Protein AF-K3W7T7-F1 (afdb_monomer)

Radius of gyration: 30.92 Å; Cα contacts (8 Å, |Δi|>4): 552; chains: 1; bounding box: 80×44×94 Å

Sequence (477 aa):
MSPKHARVKAVVDALLTPNLAGLLILSSHHEYLKLFHTDCESYTLVWTEAMRKELFAFVAPRAAVEPSLGVFEDYLDAIRFRFEYLANTFNVGGLYIQTLMESFVIIKESAVPSPVPELGLTEMFFKDLFAFIDNGELKQPTDLGEYLNEDEILPFYGWRIEKEQLQTSFRVTALDCLAVISFVVPSFVVQNIIADVGLIKMILRLLFPPDNEVHQGENTENSILFPAELYEPSRDHCLAILESLSCIDAFGHASSELGICDVLIEIVHFCKPIGPEVLRIIRNLCAHGARVEFVTEILQSGCYLEFIAWLLLVEDIIRDEDYDVAEQLRLPCAEILAEIGKKGAPMSEEARELLTDIFPITLMLQLVESPQTFIEFYETDHENPELVWNTEFRTYLRNHVVAFLNTYYSLPAVAEDEENGEQPQPTPATQKFHVDYFSISPYPVAGNVHLPLFLKNPTFDLRDPLYVFRQLSVGRV

Nearest PDB structures (foldseek):
  5owu-assembly1_A  TM=3.446E-01  e=5.885E-01  Saccharomyces cerevisiae S288C
  4mfu-assembly1_A  TM=2.223E-01  e=7.213E-01  Homo sapiens
  4kk0-assembly1_B  TM=2.212E-01  e=1.915E+00  Schizosaccharomyces pombe 972h-
  3gjx-assembly1_A  TM=2.865E-01  e=4.689E+00  Mus musculus

Structure (mmCIF, N/CA/C/O backbone):
data_AF-K3W7T7-F1
#
_entry.id   AF-K3W7T7-F1
#
loop_
_atom_site.group_PDB
_atom_site.id
_atom_site.type_symbol
_atom_site.label_atom_id
_atom_site.label_alt_id
_atom_site.label_comp_id
_atom_site.label_asym_id
_atom_site.label_entity_id
_atom_site.label_seq_id
_atom_site.pdbx_PDB_ins_code
_atom_site.Cartn_x
_atom_site.Cartn_y
_atom_site.Cartn_z
_atom_site.occupancy
_atom_site.B_iso_or_equiv
_atom_site.auth_seq_id
_atom_site.auth_comp_id
_atom_site.auth_asym_id
_atom_site.auth_atom_id
_atom_site.pdbx_PDB_model_num
ATOM 1 N N . MET A 1 1 ? 40.410 -8.710 -15.172 1.00 32.28 1 MET A N 1
ATOM 2 C CA . MET A 1 1 ? 39.378 -7.730 -15.562 1.00 32.28 1 MET A CA 1
ATOM 3 C C . MET A 1 1 ? 40.053 -6.668 -16.415 1.00 32.28 1 MET A C 1
ATOM 5 O O . MET A 1 1 ? 40.744 -5.827 -15.862 1.00 32.28 1 MET A O 1
ATOM 9 N N . SER A 1 2 ? 39.972 -6.770 -17.745 1.00 30.69 2 SER A N 1
ATOM 10 C CA . SER A 1 2 ? 40.430 -5.682 -18.626 1.00 30.69 2 SER A CA 1
ATOM 11 C C . SER A 1 2 ? 39.460 -4.501 -18.514 1.00 30.69 2 SER A C 1
ATOM 13 O O . SER A 1 2 ? 38.267 -4.752 -18.314 1.00 30.69 2 SER A O 1
ATOM 15 N N . PRO A 1 3 ? 39.914 -3.243 -18.651 1.00 37.94 3 PRO A N 1
ATOM 16 C CA . PRO A 1 3 ? 39.010 -2.100 -18.682 1.00 37.94 3 PRO A CA 1
ATOM 17 C C . PRO A 1 3 ? 38.057 -2.297 -19.863 1.00 37.94 3 PRO A C 1
ATOM 19 O O . PRO A 1 3 ? 38.505 -2.456 -21.000 1.00 37.94 3 PRO A O 1
ATOM 22 N N . LYS A 1 4 ? 36.747 -2.361 -19.602 1.00 57.34 4 LYS A N 1
ATOM 23 C CA . LYS A 1 4 ? 35.734 -2.367 -20.662 1.00 57.34 4 LYS A CA 1
ATOM 24 C C . LYS A 1 4 ? 35.961 -1.094 -21.479 1.00 57.34 4 LYS A C 1
ATOM 26 O O . LYS A 1 4 ? 35.943 -0.008 -20.910 1.00 57.34 4 LYS A O 1
ATOM 31 N N . HIS A 1 5 ? 36.220 -1.204 -22.780 1.00 79.00 5 HIS A N 1
ATOM 32 C CA . HIS A 1 5 ? 36.325 -0.025 -23.637 1.00 79.00 5 HIS A CA 1
ATOM 33 C C . HIS A 1 5 ? 34.966 0.695 -23.641 1.00 79.00 5 HIS A C 1
ATOM 35 O O . HIS A 1 5 ? 34.066 0.274 -24.365 1.00 79.00 5 HIS A O 1
ATOM 41 N N . ALA A 1 6 ? 34.812 1.750 -22.831 1.00 82.19 6 ALA A N 1
ATOM 42 C CA . ALA A 1 6 ? 33.560 2.499 -22.667 1.00 82.19 6 ALA A CA 1
ATOM 43 C C . ALA A 1 6 ? 32.974 2.932 -24.019 1.00 82.19 6 ALA A C 1
ATOM 45 O O . ALA A 1 6 ? 31.794 2.731 -24.280 1.00 82.19 6 ALA A O 1
ATOM 46 N N . ARG A 1 7 ? 33.843 3.366 -24.941 1.00 85.12 7 ARG A N 1
ATOM 47 C CA . ARG A 1 7 ? 33.488 3.674 -26.332 1.00 85.12 7 ARG A CA 1
ATOM 48 C C . ARG A 1 7 ? 32.864 2.498 -27.089 1.00 85.12 7 ARG A C 1
ATOM 50 O O . ARG A 1 7 ? 31.869 2.675 -27.776 1.00 85.12 7 ARG A O 1
ATOM 57 N N . VAL A 1 8 ? 33.443 1.299 -26.981 1.00 86.31 8 VAL A N 1
ATOM 58 C CA . VAL A 1 8 ? 32.900 0.103 -27.652 1.00 86.31 8 VAL A CA 1
ATOM 59 C C . VAL A 1 8 ? 31.540 -0.241 -27.061 1.00 86.31 8 VAL A C 1
ATOM 61 O O . VAL A 1 8 ? 30.614 -0.528 -27.808 1.00 86.31 8 VAL A O 1
ATOM 64 N N . LYS A 1 9 ? 31.397 -0.159 -25.733 1.00 87.31 9 LYS A N 1
ATOM 65 C CA . LYS A 1 9 ? 30.108 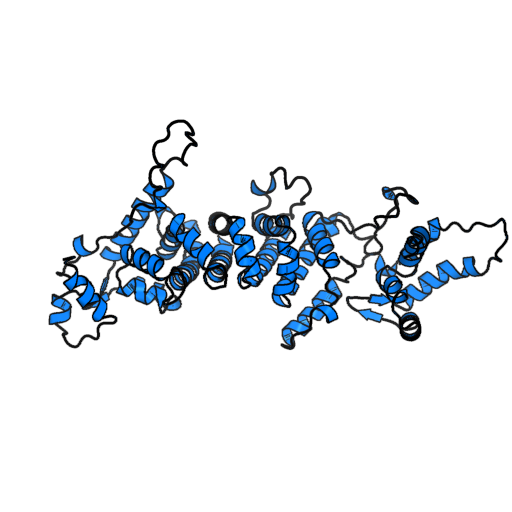-0.376 -25.074 1.00 87.31 9 LYS A CA 1
ATOM 66 C C . LYS A 1 9 ? 29.053 0.630 -25.548 1.00 87.31 9 LYS A C 1
ATOM 68 O O . LYS A 1 9 ? 27.971 0.200 -25.917 1.00 87.31 9 LYS A O 1
ATOM 73 N N . ALA A 1 10 ? 29.387 1.918 -25.611 1.00 88.94 10 ALA A N 1
ATOM 74 C CA . ALA A 1 10 ? 28.493 2.968 -26.099 1.00 88.94 10 ALA A CA 1
ATOM 75 C C . ALA A 1 10 ? 27.977 2.690 -27.521 1.00 88.94 10 ALA A C 1
ATOM 77 O O . ALA A 1 10 ? 26.778 2.773 -27.773 1.00 88.94 10 ALA A O 1
ATOM 78 N N . VAL A 1 11 ? 28.872 2.303 -28.436 1.00 90.75 11 VAL A N 1
ATOM 79 C CA . VAL A 1 11 ? 28.506 1.944 -29.816 1.00 90.75 11 VAL A CA 1
ATOM 80 C C . VAL A 1 11 ? 27.623 0.695 -29.851 1.00 90.75 11 VAL A C 1
ATOM 82 O O . VAL A 1 11 ? 26.602 0.681 -30.531 1.00 90.75 11 VAL A O 1
ATOM 85 N N . VAL A 1 12 ? 27.997 -0.360 -29.125 1.00 91.69 12 VAL A N 1
ATOM 86 C CA . VAL A 1 12 ? 27.254 -1.629 -29.131 1.00 91.69 12 VAL A CA 1
ATOM 87 C C . VAL A 1 12 ? 25.865 -1.463 -28.510 1.00 91.69 12 VAL A C 1
ATOM 89 O O . VAL A 1 12 ? 24.895 -1.951 -29.083 1.00 91.69 12 VAL A O 1
ATOM 92 N N . ASP A 1 13 ? 25.747 -0.742 -27.393 1.00 92.62 13 ASP A N 1
ATOM 93 C CA . ASP A 1 13 ? 24.460 -0.462 -26.751 1.00 92.62 13 ASP A CA 1
ATOM 94 C C . ASP A 1 13 ? 23.553 0.384 -27.661 1.00 92.62 13 ASP A C 1
ATOM 96 O O . ASP A 1 13 ? 22.353 0.135 -27.710 1.00 92.62 13 ASP A O 1
ATOM 100 N N . ALA A 1 14 ? 24.101 1.337 -28.425 1.00 93.50 14 ALA A N 1
ATOM 101 C CA . ALA A 1 14 ? 23.322 2.124 -29.382 1.00 93.50 14 ALA A CA 1
ATOM 102 C C . ALA A 1 14 ? 22.834 1.287 -30.573 1.00 93.50 14 ALA A C 1
ATOM 104 O O . ALA A 1 14 ? 21.650 1.307 -30.900 1.00 93.50 14 ALA A O 1
ATOM 105 N N . LEU A 1 15 ? 23.727 0.512 -31.197 1.00 94.25 15 LEU A N 1
ATOM 106 C CA . LEU A 1 15 ? 23.409 -0.260 -32.402 1.00 94.25 15 LEU A CA 1
ATOM 107 C C . LEU A 1 15 ? 22.552 -1.497 -32.134 1.00 94.25 15 LEU A C 1
ATOM 109 O O . LEU A 1 15 ? 21.834 -1.940 -33.025 1.00 94.25 15 LEU A O 1
ATOM 113 N N . LEU A 1 16 ? 22.646 -2.087 -30.943 1.00 93.81 16 LEU A N 1
ATOM 114 C CA . LEU A 1 16 ? 21.929 -3.317 -30.612 1.00 93.81 16 LEU A CA 1
ATOM 115 C C . LEU A 1 16 ? 20.812 -3.103 -29.596 1.00 93.81 16 LEU A C 1
ATOM 117 O O . LEU A 1 16 ? 19.990 -3.995 -29.453 1.00 93.81 16 LEU A O 1
ATOM 121 N N . THR A 1 17 ? 20.719 -1.940 -28.948 1.00 93.62 17 THR A N 1
ATOM 122 C CA . THR A 1 17 ? 20.027 -1.718 -27.663 1.00 93.62 17 THR A CA 1
ATOM 123 C C . THR A 1 17 ? 20.759 -2.376 -26.484 1.00 93.62 17 THR A C 1
ATOM 125 O O . THR A 1 17 ? 21.346 -3.453 -26.645 1.00 93.62 17 THR A O 1
ATOM 128 N N . PRO A 1 18 ? 20.701 -1.794 -25.270 1.00 91.81 18 PRO A N 1
ATOM 129 C CA . PRO A 1 18 ? 21.321 -2.385 -24.082 1.00 91.81 18 PRO A CA 1
ATOM 130 C C . PRO A 1 18 ? 20.889 -3.829 -23.794 1.00 91.81 18 PRO A C 1
ATOM 132 O O . PRO A 1 18 ? 21.711 -4.638 -23.360 1.00 91.81 18 PRO A O 1
ATOM 135 N N . ASN A 1 19 ? 19.624 -4.175 -24.059 1.00 90.94 19 ASN A N 1
ATOM 136 C CA . ASN A 1 19 ? 19.077 -5.494 -23.740 1.00 90.94 19 ASN A CA 1
ATOM 137 C C . ASN A 1 19 ? 19.690 -6.576 -24.636 1.00 90.94 19 ASN A C 1
ATOM 139 O O . ASN A 1 19 ? 20.195 -7.578 -24.134 1.00 90.94 19 ASN A O 1
ATOM 143 N N . LEU A 1 20 ? 19.719 -6.353 -25.954 1.00 91.81 20 LEU A N 1
ATOM 144 C CA . LEU A 1 20 ? 20.344 -7.282 -26.900 1.00 91.81 20 LEU A CA 1
ATOM 145 C C . LEU A 1 20 ? 21.872 -7.296 -26.745 1.00 91.81 20 LEU A C 1
ATOM 147 O O . LEU A 1 20 ? 22.486 -8.358 -26.823 1.00 91.81 20 LEU A O 1
ATOM 151 N N . ALA A 1 21 ? 22.492 -6.136 -26.498 1.00 91.00 21 ALA A N 1
ATOM 152 C CA . ALA A 1 21 ? 23.926 -6.021 -26.241 1.00 91.00 21 ALA A CA 1
ATOM 153 C C . ALA A 1 21 ? 24.351 -6.828 -25.006 1.00 91.00 21 ALA A C 1
ATOM 155 O O . ALA A 1 21 ? 25.388 -7.493 -25.024 1.00 91.00 21 ALA A O 1
ATOM 156 N N . GLY A 1 22 ? 23.535 -6.831 -23.948 1.00 87.62 22 GLY A N 1
ATOM 157 C CA . GLY A 1 22 ? 23.765 -7.638 -22.751 1.00 87.62 22 GLY A CA 1
ATOM 158 C C . GLY A 1 22 ? 23.846 -9.139 -23.043 1.00 87.62 22 GLY A C 1
ATOM 159 O O . GLY A 1 22 ? 24.652 -9.841 -22.430 1.00 87.62 22 GLY A O 1
ATOM 160 N N . LEU A 1 23 ? 23.092 -9.630 -24.033 1.00 87.06 23 LEU A N 1
ATOM 161 C CA . LEU A 1 23 ? 23.094 -11.045 -24.415 1.00 87.06 23 LEU A CA 1
ATOM 162 C C . LEU A 1 23 ? 24.402 -11.490 -25.086 1.00 87.06 23 LEU A C 1
ATOM 164 O O . LEU A 1 23 ? 24.730 -12.671 -25.021 1.00 87.06 23 LEU A O 1
ATOM 168 N N . LEU A 1 24 ? 25.191 -10.569 -25.655 1.00 84.31 24 LEU A N 1
ATOM 169 C CA . LEU A 1 24 ? 26.528 -10.878 -26.191 1.00 84.31 24 LEU A CA 1
ATOM 170 C C . LEU A 1 24 ? 27.518 -11.321 -25.108 1.00 84.31 24 LEU A C 1
ATOM 172 O O . LEU A 1 24 ? 28.525 -11.956 -25.409 1.00 84.31 24 LEU A O 1
ATOM 176 N N . ILE A 1 25 ? 27.259 -10.956 -23.850 1.00 80.31 25 ILE A N 1
ATOM 177 C CA . ILE A 1 25 ? 28.106 -11.312 -22.706 1.00 80.31 25 ILE A CA 1
ATOM 178 C C . ILE A 1 25 ? 27.788 -12.739 -22.223 1.00 80.31 25 ILE A C 1
ATOM 180 O O . ILE A 1 25 ? 28.597 -13.356 -21.526 1.00 80.31 25 ILE A O 1
ATOM 184 N N . LEU A 1 26 ? 26.629 -13.288 -22.600 1.00 75.88 26 LEU A N 1
ATOM 185 C CA . LEU A 1 26 ? 26.216 -14.634 -22.217 1.00 75.88 26 LEU A CA 1
ATOM 186 C C . LEU A 1 26 ? 26.998 -15.699 -23.001 1.00 75.88 26 LEU A C 1
ATOM 188 O O . LEU A 1 26 ? 27.401 -15.516 -24.145 1.00 75.88 26 LEU A O 1
ATOM 192 N N . SER A 1 27 ? 27.210 -16.856 -22.376 1.00 61.25 27 SER A N 1
ATOM 193 C CA . SER A 1 27 ? 28.122 -17.898 -22.867 1.00 61.25 27 SER A CA 1
ATOM 194 C C . SER A 1 27 ? 27.672 -18.602 -24.159 1.00 61.25 27 SER A C 1
ATOM 196 O O . SER A 1 27 ? 28.510 -19.176 -24.860 1.00 61.25 27 SER A O 1
ATOM 198 N N . SER A 1 28 ? 26.382 -18.553 -24.514 1.00 81.81 28 SER A N 1
ATOM 199 C CA . SER A 1 28 ? 25.847 -19.229 -25.704 1.00 81.81 28 SER A CA 1
ATOM 200 C C . SER A 1 28 ? 25.708 -18.293 -26.908 1.00 81.81 28 SER A C 1
ATOM 202 O O . SER A 1 28 ? 24.634 -17.777 -27.215 1.00 81.81 28 SER A O 1
ATOM 204 N N . HIS A 1 29 ? 26.798 -18.147 -27.660 1.00 82.94 29 HIS A N 1
ATOM 205 C CA . HIS A 1 29 ? 26.817 -17.408 -28.928 1.00 82.94 29 HIS A CA 1
ATOM 206 C C . HIS A 1 29 ? 25.835 -17.980 -29.971 1.00 82.94 29 HIS A C 1
ATOM 208 O O . HIS A 1 29 ? 25.356 -17.251 -30.836 1.00 82.94 29 HIS A O 1
ATOM 214 N N . HIS A 1 30 ? 25.516 -19.279 -29.897 1.00 85.62 30 HIS A N 1
ATOM 215 C CA . HIS A 1 30 ? 24.547 -19.914 -30.794 1.00 85.62 30 HIS A CA 1
ATOM 216 C C . HIS A 1 30 ? 23.119 -19.419 -30.540 1.00 85.62 30 HIS A C 1
ATOM 218 O O . HIS A 1 30 ? 22.425 -19.051 -31.486 1.00 85.62 30 HIS A O 1
ATOM 224 N N . GLU A 1 31 ? 22.702 -19.368 -29.272 1.00 84.44 31 GLU A N 1
ATOM 225 C CA . GLU A 1 31 ? 21.379 -18.850 -28.903 1.00 84.44 31 GLU A CA 1
ATOM 226 C C . GLU A 1 31 ? 21.266 -17.361 -29.223 1.00 84.44 31 GLU A C 1
ATOM 228 O O . GLU A 1 31 ? 20.242 -16.930 -29.748 1.00 84.44 31 GLU A O 1
ATOM 233 N N . TYR A 1 32 ? 22.344 -16.597 -29.012 1.00 88.94 32 TYR A N 1
ATOM 234 C CA . TYR A 1 32 ? 22.392 -15.201 -29.438 1.00 88.94 32 TYR A CA 1
ATOM 235 C C . TYR A 1 32 ? 22.132 -15.056 -30.941 1.00 88.94 32 TYR A C 1
ATOM 237 O O . TYR A 1 32 ? 21.260 -14.291 -31.330 1.00 88.94 32 TYR A O 1
ATOM 245 N N . LEU A 1 33 ? 22.845 -15.800 -31.797 1.00 89.31 33 LEU A N 1
ATOM 246 C CA . LEU A 1 33 ? 22.660 -15.707 -33.251 1.00 89.31 33 LEU A CA 1
ATOM 247 C C . LEU A 1 33 ? 21.258 -16.136 -33.684 1.00 89.31 33 LEU A C 1
ATOM 249 O O . LEU A 1 33 ? 20.675 -15.518 -34.571 1.00 89.31 33 LEU A O 1
ATOM 253 N N . LYS A 1 34 ? 20.703 -17.174 -33.053 1.00 88.62 34 LYS A N 1
ATOM 254 C CA . LYS A 1 34 ? 19.329 -17.603 -33.309 1.00 88.62 34 LYS A CA 1
ATOM 255 C C . LYS A 1 34 ? 18.351 -16.470 -33.006 1.00 88.62 34 LYS A C 1
ATOM 257 O O . LYS A 1 34 ? 17.596 -16.094 -33.893 1.00 88.62 34 LYS A O 1
ATOM 262 N N . LEU A 1 35 ? 18.436 -15.893 -31.807 1.00 89.31 35 LEU A N 1
ATOM 263 C CA . LEU A 1 35 ? 17.611 -14.767 -31.376 1.00 89.31 35 LEU A CA 1
ATOM 264 C C . LEU A 1 35 ? 17.807 -13.537 -32.270 1.00 89.31 35 LEU A C 1
ATOM 266 O O . LEU A 1 35 ? 16.838 -12.913 -32.682 1.00 89.31 35 LEU A O 1
ATOM 270 N N . PHE A 1 36 ? 19.054 -13.227 -32.626 1.00 91.62 36 PHE A N 1
ATOM 271 C CA . PHE A 1 36 ? 19.412 -12.100 -33.481 1.00 91.62 36 PHE A CA 1
ATOM 272 C C . PHE A 1 36 ? 18.809 -12.216 -34.884 1.00 91.62 36 PHE A C 1
ATOM 274 O O . PHE A 1 36 ? 18.541 -11.199 -35.516 1.00 91.62 36 PHE A O 1
ATOM 281 N N . HIS A 1 37 ? 18.577 -13.431 -35.383 1.00 92.00 37 HIS A N 1
ATOM 282 C CA . HIS A 1 37 ? 17.980 -13.667 -36.698 1.00 92.00 37 HIS A CA 1
ATOM 283 C C . HIS A 1 37 ? 16.465 -13.920 -36.671 1.00 92.00 37 HIS A C 1
ATOM 285 O O . HIS A 1 37 ? 15.866 -14.055 -37.738 1.00 92.00 37 HIS A O 1
ATOM 291 N N . THR A 1 38 ? 15.835 -13.953 -35.496 1.00 92.19 38 THR A N 1
ATOM 292 C CA . THR A 1 38 ? 14.388 -14.160 -35.332 1.00 92.19 38 THR A CA 1
ATOM 293 C C . THR A 1 38 ? 13.708 -12.940 -34.725 1.00 92.19 38 THR A C 1
ATOM 295 O O . THR A 1 38 ? 14.350 -12.131 -34.062 1.00 92.19 38 THR A O 1
ATOM 298 N N . ASP A 1 39 ? 12.399 -12.815 -34.928 1.00 94.12 39 ASP A N 1
ATOM 299 C CA . ASP A 1 39 ? 11.607 -11.839 -34.181 1.00 94.12 39 ASP A CA 1
ATOM 300 C C . ASP A 1 39 ? 11.459 -12.266 -32.722 1.00 94.12 39 ASP A C 1
ATOM 302 O O . ASP A 1 39 ? 11.217 -13.438 -32.421 1.00 94.12 39 ASP A O 1
ATOM 306 N N . CYS A 1 40 ? 11.621 -11.304 -31.822 1.00 90.94 40 CYS A N 1
ATOM 307 C CA . CYS A 1 40 ? 11.394 -11.467 -30.398 1.00 90.94 40 CYS A CA 1
ATOM 308 C C . CYS A 1 40 ? 10.679 -10.225 -29.881 1.00 90.94 40 CYS A C 1
ATOM 310 O O . CYS A 1 40 ? 11.188 -9.118 -30.032 1.00 90.94 40 CYS A O 1
ATOM 312 N N . GLU A 1 41 ? 9.511 -10.413 -29.282 1.00 91.50 41 GLU A N 1
ATOM 313 C CA . GLU A 1 41 ? 8.773 -9.355 -28.605 1.00 91.50 41 GLU A CA 1
ATOM 314 C C . GLU A 1 41 ? 8.343 -9.892 -27.244 1.00 91.50 41 GLU A C 1
ATOM 316 O O . GLU A 1 41 ? 7.501 -10.782 -27.131 1.00 91.50 41 GLU A O 1
ATOM 321 N N . SER A 1 42 ? 9.002 -9.399 -26.207 1.00 91.25 42 SER A N 1
ATOM 322 C CA . SER A 1 42 ? 8.702 -9.679 -24.812 1.00 91.25 42 SER A CA 1
ATOM 323 C C . SER A 1 42 ? 8.948 -8.421 -23.986 1.00 91.25 42 SER A C 1
ATOM 325 O O . SER A 1 42 ? 9.550 -7.450 -24.448 1.00 91.25 42 SER A O 1
ATOM 327 N N . TYR A 1 43 ? 8.557 -8.456 -22.715 1.00 92.88 43 TYR A N 1
ATOM 328 C CA . TYR A 1 43 ? 8.832 -7.359 -21.793 1.00 92.88 43 TYR A CA 1
ATOM 329 C C . TYR A 1 43 ? 10.323 -7.175 -21.461 1.00 92.88 43 TYR A C 1
ATOM 331 O O . TYR A 1 43 ? 10.685 -6.145 -20.897 1.00 92.88 43 TYR A O 1
ATOM 339 N N . THR A 1 44 ? 11.197 -8.126 -21.815 1.00 91.38 44 THR A N 1
ATOM 340 C CA . THR A 1 44 ? 12.657 -8.027 -21.624 1.00 91.38 44 THR A CA 1
ATOM 341 C C . THR A 1 44 ? 13.418 -7.739 -22.913 1.00 91.38 44 THR A C 1
ATOM 343 O O . THR A 1 44 ? 14.552 -7.261 -22.856 1.00 91.38 44 THR A O 1
ATOM 346 N N . LEU A 1 45 ? 12.839 -8.007 -24.084 1.00 92.44 45 LEU A N 1
ATOM 347 C CA . LEU A 1 45 ? 13.499 -7.774 -25.362 1.00 92.44 45 LEU A CA 1
ATOM 348 C C . LEU A 1 45 ? 12.486 -7.559 -26.483 1.00 92.44 45 LEU A C 1
ATOM 350 O O . LEU A 1 45 ? 11.623 -8.396 -26.727 1.00 92.44 45 LEU A O 1
ATOM 354 N N . VAL A 1 46 ? 12.692 -6.479 -27.232 1.00 94.06 46 VAL A N 1
ATOM 355 C CA . VAL A 1 46 ? 12.037 -6.236 -28.515 1.00 94.06 46 VAL A CA 1
ATOM 356 C C . VAL A 1 46 ? 13.119 -6.193 -29.590 1.00 94.06 46 VAL A C 1
ATOM 358 O O . VAL A 1 46 ? 14.049 -5.390 -29.526 1.00 94.06 46 VAL A O 1
ATOM 361 N N . TRP A 1 47 ? 13.022 -7.105 -30.553 1.00 95.81 47 TRP A N 1
ATOM 362 C CA . TRP A 1 47 ? 13.926 -7.237 -31.687 1.00 95.81 47 TRP A CA 1
ATOM 363 C C . TRP A 1 47 ? 13.170 -7.764 -32.904 1.00 95.81 47 TRP A C 1
ATOM 365 O O . TRP A 1 47 ? 12.895 -8.959 -33.014 1.00 95.81 47 TRP A O 1
ATOM 375 N N . THR A 1 48 ? 12.840 -6.869 -33.831 1.00 95.94 48 THR A N 1
ATOM 376 C CA . THR A 1 48 ? 11.949 -7.166 -34.960 1.00 95.94 48 THR A CA 1
ATOM 377 C C . THR A 1 48 ? 12.665 -7.096 -36.308 1.00 95.94 48 THR A C 1
ATOM 379 O O . THR A 1 48 ? 13.767 -6.551 -36.441 1.00 95.94 48 THR A O 1
ATOM 382 N N . GLU A 1 49 ? 12.026 -7.614 -37.358 1.00 96.00 49 GLU A N 1
ATOM 383 C CA . GLU A 1 49 ? 12.498 -7.485 -38.737 1.00 96.00 49 GLU A CA 1
ATOM 384 C C . GLU A 1 49 ? 12.680 -6.013 -39.142 1.00 96.00 49 GLU A C 1
ATOM 386 O O . GLU A 1 49 ? 13.628 -5.688 -39.861 1.00 96.00 49 GLU A O 1
ATOM 391 N N . ALA A 1 50 ? 11.814 -5.117 -38.657 1.00 96.06 50 ALA A N 1
ATOM 392 C CA . ALA A 1 50 ? 11.923 -3.680 -38.899 1.00 96.06 50 ALA A CA 1
ATOM 393 C C . ALA A 1 50 ? 13.223 -3.112 -38.310 1.00 96.06 50 ALA A C 1
ATOM 395 O O . ALA A 1 50 ? 14.013 -2.518 -39.045 1.00 96.06 50 ALA A O 1
ATOM 396 N N . MET A 1 51 ? 13.514 -3.406 -37.039 1.00 97.06 51 MET A N 1
ATOM 397 C CA . MET A 1 51 ? 14.758 -2.980 -36.387 1.00 97.06 51 MET A CA 1
ATOM 398 C C . MET A 1 51 ? 15.994 -3.551 -37.095 1.00 97.06 51 MET A C 1
ATOM 400 O O . MET A 1 51 ? 16.962 -2.837 -37.344 1.00 97.06 51 MET A O 1
ATOM 404 N N . ARG A 1 52 ? 15.959 -4.821 -37.521 1.00 96.81 52 ARG A N 1
ATOM 405 C CA . ARG A 1 52 ? 17.057 -5.416 -38.306 1.00 96.81 52 ARG A CA 1
ATOM 406 C C . ARG A 1 52 ? 17.301 -4.686 -39.622 1.00 96.81 52 ARG A C 1
ATOM 408 O O . ARG A 1 52 ? 18.457 -4.492 -39.997 1.00 96.81 52 ARG A O 1
ATOM 415 N N . LYS A 1 53 ? 16.238 -4.282 -40.323 1.00 96.94 53 LYS A N 1
ATOM 416 C CA . LYS A 1 53 ? 16.340 -3.494 -41.561 1.00 96.94 53 LYS A CA 1
ATOM 417 C C . LYS A 1 53 ? 16.920 -2.107 -41.297 1.00 96.94 53 LYS A C 1
ATOM 419 O O . LYS A 1 53 ? 17.780 -1.683 -42.065 1.00 96.94 53 LYS A O 1
ATOM 424 N N . GLU A 1 54 ? 16.502 -1.437 -40.224 1.00 97.19 54 GLU A N 1
ATOM 425 C CA . GLU A 1 54 ? 17.058 -0.143 -39.801 1.00 97.19 54 GLU A CA 1
ATOM 426 C C . GLU A 1 54 ? 18.561 -0.250 -39.506 1.00 97.19 54 GLU A C 1
ATOM 428 O O . GLU A 1 54 ? 19.360 0.501 -40.072 1.00 97.19 54 GLU A O 1
ATOM 433 N N . LEU A 1 55 ? 18.967 -1.242 -38.704 1.00 96.75 55 LEU A N 1
ATOM 434 C CA . LEU A 1 55 ? 20.375 -1.490 -38.392 1.00 96.75 55 LEU A CA 1
ATOM 435 C C . LEU A 1 55 ? 21.180 -1.821 -39.655 1.00 96.75 55 LEU A C 1
ATOM 437 O O . LEU A 1 55 ? 22.267 -1.283 -39.864 1.00 96.75 55 LEU A O 1
ATOM 441 N N . PHE A 1 56 ? 20.653 -2.686 -40.524 1.00 95.12 56 PHE A N 1
ATOM 442 C CA . PHE A 1 56 ? 21.319 -3.042 -41.774 1.00 95.12 56 PHE A CA 1
ATOM 443 C C . PHE A 1 56 ? 21.490 -1.826 -42.691 1.00 95.12 56 PHE A C 1
ATOM 445 O O . PHE A 1 56 ? 22.572 -1.628 -43.237 1.00 95.12 56 PHE A O 1
ATOM 452 N N . ALA A 1 57 ? 20.461 -0.986 -42.831 1.00 95.62 57 ALA A N 1
ATOM 453 C CA . ALA A 1 57 ? 20.532 0.240 -43.623 1.00 95.62 57 ALA A CA 1
ATOM 454 C C . ALA A 1 57 ? 21.586 1.217 -43.079 1.00 95.62 57 ALA A C 1
ATOM 456 O O . ALA A 1 57 ? 22.269 1.879 -43.861 1.00 95.62 57 ALA A O 1
ATOM 457 N N . PHE A 1 58 ? 21.760 1.268 -41.756 1.00 93.50 58 PHE A N 1
ATOM 458 C CA . PHE A 1 58 ? 22.800 2.070 -41.120 1.00 93.50 58 PHE A CA 1
ATOM 459 C C . PHE A 1 58 ? 24.211 1.496 -41.342 1.00 93.50 58 PHE A C 1
ATOM 461 O O . PHE A 1 58 ? 25.135 2.243 -41.671 1.00 93.50 58 PHE A O 1
ATOM 468 N N . VAL A 1 59 ? 24.399 0.182 -41.187 1.00 91.50 59 VAL A N 1
ATOM 469 C CA . VAL A 1 59 ? 25.727 -0.463 -41.197 1.00 91.50 59 VAL A CA 1
ATOM 470 C C . VAL A 1 59 ? 26.223 -0.809 -42.609 1.00 91.50 59 VAL A C 1
ATOM 472 O O . VAL A 1 59 ? 27.424 -0.746 -42.862 1.00 91.50 59 VAL A O 1
ATOM 475 N N . ALA A 1 60 ? 25.346 -1.144 -43.561 1.00 91.00 60 ALA A N 1
ATOM 476 C CA . ALA A 1 60 ? 25.752 -1.618 -44.891 1.00 91.00 60 ALA A CA 1
ATOM 477 C C . ALA A 1 60 ? 26.633 -0.625 -45.685 1.00 91.00 60 ALA A C 1
ATOM 479 O O . ALA A 1 60 ? 27.641 -1.066 -46.243 1.00 91.00 60 ALA A O 1
ATOM 480 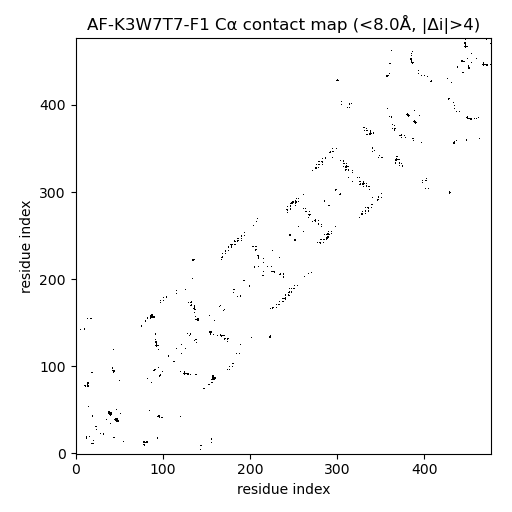N N . PRO A 1 61 ? 26.346 0.696 -45.717 1.00 87.19 61 PRO A N 1
ATOM 481 C CA . PRO A 1 61 ? 27.221 1.665 -46.383 1.00 87.19 61 PRO A CA 1
ATOM 482 C C . PRO A 1 61 ? 28.613 1.756 -45.746 1.00 87.19 61 PRO A C 1
ATOM 484 O O . PRO A 1 61 ? 29.590 2.013 -46.443 1.00 87.19 61 PRO A O 1
ATOM 487 N N . ARG A 1 62 ? 28.701 1.524 -44.431 1.00 83.69 62 ARG A N 1
ATOM 488 C CA . ARG A 1 62 ? 29.937 1.585 -43.638 1.00 83.69 62 ARG A CA 1
ATOM 489 C C . ARG A 1 62 ? 30.800 0.343 -43.841 1.00 83.69 62 ARG A C 1
ATOM 491 O O . ARG A 1 62 ? 32.003 0.448 -44.046 1.00 83.69 62 ARG A O 1
ATOM 498 N N . ALA A 1 63 ? 30.170 -0.831 -43.900 1.00 80.44 63 ALA A N 1
ATOM 499 C CA . ALA A 1 63 ? 30.843 -2.106 -44.150 1.00 80.44 63 ALA A CA 1
ATOM 500 C C . ALA A 1 63 ? 31.436 -2.230 -45.568 1.00 80.44 63 ALA A C 1
ATOM 502 O O . ALA A 1 63 ? 32.324 -3.050 -45.792 1.00 80.44 63 ALA A O 1
ATOM 503 N N . ALA A 1 64 ? 30.948 -1.437 -46.527 1.00 78.56 64 ALA A N 1
ATOM 504 C CA . ALA A 1 64 ? 31.447 -1.420 -47.902 1.00 78.56 64 ALA A CA 1
ATOM 505 C C . ALA A 1 64 ? 32.751 -0.614 -48.082 1.00 78.56 64 ALA A C 1
ATOM 507 O O . ALA A 1 64 ? 33.349 -0.660 -49.157 1.00 78.56 64 ALA A O 1
ATOM 508 N N . VAL A 1 65 ? 33.190 0.132 -47.061 1.00 75.25 65 VAL A N 1
ATOM 509 C CA . VAL A 1 65 ? 34.424 0.928 -47.095 1.00 75.25 65 VAL A CA 1
ATOM 510 C C . VAL A 1 65 ? 35.614 0.046 -46.707 1.00 75.25 65 VAL A C 1
ATOM 512 O O . VAL A 1 65 ? 35.630 -0.547 -45.631 1.00 75.25 65 VAL A O 1
ATOM 515 N N . GLU A 1 66 ? 36.635 -0.040 -47.566 1.00 70.50 66 GLU A N 1
ATOM 516 C CA . GLU A 1 66 ? 37.861 -0.776 -47.232 1.00 70.50 66 GLU A CA 1
ATOM 517 C C . GLU A 1 66 ? 38.616 -0.092 -46.073 1.00 70.50 66 GLU A C 1
ATOM 519 O O . GLU A 1 66 ? 38.886 1.114 -46.147 1.00 70.50 66 GLU A O 1
ATOM 524 N N . PRO A 1 67 ? 39.009 -0.833 -45.015 1.00 66.31 67 PRO A N 1
ATOM 525 C CA . PRO A 1 67 ? 39.784 -0.268 -43.917 1.00 66.31 67 PRO A CA 1
ATOM 526 C C . PRO A 1 67 ? 41.128 0.253 -44.433 1.00 66.31 67 PRO A C 1
ATOM 528 O O . PRO A 1 67 ? 41.960 -0.515 -44.917 1.00 66.31 67 PRO A O 1
ATOM 531 N N . SER A 1 68 ? 41.375 1.557 -44.308 1.00 68.69 68 SER A N 1
ATOM 532 C CA . SER A 1 68 ? 42.669 2.163 -44.631 1.00 68.69 68 SER A CA 1
ATOM 533 C C . SER A 1 68 ? 43.258 2.847 -43.399 1.00 68.69 68 SER A C 1
ATOM 535 O O . SER A 1 68 ? 42.531 3.355 -42.551 1.00 68.69 68 SER A O 1
ATOM 537 N N . LEU A 1 69 ? 44.591 2.884 -43.300 1.00 60.88 69 LEU A N 1
ATOM 538 C CA . LEU A 1 69 ? 45.328 3.411 -42.137 1.00 60.88 69 LEU A CA 1
ATOM 539 C C . LEU A 1 69 ? 45.034 4.891 -41.799 1.00 60.88 69 LEU A C 1
ATOM 541 O O . LEU A 1 69 ? 45.461 5.356 -40.746 1.00 60.88 69 LEU A O 1
ATOM 545 N N . GLY A 1 70 ? 44.347 5.631 -42.678 1.00 59.66 70 GLY A N 1
ATOM 546 C CA . GLY A 1 70 ? 44.004 7.047 -42.498 1.00 59.66 70 GLY A CA 1
ATOM 547 C C . GLY A 1 70 ? 42.505 7.358 -42.423 1.00 59.66 70 GLY A C 1
ATOM 548 O O . GLY A 1 70 ? 42.159 8.525 -42.264 1.00 59.66 70 GLY A O 1
ATOM 549 N N . VAL A 1 71 ? 41.621 6.361 -42.545 1.00 58.78 71 VAL A N 1
ATOM 550 C CA . VAL A 1 71 ? 40.166 6.553 -42.435 1.00 58.78 71 VAL A CA 1
ATOM 551 C C . VAL A 1 71 ? 39.737 6.148 -41.030 1.00 58.78 71 VAL A C 1
ATOM 553 O O . VAL A 1 71 ? 39.662 4.965 -40.708 1.00 58.78 71 VAL A O 1
ATOM 556 N N . PHE A 1 72 ? 39.477 7.146 -40.189 1.00 60.25 72 PHE A N 1
ATOM 557 C CA . PHE A 1 72 ? 38.784 6.949 -38.921 1.00 60.25 72 PHE A CA 1
ATOM 558 C C . PHE A 1 72 ? 37.293 7.139 -39.175 1.00 60.25 72 PHE A C 1
ATOM 560 O O . PHE A 1 72 ? 36.863 8.229 -39.548 1.00 60.25 72 PHE A O 1
ATOM 567 N N . GLU A 1 73 ? 36.521 6.066 -39.029 1.00 64.38 73 GLU A N 1
ATOM 568 C CA . GLU A 1 73 ? 35.065 6.147 -39.072 1.00 64.38 73 GLU A CA 1
ATOM 569 C C . GLU A 1 73 ? 34.559 6.987 -37.892 1.00 64.38 73 GLU A C 1
ATOM 571 O O . GLU A 1 73 ? 35.050 6.841 -36.765 1.00 64.38 73 GLU A O 1
ATOM 576 N N . ASP A 1 74 ? 33.592 7.871 -38.149 1.00 73.88 74 ASP A N 1
ATOM 577 C CA . ASP A 1 74 ? 32.974 8.676 -37.100 1.00 73.88 74 ASP A CA 1
ATOM 578 C C . ASP A 1 74 ? 32.044 7.801 -36.250 1.00 73.88 74 ASP A C 1
ATOM 580 O O . ASP A 1 74 ? 30.863 7.601 -36.539 1.00 73.88 74 ASP A O 1
ATOM 584 N N . TYR A 1 75 ? 32.609 7.239 -35.185 1.00 80.62 75 TYR A N 1
ATOM 585 C CA . TYR A 1 75 ? 31.876 6.437 -34.214 1.00 80.62 75 TYR A CA 1
ATOM 586 C C . TYR A 1 75 ? 30.816 7.252 -33.455 1.00 80.62 75 TYR A C 1
ATOM 588 O O . TYR A 1 75 ? 29.960 6.644 -32.813 1.00 80.62 75 TYR A O 1
ATOM 596 N N . LEU A 1 76 ? 30.829 8.592 -33.521 1.00 87.94 76 LEU A N 1
ATOM 597 C CA . LEU A 1 76 ? 29.803 9.426 -32.890 1.00 87.94 76 LEU A CA 1
ATOM 598 C C . LEU A 1 76 ? 28.441 9.229 -33.556 1.00 87.94 76 LEU A C 1
ATOM 600 O O . LEU A 1 76 ? 27.438 9.154 -32.852 1.00 87.94 76 LEU A O 1
ATOM 604 N N . ASP A 1 77 ? 28.392 9.046 -34.878 1.00 89.00 77 ASP A N 1
ATOM 605 C CA . ASP A 1 77 ? 27.143 8.720 -35.578 1.00 89.00 77 ASP A CA 1
ATOM 606 C C . ASP A 1 77 ? 26.561 7.385 -35.105 1.00 89.00 77 ASP A C 1
ATOM 608 O O . ASP A 1 77 ? 25.346 7.238 -34.983 1.00 89.00 77 ASP A O 1
ATOM 612 N N . ALA A 1 78 ? 27.422 6.409 -34.803 1.00 90.31 78 ALA A N 1
ATOM 613 C CA . ALA A 1 78 ? 26.992 5.127 -34.257 1.00 90.31 78 ALA A CA 1
ATOM 614 C C . ALA A 1 78 ? 26.497 5.259 -32.808 1.00 90.31 78 ALA A C 1
ATOM 616 O O . ALA A 1 78 ? 25.518 4.619 -32.444 1.00 90.31 78 ALA A O 1
ATOM 617 N N . ILE A 1 79 ? 27.118 6.121 -31.996 1.00 91.12 79 ILE A N 1
ATOM 618 C CA . ILE A 1 79 ? 26.655 6.427 -30.631 1.00 91.12 79 ILE A CA 1
ATOM 619 C C . ILE A 1 79 ? 25.300 7.162 -30.651 1.00 91.12 79 ILE A C 1
ATOM 621 O O . ILE A 1 79 ? 24.445 6.905 -29.798 1.00 91.12 79 ILE A O 1
ATOM 625 N N . ARG A 1 80 ? 25.079 8.052 -31.629 1.00 92.50 80 ARG A N 1
ATOM 626 C CA . ARG A 1 80 ? 23.817 8.793 -31.825 1.00 92.50 80 ARG A CA 1
ATOM 627 C C . ARG A 1 80 ? 22.689 7.939 -32.401 1.00 92.50 80 ARG A C 1
ATOM 629 O O . ARG A 1 80 ? 21.535 8.353 -32.340 1.00 92.50 80 ARG A O 1
ATOM 636 N N . PHE A 1 81 ? 22.994 6.768 -32.958 1.00 94.12 81 PHE A N 1
ATOM 637 C CA . PHE A 1 81 ? 21.996 5.906 -33.582 1.00 94.12 81 PHE A CA 1
ATOM 638 C C . PHE A 1 81 ? 20.887 5.516 -32.594 1.00 94.12 81 PHE A C 1
ATOM 640 O O . PHE A 1 81 ? 21.156 5.062 -31.479 1.00 94.12 81 PHE A O 1
ATOM 647 N N . ARG A 1 82 ? 19.630 5.678 -33.008 1.00 95.25 82 ARG A N 1
ATOM 648 C CA . ARG A 1 82 ? 18.439 5.241 -32.276 1.00 95.25 82 ARG A CA 1
ATOM 649 C C . ARG A 1 82 ? 17.478 4.585 -33.254 1.00 95.25 82 ARG A C 1
ATOM 651 O O . ARG A 1 82 ? 17.308 5.075 -34.367 1.00 95.25 82 ARG A O 1
ATOM 658 N N . PHE A 1 83 ? 16.849 3.496 -32.825 1.00 97.25 83 PHE A N 1
ATOM 659 C CA . PHE A 1 83 ? 15.809 2.843 -33.611 1.00 97.25 83 PHE A CA 1
ATOM 660 C C . PHE A 1 83 ? 14.546 3.703 -33.637 1.00 97.25 83 PHE A C 1
ATOM 662 O O . PHE A 1 83 ? 14.080 4.167 -32.591 1.00 97.25 83 PHE A O 1
ATOM 669 N N . GLU A 1 84 ? 13.968 3.866 -34.823 1.00 96.88 84 GLU A N 1
ATOM 670 C CA . GLU A 1 84 ? 12.703 4.574 -35.016 1.00 96.88 84 GLU A CA 1
ATOM 671 C C . GLU A 1 84 ? 11.544 3.751 -34.438 1.00 96.88 84 GLU A C 1
ATOM 673 O O . GLU A 1 84 ? 10.650 4.309 -33.805 1.00 96.88 84 GLU A O 1
ATOM 678 N N . TYR A 1 85 ? 11.610 2.417 -34.549 1.00 95.44 85 TYR A N 1
ATOM 679 C CA . TYR A 1 85 ? 10.657 1.500 -33.909 1.00 95.44 85 TYR A CA 1
ATOM 680 C C . TYR A 1 85 ? 10.496 1.764 -32.400 1.00 95.44 85 TYR A C 1
ATOM 682 O O . TYR A 1 85 ? 9.403 1.651 -31.852 1.00 95.44 85 TYR A O 1
ATOM 690 N N . LEU A 1 86 ? 11.581 2.162 -31.726 1.00 96.25 86 LEU A N 1
ATOM 691 C CA . LEU A 1 86 ? 11.618 2.385 -30.278 1.00 96.25 86 LEU A CA 1
ATOM 692 C C . LEU A 1 86 ? 11.344 3.841 -29.872 1.00 96.25 86 LEU A C 1
ATOM 694 O O . LEU A 1 86 ? 11.336 4.147 -28.678 1.00 96.25 86 LEU A O 1
ATOM 698 N N . ALA A 1 87 ? 11.094 4.741 -30.830 1.00 96.38 87 ALA A N 1
ATOM 699 C CA . ALA A 1 87 ? 11.008 6.181 -30.586 1.00 96.38 87 ALA A CA 1
ATOM 700 C C . ALA A 1 87 ? 9.900 6.580 -29.600 1.00 96.38 87 ALA A C 1
ATOM 702 O O . ALA A 1 87 ? 10.103 7.490 -28.804 1.00 96.38 87 ALA A O 1
ATOM 703 N N . ASN A 1 88 ? 8.767 5.871 -29.605 1.00 96.12 88 ASN A N 1
ATOM 704 C CA . ASN A 1 88 ? 7.620 6.129 -28.719 1.00 96.12 88 ASN A CA 1
ATOM 705 C C . ASN A 1 88 ? 7.375 4.996 -27.707 1.00 96.12 88 ASN A C 1
ATOM 707 O O . ASN A 1 88 ? 6.291 4.882 -27.143 1.00 96.12 88 ASN A O 1
ATOM 711 N N . THR A 1 89 ? 8.350 4.104 -27.522 1.00 95.50 89 THR A N 1
ATOM 712 C CA . THR A 1 89 ? 8.184 2.928 -26.660 1.00 95.50 89 THR A CA 1
ATOM 713 C C . THR A 1 89 ? 8.510 3.263 -25.210 1.00 95.50 89 THR A C 1
ATOM 715 O O . THR A 1 89 ? 9.605 3.753 -24.928 1.00 95.50 89 THR A O 1
ATOM 718 N N . PHE A 1 90 ? 7.598 2.949 -24.282 1.00 96.44 90 PHE A N 1
ATOM 719 C CA . PHE A 1 90 ? 7.862 3.118 -22.855 1.00 96.44 90 PHE A CA 1
ATOM 720 C C . PHE A 1 90 ? 8.760 2.004 -22.322 1.00 96.44 90 PHE A C 1
ATOM 722 O O . PHE A 1 90 ? 8.343 0.845 -22.232 1.00 96.44 90 PHE A O 1
ATOM 729 N N . ASN A 1 91 ? 9.980 2.355 -21.932 1.00 95.50 91 ASN A N 1
ATOM 730 C CA . ASN A 1 91 ? 10.902 1.429 -21.295 1.00 95.50 91 ASN A CA 1
ATOM 731 C C . ASN A 1 91 ? 11.517 2.084 -20.061 1.00 95.50 91 ASN A C 1
ATOM 733 O O . ASN A 1 91 ? 12.015 3.206 -20.144 1.00 95.50 91 ASN A O 1
ATOM 737 N N . VAL A 1 92 ? 11.507 1.369 -18.939 1.00 95.69 92 VAL A N 1
ATOM 738 C CA . VAL A 1 92 ? 12.186 1.797 -17.713 1.00 95.69 92 VAL A CA 1
ATOM 739 C C . VAL A 1 92 ? 13.022 0.639 -17.200 1.00 95.69 92 VAL A C 1
ATOM 741 O O . VAL A 1 92 ? 12.564 -0.502 -17.184 1.00 95.69 92 VAL A O 1
ATOM 744 N N . GLY A 1 93 ? 14.278 0.909 -16.838 1.00 91.94 93 GLY A N 1
ATOM 745 C CA . GLY A 1 93 ? 15.174 -0.110 -16.288 1.00 91.94 93 GLY A CA 1
ATOM 746 C C . GLY A 1 93 ? 15.437 -1.306 -17.211 1.00 91.94 93 GLY A C 1
ATOM 747 O O . GLY A 1 93 ? 15.767 -2.387 -16.728 1.00 91.94 93 GLY A O 1
ATOM 748 N N . GLY A 1 94 ? 15.258 -1.139 -18.526 1.00 91.88 94 GLY A N 1
ATOM 749 C CA . GLY A 1 94 ? 15.383 -2.214 -19.508 1.00 91.88 94 GLY A CA 1
ATOM 750 C C . GLY A 1 94 ? 14.109 -3.036 -19.714 1.00 91.88 94 GLY A C 1
ATOM 751 O O . GLY A 1 94 ? 14.130 -3.936 -20.548 1.00 91.88 94 GLY A O 1
ATOM 752 N N . LEU A 1 95 ? 12.995 -2.736 -19.041 1.00 95.62 95 LEU A N 1
ATOM 753 C CA . LEU A 1 95 ? 11.729 -3.454 -19.220 1.00 95.62 95 LEU A CA 1
ATOM 754 C C . LEU A 1 95 ? 10.700 -2.624 -19.989 1.00 95.62 95 LEU A C 1
ATOM 756 O O . LEU A 1 95 ? 10.525 -1.431 -19.739 1.00 95.62 95 LEU A O 1
ATOM 760 N N . TYR A 1 96 ? 10.005 -3.275 -20.921 1.00 95.44 96 TYR A N 1
ATOM 761 C CA . TYR A 1 96 ? 8.918 -2.683 -21.701 1.00 95.44 96 TYR A CA 1
ATOM 762 C C . TYR A 1 96 ? 7.633 -2.722 -20.871 1.00 95.44 96 TYR A C 1
ATOM 764 O O . TYR A 1 96 ? 7.027 -3.781 -20.711 1.00 95.44 96 TYR A O 1
ATOM 772 N N . ILE A 1 97 ? 7.240 -1.572 -20.316 1.00 95.50 97 ILE A N 1
ATOM 773 C CA . ILE A 1 97 ? 6.264 -1.497 -19.215 1.00 95.50 97 ILE A CA 1
ATOM 774 C C . ILE A 1 97 ? 4.883 -2.017 -19.620 1.00 95.50 97 ILE A C 1
ATOM 776 O O . ILE A 1 97 ? 4.289 -2.797 -18.884 1.00 95.50 97 ILE A O 1
ATOM 780 N N . GLN A 1 98 ? 4.397 -1.669 -20.812 1.00 92.12 98 GLN A N 1
ATOM 781 C CA . GLN A 1 98 ? 3.086 -2.130 -21.290 1.00 92.12 98 GLN A CA 1
ATOM 782 C C . GLN A 1 98 ? 3.035 -3.662 -21.423 1.00 92.12 98 GLN A C 1
ATOM 784 O O . GLN A 1 98 ? 2.186 -4.310 -20.816 1.00 92.12 98 GLN A O 1
ATOM 789 N N . THR A 1 99 ? 4.002 -4.259 -22.126 1.00 92.94 99 THR A N 1
ATOM 790 C CA . THR A 1 99 ? 4.108 -5.721 -22.279 1.00 92.94 99 THR A CA 1
ATOM 791 C C . THR A 1 99 ? 4.329 -6.435 -20.941 1.00 92.94 99 THR A C 1
ATOM 793 O O . THR A 1 99 ? 3.861 -7.559 -20.742 1.00 92.94 99 THR A O 1
ATOM 796 N N . LEU A 1 100 ? 5.043 -5.796 -20.006 1.00 93.12 100 LEU A N 1
ATOM 797 C CA . LEU A 1 100 ? 5.253 -6.326 -18.659 1.00 93.12 100 LEU A CA 1
ATOM 798 C C . LEU A 1 100 ? 3.926 -6.417 -17.899 1.00 93.12 100 LEU A C 1
ATOM 800 O O . LEU A 1 100 ? 3.609 -7.462 -17.335 1.00 93.12 100 LEU A O 1
ATOM 804 N N . MET A 1 101 ? 3.134 -5.344 -17.926 1.00 91.19 101 MET A N 1
ATOM 805 C CA . MET A 1 101 ? 1.830 -5.293 -17.267 1.00 91.19 101 MET A CA 1
ATOM 806 C C . MET A 1 101 ? 0.859 -6.325 -17.849 1.00 91.19 101 MET A C 1
ATOM 808 O O . MET A 1 101 ? 0.234 -7.060 -17.086 1.00 91.19 101 MET A O 1
ATOM 812 N N . GLU A 1 102 ? 0.794 -6.463 -19.177 1.00 89.75 102 GLU A N 1
ATOM 813 C CA . GLU A 1 102 ? 0.005 -7.515 -19.840 1.00 89.75 102 GLU A CA 1
ATOM 814 C C . GLU A 1 102 ? 0.404 -8.920 -19.361 1.00 89.75 102 GLU A C 1
ATOM 816 O O . GLU A 1 102 ? -0.450 -9.768 -19.094 1.00 89.75 102 GLU A O 1
ATOM 821 N N . SER A 1 103 ? 1.706 -9.155 -19.178 1.00 87.75 103 SER A N 1
ATOM 822 C CA . SER A 1 103 ? 2.220 -10.433 -18.676 1.00 87.75 103 SER A CA 1
ATOM 823 C C . SER A 1 103 ? 1.818 -10.682 -17.218 1.00 87.75 103 SER A C 1
ATOM 825 O O . SER A 1 103 ? 1.480 -11.810 -16.855 1.00 87.75 103 SER A O 1
ATOM 827 N N . PHE A 1 104 ? 1.793 -9.644 -16.376 1.00 87.50 104 PHE A N 1
ATOM 828 C CA . PHE A 1 104 ? 1.356 -9.776 -14.985 1.00 87.50 104 PHE A CA 1
ATOM 829 C C . PHE A 1 104 ? -0.141 -10.011 -14.822 1.00 87.50 104 PHE A C 1
ATOM 831 O O . PHE A 1 104 ? -0.522 -10.723 -13.893 1.00 87.50 104 PHE A O 1
ATOM 838 N N . VAL A 1 105 ? -0.982 -9.491 -15.721 1.00 85.31 105 VAL A N 1
ATOM 839 C CA . VAL A 1 105 ? -2.416 -9.829 -15.735 1.00 85.31 105 VAL A CA 1
ATOM 840 C C . VAL A 1 105 ? -2.591 -11.342 -15.885 1.00 85.31 105 VAL A C 1
ATOM 842 O O . VAL A 1 105 ? -3.291 -11.965 -15.088 1.00 85.31 105 VAL A O 1
ATOM 845 N N . ILE A 1 106 ? -1.865 -11.956 -16.823 1.00 83.06 106 ILE A N 1
ATOM 846 C CA . ILE A 1 106 ? -1.902 -13.409 -17.047 1.00 83.06 106 ILE A CA 1
ATOM 847 C C . ILE A 1 106 ? -1.395 -14.171 -15.815 1.00 83.06 106 ILE A C 1
ATOM 849 O O . ILE A 1 106 ? -2.007 -15.154 -15.396 1.00 83.06 106 ILE A O 1
ATOM 853 N N . ILE A 1 107 ? -0.293 -13.720 -15.207 1.00 82.00 107 ILE A N 1
ATOM 854 C CA . ILE A 1 107 ? 0.267 -14.357 -14.004 1.00 82.00 107 ILE A CA 1
ATOM 855 C C . ILE A 1 107 ? -0.746 -14.312 -12.853 1.00 82.00 107 ILE A C 1
ATOM 857 O O . ILE A 1 107 ? -0.994 -15.345 -12.224 1.00 82.00 107 ILE A O 1
ATOM 861 N N . LYS A 1 108 ? -1.386 -13.156 -12.630 1.00 78.31 108 LYS A N 1
ATOM 862 C CA . LYS A 1 108 ? -2.419 -12.964 -11.604 1.00 78.31 108 LYS A CA 1
ATOM 863 C C . LYS A 1 108 ? -3.608 -13.907 -11.802 1.00 78.31 108 LYS A C 1
ATOM 865 O O . LYS A 1 108 ? -4.085 -14.484 -10.829 1.00 78.31 108 LYS A O 1
ATOM 870 N N . GLU A 1 109 ? -4.054 -14.102 -13.040 1.00 82.62 109 GLU A N 1
ATOM 871 C CA . GLU A 1 109 ? -5.150 -15.025 -13.367 1.00 82.62 109 GLU A CA 1
ATOM 872 C C . GLU A 1 109 ? -4.749 -16.503 -13.259 1.00 82.62 109 GLU A C 1
ATOM 874 O O . GLU A 1 109 ? -5.569 -17.345 -12.893 1.00 82.62 109 GLU A O 1
ATOM 879 N N . SER A 1 110 ? -3.490 -16.836 -13.555 1.00 78.88 110 SER A N 1
ATOM 880 C CA . SER A 1 110 ? -3.014 -18.224 -13.569 1.00 78.88 110 SER A CA 1
ATOM 881 C C . SER A 1 110 ? -2.924 -18.871 -12.181 1.00 78.88 110 SER A C 1
ATOM 883 O O . SER A 1 110 ? -2.905 -20.099 -12.088 1.00 78.88 110 SER A O 1
ATOM 885 N N . ALA A 1 111 ? -2.840 -18.066 -11.113 1.00 71.44 111 ALA A N 1
ATOM 886 C CA . ALA A 1 111 ? -2.581 -18.490 -9.731 1.00 71.44 111 ALA A CA 1
ATOM 887 C C . ALA A 1 111 ? -1.317 -19.365 -9.540 1.00 71.44 111 ALA A C 1
ATOM 889 O O . ALA A 1 111 ? -1.131 -19.960 -8.475 1.00 71.44 111 ALA A O 1
ATOM 890 N N . VAL A 1 112 ? -0.433 -19.445 -10.544 1.00 75.06 112 VAL A N 1
ATOM 891 C CA . VAL A 1 112 ? 0.857 -20.139 -10.459 1.00 75.06 112 VAL A CA 1
ATOM 892 C C . VAL A 1 112 ? 1.935 -19.119 -10.081 1.00 75.06 112 VAL A C 1
ATOM 894 O O . VAL A 1 112 ? 2.127 -18.151 -10.816 1.00 75.06 112 VAL A O 1
ATOM 897 N N . PRO A 1 113 ? 2.672 -19.314 -8.972 1.00 70.00 113 PRO A N 1
ATOM 898 C CA . PRO A 1 113 ? 3.776 -18.429 -8.618 1.00 70.00 113 PRO A CA 1
ATOM 899 C C . PRO A 1 113 ? 4.900 -18.495 -9.660 1.00 70.00 113 PRO A C 1
ATOM 901 O O . PRO A 1 113 ? 5.495 -19.555 -9.865 1.00 70.00 113 PRO A O 1
ATOM 904 N N . SER A 1 114 ? 5.219 -17.363 -10.287 1.00 73.62 114 SER A N 1
ATOM 905 C CA . SER A 1 114 ? 6.414 -17.217 -11.125 1.00 73.62 114 SER A CA 1
ATOM 906 C C . SER A 1 114 ? 7.601 -16.757 -10.271 1.00 73.62 114 SER A C 1
ATOM 908 O O . SER A 1 114 ? 7.461 -15.814 -9.488 1.00 73.62 114 SER A O 1
ATOM 910 N N . PRO A 1 115 ? 8.782 -17.385 -10.386 1.00 78.25 115 PRO A N 1
ATOM 911 C CA . PRO A 1 115 ? 9.950 -16.962 -9.628 1.00 78.25 115 PRO A CA 1
ATOM 912 C C . PRO A 1 115 ? 10.480 -15.624 -10.170 1.00 78.25 115 PRO A C 1
ATOM 914 O O . PRO A 1 115 ? 10.590 -15.425 -11.377 1.00 78.25 115 PRO A O 1
ATOM 917 N N . VAL A 1 116 ? 10.870 -14.717 -9.268 1.00 79.56 116 VAL A N 1
ATOM 918 C CA . VAL A 1 116 ? 11.362 -13.360 -9.597 1.00 79.56 116 VAL A CA 1
ATOM 919 C C . VAL A 1 116 ? 12.422 -13.331 -10.715 1.00 79.56 116 VAL A C 1
ATOM 921 O O . VAL A 1 116 ? 12.295 -12.489 -11.604 1.00 79.56 116 VAL A O 1
ATOM 924 N N . PRO A 1 117 ? 13.429 -14.236 -10.755 1.00 78.69 117 PRO A N 1
ATOM 925 C CA . PRO A 1 117 ? 14.425 -14.236 -11.829 1.00 78.69 117 PRO A CA 1
ATOM 926 C C . PRO A 1 117 ? 13.842 -14.421 -13.237 1.00 78.69 117 PRO A C 1
ATOM 928 O O . PRO A 1 117 ? 14.396 -13.888 -14.195 1.00 78.69 117 PRO A O 1
ATOM 931 N N . GLU A 1 118 ? 12.728 -15.144 -13.379 1.00 80.62 118 GLU A N 1
ATOM 932 C CA . GLU A 1 118 ? 12.060 -15.356 -14.673 1.00 80.62 118 GLU A CA 1
ATOM 933 C C . GLU A 1 118 ? 11.276 -14.111 -15.128 1.00 80.62 118 GLU A C 1
ATOM 935 O O . GLU A 1 118 ? 11.008 -13.936 -16.317 1.00 80.62 118 GLU A O 1
ATOM 940 N N . LEU A 1 119 ? 10.976 -13.191 -14.205 1.00 84.25 119 LEU A N 1
ATOM 941 C CA . LEU A 1 119 ? 10.267 -11.938 -14.479 1.00 84.25 119 LEU A CA 1
ATOM 942 C C . LEU A 1 119 ? 11.192 -10.810 -14.957 1.00 84.25 119 LEU A C 1
ATOM 944 O O . LEU A 1 119 ? 10.713 -9.737 -15.307 1.00 84.25 119 LEU A O 1
ATOM 948 N N . GLY A 1 120 ? 12.515 -11.011 -14.956 1.00 85.44 120 GLY A N 1
ATOM 949 C CA . GLY A 1 120 ? 13.479 -9.981 -15.366 1.00 85.44 120 GLY A CA 1
ATOM 950 C C . GLY A 1 120 ? 13.527 -8.751 -14.447 1.00 85.44 120 GLY A C 1
ATOM 951 O O . GLY A 1 120 ? 14.165 -7.758 -14.793 1.00 85.44 120 GLY A O 1
ATOM 952 N N . LEU A 1 121 ? 12.878 -8.810 -13.280 1.00 91.56 121 LEU A N 1
ATOM 953 C CA . LEU A 1 121 ? 12.888 -7.743 -12.284 1.00 91.56 121 LEU A CA 1
ATOM 954 C C . LEU A 1 121 ? 14.256 -7.700 -11.593 1.00 91.56 121 LEU A C 1
ATOM 956 O O . LEU A 1 121 ? 14.744 -8.710 -11.086 1.00 91.56 121 LEU A O 1
ATOM 960 N N . THR A 1 122 ? 14.879 -6.523 -11.563 1.00 91.06 122 THR A N 1
ATOM 961 C CA . THR A 1 122 ? 16.215 -6.310 -10.985 1.00 91.06 122 THR A CA 1
ATOM 962 C C . THR A 1 122 ? 16.231 -5.089 -10.072 1.00 91.06 122 THR A C 1
ATOM 964 O O . THR A 1 122 ? 15.368 -4.222 -10.180 1.00 91.06 122 THR A O 1
ATOM 967 N N . GLU A 1 123 ? 17.248 -4.973 -9.217 1.00 90.44 123 GLU A N 1
ATOM 968 C CA . GLU A 1 123 ? 17.445 -3.778 -8.380 1.00 90.44 123 GLU A CA 1
ATOM 969 C C . GLU A 1 123 ? 17.581 -2.497 -9.219 1.00 90.44 123 GLU A C 1
ATOM 971 O O . GLU A 1 123 ? 17.024 -1.454 -8.883 1.00 90.44 123 GLU A O 1
ATOM 976 N N . MET A 1 124 ? 18.269 -2.584 -10.365 1.00 90.00 124 MET A N 1
ATOM 977 C CA . MET A 1 124 ? 18.399 -1.462 -11.300 1.00 90.00 124 MET A CA 1
ATOM 978 C C . MET A 1 124 ? 17.043 -1.046 -11.874 1.00 90.00 124 MET A C 1
ATOM 980 O O . MET A 1 124 ? 16.788 0.145 -12.021 1.00 90.00 124 MET A O 1
ATOM 984 N N . PHE A 1 125 ? 16.173 -2.017 -12.172 1.00 93.75 125 PHE A N 1
ATOM 985 C CA . PHE A 1 125 ? 14.825 -1.728 -12.645 1.00 93.75 125 PHE A CA 1
ATOM 986 C C . PHE A 1 125 ? 14.031 -0.926 -11.616 1.00 93.75 125 PHE A C 1
ATOM 988 O O . PHE A 1 125 ? 13.486 0.113 -11.970 1.00 93.75 125 PHE A O 1
ATOM 995 N N . PHE A 1 126 ? 14.016 -1.354 -10.350 1.00 94.00 126 PHE A N 1
ATOM 996 C CA . PHE A 1 126 ? 13.313 -0.613 -9.303 1.00 94.00 126 PHE A CA 1
ATOM 997 C C . PHE A 1 126 ? 13.895 0.780 -9.109 1.00 94.00 126 PHE A C 1
ATOM 999 O O . PHE A 1 126 ? 13.137 1.743 -9.080 1.00 94.00 126 PHE A O 1
ATOM 1006 N N . LYS A 1 127 ? 15.224 0.909 -9.055 1.00 92.31 127 LYS A N 1
ATOM 1007 C CA . LYS A 1 127 ? 15.880 2.217 -8.953 1.00 92.31 127 LYS A CA 1
ATOM 1008 C C . LYS A 1 127 ? 15.430 3.168 -10.066 1.00 92.31 127 LYS A C 1
ATOM 1010 O O . LYS A 1 127 ? 15.091 4.315 -9.791 1.00 92.31 127 LYS A O 1
ATOM 1015 N N . ASP A 1 128 ? 15.420 2.689 -11.307 1.00 94.25 128 ASP A N 1
ATOM 1016 C CA . ASP A 1 128 ? 15.040 3.498 -12.464 1.00 94.25 128 ASP A CA 1
ATOM 1017 C C . ASP A 1 128 ? 13.525 3.777 -12.493 1.00 94.25 128 ASP A C 1
ATOM 1019 O O . ASP A 1 128 ? 13.119 4.875 -12.868 1.00 94.25 128 ASP A O 1
ATOM 1023 N N . LEU A 1 129 ? 12.693 2.827 -12.050 1.00 95.94 129 LEU A N 1
ATOM 1024 C CA . LEU A 1 129 ? 11.240 2.986 -11.936 1.00 95.94 129 LEU A CA 1
ATOM 1025 C C . LEU A 1 129 ? 10.863 4.032 -10.890 1.00 95.94 129 LEU A C 1
ATOM 1027 O O . LEU A 1 129 ? 10.072 4.923 -11.181 1.00 95.94 129 LEU A O 1
ATOM 1031 N N . PHE A 1 130 ? 11.448 3.953 -9.698 1.00 93.94 130 PHE A N 1
ATOM 1032 C CA . PHE A 1 130 ? 11.211 4.919 -8.635 1.00 93.94 130 PHE A CA 1
ATOM 1033 C C . PHE A 1 130 ? 11.688 6.321 -9.018 1.00 93.94 130 PHE A C 1
ATOM 1035 O O . PHE A 1 130 ? 10.944 7.280 -8.834 1.00 93.94 130 PHE A O 1
ATOM 1042 N N . ALA A 1 131 ? 12.878 6.438 -9.621 1.00 92.88 131 ALA A N 1
ATOM 1043 C CA . ALA A 1 131 ? 13.367 7.716 -10.131 1.00 92.88 131 ALA A CA 1
ATOM 1044 C C . ALA A 1 131 ? 12.401 8.308 -11.170 1.00 92.88 131 ALA A C 1
ATOM 1046 O O . ALA A 1 131 ? 12.029 9.473 -11.062 1.00 92.88 131 ALA A O 1
ATOM 1047 N N . PHE A 1 132 ? 11.931 7.491 -12.121 1.00 95.81 132 PHE A N 1
ATOM 1048 C CA . PHE A 1 132 ? 10.958 7.927 -13.123 1.00 95.81 132 PHE A CA 1
ATOM 1049 C C . PHE A 1 132 ? 9.619 8.345 -12.498 1.00 95.81 132 PHE A C 1
ATOM 1051 O O . PHE A 1 132 ? 9.031 9.338 -12.917 1.00 95.81 132 PHE A O 1
ATOM 1058 N N . ILE A 1 133 ? 9.127 7.623 -11.485 1.00 94.62 133 ILE A N 1
ATOM 1059 C CA . ILE A 1 133 ? 7.913 8.007 -10.750 1.00 94.62 133 ILE A CA 1
ATOM 1060 C C . ILE A 1 133 ? 8.099 9.362 -10.064 1.00 94.62 133 ILE A C 1
ATOM 1062 O O . ILE A 1 133 ? 7.147 10.133 -10.027 1.00 94.62 133 ILE A O 1
ATOM 1066 N N . ASP A 1 134 ? 9.285 9.695 -9.562 1.00 91.00 134 ASP A N 1
ATOM 1067 C CA . ASP A 1 134 ? 9.518 10.968 -8.875 1.00 91.00 134 ASP A CA 1
ATOM 1068 C C . ASP A 1 134 ? 9.645 12.158 -9.848 1.00 91.00 134 ASP A C 1
ATOM 1070 O O . ASP A 1 134 ? 9.001 13.193 -9.654 1.00 91.00 134 ASP A O 1
ATOM 1074 N N . ASN A 1 135 ? 10.414 11.996 -10.935 1.00 90.94 135 ASN A N 1
ATOM 1075 C CA . ASN A 1 135 ? 10.815 13.104 -11.817 1.00 90.94 135 ASN A CA 1
ATOM 1076 C C . ASN A 1 135 ? 10.248 13.058 -13.253 1.00 90.94 135 ASN A C 1
ATOM 1078 O O . ASN A 1 135 ? 10.319 14.050 -13.975 1.00 90.94 135 ASN A O 1
ATOM 1082 N N . GLY A 1 136 ? 9.674 11.937 -13.695 1.00 93.25 136 GLY A N 1
ATOM 1083 C CA . GLY A 1 136 ? 9.154 11.770 -15.057 1.00 93.25 136 GLY A CA 1
ATOM 1084 C C . GLY A 1 136 ? 10.210 11.819 -16.159 1.00 93.25 136 GLY A C 1
ATOM 1085 O O . GLY A 1 136 ? 9.881 12.157 -17.294 1.00 93.25 136 GLY A O 1
ATOM 1086 N N . GLU A 1 137 ? 11.473 11.522 -15.857 1.00 92.50 137 GLU A N 1
ATOM 1087 C CA . GLU A 1 137 ? 12.576 11.591 -16.814 1.00 92.50 137 GLU A CA 1
ATOM 1088 C C . GLU A 1 137 ? 13.099 10.197 -17.162 1.00 92.50 137 GLU A C 1
ATOM 1090 O O . GLU A 1 137 ? 13.488 9.403 -16.303 1.00 92.50 137 GLU A O 1
ATOM 1095 N N . LEU A 1 138 ? 13.125 9.885 -18.460 1.00 93.25 138 LEU A N 1
ATOM 1096 C CA . LEU A 1 138 ? 13.728 8.647 -18.940 1.00 93.25 138 LEU A CA 1
ATOM 1097 C C . LEU A 1 138 ? 15.241 8.699 -18.744 1.00 93.25 138 LEU A C 1
ATOM 1099 O O . LEU A 1 138 ? 15.910 9.656 -19.136 1.00 93.25 138 LEU A O 1
ATOM 1103 N N . LYS A 1 139 ? 15.791 7.619 -18.195 1.00 91.12 139 LYS A N 1
ATOM 1104 C CA . LYS A 1 139 ? 17.222 7.519 -17.938 1.00 91.12 139 LYS A CA 1
ATOM 1105 C C . LYS A 1 139 ? 18.031 7.606 -19.229 1.00 91.12 139 LYS A C 1
ATOM 1107 O O . LYS A 1 139 ? 17.890 6.789 -20.143 1.00 91.12 139 LYS A O 1
ATOM 1112 N N . GLN A 1 140 ? 18.935 8.574 -19.254 1.00 90.19 140 GLN A N 1
ATOM 1113 C CA . GLN A 1 140 ? 19.913 8.739 -20.315 1.00 90.19 140 GLN A CA 1
ATOM 1114 C C . GLN A 1 140 ? 21.168 7.883 -20.057 1.00 90.19 140 GLN A C 1
ATOM 1116 O O . GLN A 1 140 ? 21.477 7.555 -18.907 1.00 90.19 140 GLN A O 1
ATOM 1121 N N . PRO A 1 141 ? 21.920 7.498 -21.101 1.00 86.56 141 PRO A N 1
ATOM 1122 C CA . PRO A 1 141 ? 23.166 6.757 -20.926 1.00 86.56 141 PRO A CA 1
ATOM 1123 C C . PRO A 1 141 ? 24.245 7.614 -20.232 1.00 86.56 141 PRO A C 1
ATOM 1125 O O . PRO A 1 141 ? 24.656 8.647 -20.753 1.00 86.56 141 PRO A O 1
ATOM 1128 N N . THR A 1 142 ? 24.740 7.163 -19.076 1.00 73.44 142 THR A N 1
ATOM 1129 C CA . THR A 1 142 ? 25.568 7.961 -18.145 1.00 73.44 142 THR A CA 1
ATOM 1130 C C . THR A 1 142 ? 27.023 8.195 -18.570 1.00 73.44 142 THR A C 1
ATOM 1132 O O . THR A 1 142 ? 27.677 9.065 -18.009 1.00 73.44 142 THR A O 1
ATOM 1135 N N . ASP A 1 143 ? 27.528 7.477 -19.579 1.00 75.50 143 ASP A N 1
ATOM 1136 C CA . ASP A 1 143 ? 28.946 7.522 -19.991 1.00 75.50 143 ASP A CA 1
ATOM 1137 C C . ASP A 1 143 ? 29.156 8.206 -21.358 1.00 75.50 143 ASP A C 1
ATOM 1139 O O . ASP A 1 143 ? 30.177 8.000 -22.020 1.00 75.50 143 ASP A O 1
ATOM 1143 N N . LEU A 1 144 ? 28.169 8.979 -21.827 1.00 81.19 144 LEU A N 1
ATOM 1144 C CA . LEU A 1 144 ? 28.215 9.615 -23.149 1.00 81.19 144 LEU A CA 1
ATOM 1145 C C . LEU A 1 144 ? 28.687 11.071 -23.145 1.00 81.19 144 LEU A C 1
ATOM 1147 O O . LEU A 1 144 ? 29.030 11.567 -24.215 1.00 81.19 144 LEU A O 1
ATOM 1151 N N . GLY A 1 145 ? 28.793 11.719 -21.981 1.00 75.81 145 GLY A N 1
ATOM 1152 C CA . GLY A 1 145 ? 29.243 13.115 -21.867 1.00 75.81 145 GLY A CA 1
ATOM 1153 C C . GLY A 1 145 ? 30.688 13.363 -22.327 1.00 75.81 145 GLY A C 1
ATOM 1154 O O . GLY A 1 145 ? 31.056 14.485 -22.653 1.00 75.81 145 GLY A O 1
ATOM 1155 N N . GLU A 1 146 ? 31.517 12.314 -22.418 1.00 79.62 146 GLU A N 1
ATOM 1156 C CA . GLU A 1 146 ? 32.858 12.399 -23.023 1.00 79.62 146 GLU A CA 1
ATOM 1157 C C . GLU A 1 146 ? 32.827 12.467 -24.562 1.00 79.62 146 GLU A C 1
ATOM 1159 O O . GLU A 1 146 ? 33.837 12.789 -25.191 1.00 79.62 146 GLU A O 1
ATOM 1164 N N . TYR A 1 147 ? 31.693 12.118 -25.177 1.00 82.25 147 TYR A N 1
ATOM 1165 C CA . TYR A 1 147 ? 31.539 11.968 -26.627 1.00 82.25 147 TYR A CA 1
ATOM 1166 C C . TYR A 1 147 ? 30.510 12.936 -27.222 1.00 82.25 147 TYR A C 1
ATOM 1168 O O . TYR A 1 147 ? 30.680 13.362 -28.363 1.00 82.25 147 TYR A O 1
ATOM 1176 N N . LEU A 1 148 ? 29.454 13.257 -26.474 1.00 84.88 148 LEU A N 1
ATOM 1177 C CA . LEU A 1 148 ? 28.317 14.074 -26.891 1.00 84.88 148 LEU A CA 1
ATOM 1178 C C . LEU A 1 148 ? 28.042 15.179 -25.864 1.00 84.88 148 LEU A C 1
ATOM 1180 O O . LEU A 1 148 ? 28.302 15.003 -24.675 1.00 84.88 148 LEU A O 1
ATOM 1184 N N . ASN A 1 149 ? 27.476 16.295 -26.326 1.00 85.62 149 ASN A N 1
ATOM 1185 C CA . ASN A 1 149 ? 26.927 17.328 -25.442 1.00 85.62 149 ASN A CA 1
ATOM 1186 C C . ASN A 1 149 ? 25.668 16.799 -24.734 1.00 85.62 149 ASN A C 1
ATOM 1188 O O . ASN A 1 149 ? 24.956 15.987 -25.320 1.00 85.62 149 ASN A O 1
ATOM 1192 N N . GLU A 1 150 ? 25.354 17.286 -23.529 1.00 80.88 150 GLU A N 1
ATOM 1193 C CA . GLU A 1 150 ? 24.188 16.827 -22.746 1.00 80.88 150 GLU A CA 1
ATOM 1194 C C . GLU A 1 150 ? 22.870 16.906 -23.536 1.00 80.88 150 GLU A C 1
ATOM 1196 O O . GLU A 1 150 ? 22.115 15.938 -23.565 1.00 80.88 150 GLU A O 1
ATOM 1201 N N . ASP A 1 151 ? 22.655 17.989 -24.288 1.00 82.00 151 ASP A N 1
ATOM 1202 C CA . ASP A 1 151 ? 21.456 18.187 -25.119 1.00 82.00 151 ASP A CA 1
ATOM 1203 C C . ASP A 1 151 ? 21.317 17.172 -26.275 1.00 82.00 151 ASP A C 1
ATOM 1205 O O . ASP A 1 151 ? 20.243 17.021 -26.858 1.00 82.00 151 ASP A O 1
ATOM 1209 N N . GLU A 1 152 ? 22.399 16.477 -26.641 1.00 83.88 152 GLU A N 1
ATOM 1210 C CA . GLU A 1 152 ? 22.415 15.459 -27.700 1.00 83.88 152 GLU A CA 1
ATOM 1211 C C . GLU A 1 152 ? 22.200 14.035 -27.159 1.00 83.88 152 GLU A C 1
ATOM 1213 O O . GLU A 1 152 ? 22.010 13.095 -27.941 1.00 83.88 152 GLU A O 1
ATOM 1218 N N . ILE A 1 153 ? 22.250 13.838 -25.836 1.00 88.38 153 ILE A N 1
ATOM 1219 C CA . ILE A 1 153 ? 22.157 12.512 -25.225 1.00 88.38 153 ILE A CA 1
ATOM 1220 C C . ILE A 1 153 ? 20.687 12.100 -25.123 1.00 88.38 153 ILE A C 1
ATOM 1222 O O . ILE A 1 153 ? 19.973 12.408 -24.176 1.00 88.38 153 ILE A O 1
ATOM 1226 N N . LEU A 1 154 ? 20.232 11.330 -26.109 1.00 91.69 154 LEU A N 1
ATOM 1227 C CA . LEU A 1 154 ? 18.889 10.755 -26.100 1.00 91.69 154 LEU A CA 1
ATOM 1228 C C . LEU A 1 154 ? 18.846 9.413 -25.351 1.00 91.69 154 LEU A C 1
ATOM 1230 O O . LEU A 1 154 ? 19.799 8.625 -25.452 1.00 91.69 154 LEU A O 1
ATOM 1234 N N . PRO A 1 155 ? 17.731 9.075 -24.677 1.00 93.75 155 PRO A N 1
ATOM 1235 C CA . PRO A 1 155 ? 17.513 7.720 -24.183 1.00 93.75 155 PRO A CA 1
ATOM 1236 C C . PRO A 1 155 ? 17.473 6.721 -25.353 1.00 93.75 155 PRO A C 1
ATOM 1238 O O . PRO A 1 155 ? 17.249 7.086 -26.509 1.00 93.75 155 PRO A O 1
ATOM 1241 N N . PHE A 1 156 ? 17.718 5.438 -25.076 1.00 94.31 156 PHE A N 1
ATOM 1242 C CA . PHE A 1 156 ? 17.647 4.391 -26.110 1.00 94.31 156 PHE A CA 1
ATOM 1243 C C . PHE A 1 156 ? 16.212 4.090 -26.561 1.00 94.31 156 PHE A C 1
ATOM 1245 O O . PHE A 1 156 ? 16.004 3.586 -27.663 1.00 94.31 156 PHE A O 1
ATOM 1252 N N . TYR A 1 157 ? 15.238 4.424 -25.718 1.00 94.88 157 TYR A N 1
ATOM 1253 C CA . TYR A 1 157 ? 13.819 4.148 -25.893 1.00 94.88 157 TYR A CA 1
ATOM 1254 C C . TYR A 1 157 ? 13.030 5.419 -25.595 1.00 94.88 157 TYR A C 1
ATOM 1256 O O . TYR A 1 157 ? 13.454 6.216 -24.760 1.00 94.88 157 TYR A O 1
ATOM 1264 N N . GLY A 1 158 ? 11.892 5.608 -26.258 1.00 95.94 158 GLY A N 1
ATOM 1265 C CA . GLY A 1 158 ? 10.961 6.679 -25.906 1.00 95.94 158 GLY A CA 1
ATOM 1266 C C . GLY A 1 158 ? 11.488 8.096 -26.158 1.00 95.94 158 GLY A C 1
ATOM 1267 O O . GLY A 1 158 ? 10.940 9.051 -25.621 1.00 95.94 158 GLY A O 1
ATOM 1268 N N . TRP A 1 159 ? 12.543 8.260 -26.963 1.00 95.00 159 TRP A N 1
ATOM 1269 C CA . TRP A 1 159 ? 13.200 9.552 -27.202 1.00 95.00 159 TRP A CA 1
ATOM 1270 C C . TRP A 1 159 ? 12.336 10.572 -27.966 1.00 95.00 159 TRP A C 1
ATOM 1272 O O . TRP A 1 159 ? 12.709 11.740 -28.039 1.00 95.00 159 TRP A O 1
ATOM 1282 N N . ARG A 1 160 ? 11.195 10.152 -28.532 1.00 96.12 160 ARG A N 1
ATOM 1283 C CA . ARG A 1 160 ? 10.187 11.026 -29.156 1.00 96.12 160 ARG A CA 1
ATOM 1284 C C . ARG A 1 160 ? 8.930 11.201 -28.287 1.00 96.12 160 ARG A C 1
ATOM 1286 O O . ARG A 1 160 ? 8.041 11.956 -28.665 1.00 96.12 160 ARG A O 1
ATOM 1293 N N . ILE A 1 161 ? 8.848 10.560 -27.119 1.00 96.25 161 ILE A N 1
ATOM 1294 C CA . ILE A 1 161 ? 7.736 10.801 -26.193 1.00 96.25 161 ILE A CA 1
ATOM 1295 C C . ILE A 1 161 ? 7.846 12.235 -25.673 1.00 96.25 161 ILE A C 1
ATOM 1297 O O . ILE A 1 161 ? 8.918 12.686 -25.265 1.00 96.25 161 ILE A O 1
ATOM 1301 N N . GLU A 1 162 ? 6.736 12.964 -25.704 1.00 95.62 162 GLU A N 1
ATOM 1302 C CA . GLU A 1 162 ? 6.707 14.348 -25.252 1.00 95.62 162 GLU A CA 1
ATOM 1303 C C . GLU A 1 162 ? 6.954 14.432 -23.740 1.00 95.62 162 GLU A C 1
ATOM 1305 O O . GLU A 1 162 ? 6.432 13.631 -22.961 1.00 95.62 162 GLU A O 1
ATOM 1310 N N . LYS A 1 163 ? 7.720 15.443 -23.306 1.00 92.62 163 LYS A N 1
ATOM 1311 C CA . LYS A 1 163 ? 8.048 15.647 -21.885 1.00 92.62 163 LYS A CA 1
ATOM 1312 C C . LYS A 1 163 ? 6.793 15.749 -21.011 1.00 92.62 163 LYS A C 1
ATOM 1314 O O . LYS A 1 163 ? 6.767 15.196 -19.919 1.00 92.62 163 LYS A O 1
ATOM 1319 N N . GLU A 1 164 ? 5.740 16.389 -21.514 1.00 93.38 164 GLU A N 1
ATOM 1320 C CA . GLU A 1 164 ? 4.454 16.488 -20.818 1.00 93.38 164 GLU A CA 1
ATOM 1321 C C . GLU A 1 164 ? 3.815 15.110 -20.592 1.00 93.38 164 GLU A C 1
ATOM 1323 O O . GLU A 1 164 ? 3.368 14.815 -19.486 1.00 93.38 164 GLU A O 1
ATOM 1328 N N . GLN A 1 165 ? 3.833 14.224 -21.593 1.00 94.81 165 GLN A N 1
ATOM 1329 C CA . GLN A 1 165 ? 3.307 12.863 -21.452 1.00 94.81 165 GLN A CA 1
ATOM 1330 C C . GLN A 1 165 ? 4.118 12.040 -20.449 1.00 94.81 165 GLN A C 1
ATOM 1332 O O . GLN A 1 165 ? 3.528 11.323 -19.634 1.00 94.81 165 GLN A O 1
ATOM 1337 N N . LEU A 1 166 ? 5.451 12.176 -20.482 1.00 94.31 166 LEU A N 1
ATOM 1338 C CA . LEU A 1 166 ? 6.348 11.530 -19.523 1.00 94.31 166 LEU A CA 1
ATOM 1339 C C . LEU A 1 166 ? 6.030 11.962 -18.089 1.00 94.31 166 LEU A C 1
ATOM 1341 O O . LEU A 1 166 ? 5.896 11.112 -17.218 1.00 94.31 166 LEU A O 1
ATOM 1345 N N . GLN A 1 167 ? 5.821 13.259 -17.862 1.00 93.00 167 GLN A N 1
ATOM 1346 C CA . GLN A 1 167 ? 5.539 13.831 -16.542 1.00 93.00 167 GLN A CA 1
ATOM 1347 C C . GLN A 1 167 ? 4.095 13.619 -16.052 1.00 93.00 167 GLN A C 1
ATOM 1349 O O . GLN A 1 167 ? 3.793 13.929 -14.898 1.00 93.00 167 GLN A O 1
ATOM 1354 N N . THR A 1 168 ? 3.215 13.070 -16.896 1.00 93.12 168 THR A N 1
ATOM 1355 C CA . THR A 1 168 ? 1.791 12.851 -16.601 1.00 93.12 168 THR A CA 1
ATOM 1356 C C . THR A 1 168 ? 1.408 11.374 -16.764 1.00 93.12 168 THR A C 1
ATOM 1358 O O . THR A 1 168 ? 1.721 10.553 -15.904 1.00 93.12 168 THR A O 1
ATOM 1361 N N . SER A 1 169 ? 0.747 11.010 -17.865 1.00 93.88 169 SER A N 1
ATOM 1362 C CA . SER A 1 169 ? 0.172 9.679 -18.118 1.00 93.88 169 SER A CA 1
ATOM 1363 C C . SER A 1 169 ? 1.162 8.517 -17.961 1.00 93.88 169 SER A C 1
ATOM 1365 O O . SER A 1 169 ? 0.799 7.461 -17.438 1.00 93.88 169 SER A O 1
ATOM 1367 N N . PHE A 1 170 ? 2.427 8.696 -18.346 1.00 95.94 170 PHE A N 1
ATOM 1368 C CA . PHE A 1 170 ? 3.436 7.644 -18.217 1.00 95.94 170 PHE A CA 1
ATOM 1369 C C . PHE A 1 170 ? 3.895 7.453 -16.770 1.00 95.94 170 PHE A C 1
ATOM 1371 O O . PHE A 1 170 ? 4.146 6.319 -16.367 1.00 95.94 170 PHE A O 1
ATOM 1378 N N . ARG A 1 171 ? 3.949 8.516 -15.956 1.00 95.25 171 ARG A N 1
ATOM 1379 C CA . ARG A 1 171 ? 4.193 8.395 -14.508 1.00 95.25 171 ARG A CA 1
ATOM 1380 C C . ARG A 1 171 ? 3.059 7.666 -13.798 1.00 95.25 171 ARG A C 1
ATOM 1382 O O . ARG A 1 171 ? 3.339 6.809 -12.966 1.00 95.25 171 ARG A O 1
ATOM 1389 N N . VAL A 1 172 ? 1.806 7.930 -14.179 1.00 95.88 172 VAL A N 1
ATOM 1390 C CA . VAL A 1 172 ? 0.654 7.152 -13.682 1.00 95.88 172 VAL A CA 1
ATOM 1391 C C . VAL A 1 172 ? 0.801 5.681 -14.079 1.00 95.88 172 VAL A C 1
ATOM 1393 O O . VAL A 1 172 ? 0.673 4.800 -13.238 1.00 95.88 172 VAL A O 1
ATOM 1396 N N . THR A 1 173 ? 1.184 5.408 -15.330 1.00 96.56 173 THR A N 1
ATOM 1397 C CA . THR A 1 173 ? 1.441 4.038 -15.816 1.00 96.56 173 THR A CA 1
ATOM 1398 C C . THR A 1 173 ? 2.579 3.352 -15.046 1.00 96.56 173 THR A C 1
ATOM 1400 O O . THR A 1 173 ? 2.518 2.157 -14.771 1.00 96.56 173 THR A O 1
ATOM 1403 N N . ALA A 1 174 ? 3.628 4.090 -14.674 1.00 97.00 174 ALA A N 1
ATOM 1404 C CA . ALA A 1 174 ? 4.725 3.567 -13.862 1.00 97.00 174 ALA A CA 1
ATOM 1405 C C . ALA A 1 174 ? 4.278 3.224 -12.430 1.00 97.00 174 ALA A C 1
ATOM 1407 O O . ALA A 1 174 ? 4.669 2.177 -11.910 1.00 97.00 174 ALA A O 1
ATOM 1408 N N . LEU A 1 175 ? 3.436 4.065 -11.817 1.00 96.56 175 LEU A N 1
ATOM 1409 C CA . LEU A 1 175 ? 2.807 3.781 -10.523 1.00 96.56 175 LEU A CA 1
ATOM 1410 C C . LEU A 1 175 ? 1.893 2.555 -10.592 1.00 96.56 175 LEU A C 1
ATOM 1412 O O . LEU A 1 175 ? 1.991 1.688 -9.727 1.00 96.56 175 LEU A O 1
ATOM 1416 N N . ASP A 1 176 ? 1.068 2.440 -11.633 1.00 96.81 176 ASP A N 1
ATOM 1417 C CA . ASP A 1 176 ? 0.214 1.268 -11.852 1.00 96.81 176 ASP A CA 1
ATOM 1418 C C . ASP A 1 176 ? 1.052 -0.009 -11.998 1.00 96.81 176 ASP A C 1
ATOM 1420 O O . ASP A 1 176 ? 0.826 -1.014 -11.322 1.00 96.81 176 ASP A O 1
ATOM 1424 N N . CYS A 1 177 ? 2.122 0.052 -12.796 1.00 96.56 177 CYS A N 1
ATOM 1425 C CA . CYS A 1 177 ? 3.074 -1.046 -12.917 1.00 96.56 177 CYS A CA 1
ATOM 1426 C C . CYS A 1 177 ? 3.656 -1.446 -11.550 1.00 96.56 177 CYS A C 1
ATOM 1428 O O . CYS A 1 177 ? 3.727 -2.636 -11.236 1.00 96.56 177 CYS A O 1
ATOM 1430 N N . LEU A 1 178 ? 4.053 -0.480 -10.714 1.00 96.75 178 LEU A N 1
ATOM 1431 C CA . LEU A 1 178 ? 4.555 -0.753 -9.367 1.00 96.75 178 LEU A CA 1
ATOM 1432 C C . LEU A 1 178 ? 3.475 -1.351 -8.451 1.00 96.75 178 LEU A C 1
ATOM 1434 O O . LEU A 1 178 ? 3.789 -2.245 -7.664 1.00 96.75 178 LEU A O 1
ATOM 1438 N N . ALA A 1 179 ? 2.218 -0.917 -8.563 1.00 96.12 179 ALA A N 1
ATOM 1439 C CA . ALA A 1 179 ? 1.092 -1.484 -7.821 1.00 96.12 179 ALA A CA 1
ATOM 1440 C C . ALA A 1 179 ? 0.849 -2.952 -8.198 1.00 96.12 179 ALA A C 1
ATOM 1442 O O . ALA A 1 179 ? 0.752 -3.817 -7.323 1.00 96.12 179 ALA A O 1
ATOM 1443 N N . VAL A 1 180 ? 0.855 -3.266 -9.496 1.00 93.50 180 VAL A N 1
ATOM 1444 C CA . VAL A 1 180 ? 0.730 -4.645 -9.987 1.00 93.50 180 VAL A CA 1
ATOM 1445 C C . VAL A 1 180 ? 1.896 -5.510 -9.500 1.00 93.50 180 VAL A C 1
ATOM 1447 O O . VAL A 1 180 ? 1.672 -6.606 -8.985 1.00 93.50 180 VAL A O 1
ATOM 1450 N N . ILE A 1 181 ? 3.138 -5.026 -9.597 1.00 93.38 181 ILE A N 1
ATOM 1451 C CA . ILE A 1 181 ? 4.319 -5.769 -9.123 1.00 93.38 181 ILE A CA 1
ATOM 1452 C C . ILE A 1 181 ? 4.264 -5.975 -7.605 1.00 93.38 181 ILE A C 1
ATOM 1454 O O . ILE A 1 181 ? 4.576 -7.068 -7.131 1.00 93.38 181 ILE A O 1
ATOM 1458 N N . SER A 1 182 ? 3.828 -4.964 -6.849 1.00 93.94 182 SER A N 1
ATOM 1459 C CA . SER A 1 182 ? 3.645 -5.051 -5.394 1.00 93.94 182 SER A CA 1
ATOM 1460 C C . SER A 1 182 ? 2.652 -6.135 -5.010 1.00 93.94 182 SER A C 1
ATOM 1462 O O . SER A 1 182 ? 2.836 -6.770 -3.982 1.00 93.94 182 SER A O 1
ATOM 1464 N N . PHE A 1 183 ? 1.631 -6.395 -5.826 1.00 91.06 183 PHE A N 1
ATOM 1465 C CA . PHE A 1 183 ? 0.705 -7.507 -5.613 1.00 91.06 183 PHE A CA 1
ATOM 1466 C C . PHE A 1 183 ? 1.310 -8.870 -5.996 1.00 91.06 183 PHE A C 1
ATOM 1468 O O . PHE A 1 183 ? 1.125 -9.853 -5.283 1.00 91.06 183 PHE A O 1
ATOM 1475 N N . VAL A 1 184 ? 2.028 -8.951 -7.122 1.00 89.69 184 VAL A N 1
ATOM 1476 C CA . VAL A 1 184 ? 2.531 -10.226 -7.671 1.00 89.69 184 VAL A CA 1
ATOM 1477 C C . VAL A 1 184 ? 3.772 -10.738 -6.924 1.00 89.69 184 VAL A C 1
ATOM 1479 O O . VAL A 1 184 ? 3.891 -11.937 -6.678 1.00 89.69 184 VAL A O 1
ATOM 1482 N N . VAL A 1 185 ? 4.698 -9.850 -6.550 1.00 91.31 185 VAL A N 1
ATOM 1483 C CA . VAL A 1 185 ? 5.967 -10.182 -5.868 1.00 91.31 185 VAL A CA 1
ATOM 1484 C C . VAL A 1 185 ? 6.289 -9.201 -4.719 1.00 91.31 185 VAL A C 1
ATOM 1486 O O . VAL A 1 185 ? 7.373 -8.605 -4.700 1.00 91.31 185 VAL A O 1
ATOM 1489 N N . PRO A 1 186 ? 5.400 -9.050 -3.713 1.00 93.00 186 PRO A N 1
ATOM 1490 C CA . PRO A 1 186 ? 5.514 -8.035 -2.657 1.00 93.00 186 PRO A CA 1
ATOM 1491 C C . PRO A 1 186 ? 6.860 -8.062 -1.932 1.00 93.00 186 PRO A C 1
ATOM 1493 O O . PRO A 1 186 ? 7.503 -7.028 -1.784 1.00 93.00 186 PRO A O 1
ATOM 1496 N N . SER A 1 187 ? 7.350 -9.241 -1.536 1.00 92.00 187 SER A N 1
ATOM 1497 C CA . SER A 1 187 ? 8.613 -9.359 -0.793 1.00 92.00 187 SER A CA 1
ATOM 1498 C C . SER A 1 187 ? 9.819 -8.814 -1.562 1.00 92.00 187 SER A C 1
ATOM 1500 O O . SER A 1 187 ? 10.741 -8.283 -0.947 1.00 92.00 187 SER A O 1
ATOM 1502 N N . PHE A 1 188 ? 9.821 -8.924 -2.894 1.00 91.88 188 PHE A N 1
ATOM 1503 C CA . PHE A 1 188 ? 10.904 -8.388 -3.716 1.00 91.88 188 PHE A CA 1
ATOM 1504 C C . PHE A 1 188 ? 10.796 -6.869 -3.877 1.00 91.88 188 PHE A C 1
ATOM 1506 O O . PHE A 1 188 ? 11.815 -6.181 -3.841 1.00 91.88 188 PHE A O 1
ATOM 1513 N N . VAL A 1 189 ? 9.577 -6.326 -3.972 1.00 94.62 189 VAL A N 1
ATOM 1514 C CA . VAL A 1 189 ? 9.367 -4.870 -3.925 1.00 94.62 189 VAL A CA 1
ATOM 1515 C C . VAL A 1 189 ? 9.841 -4.307 -2.590 1.00 94.62 189 VAL A C 1
ATOM 1517 O O . VAL A 1 189 ? 10.593 -3.336 -2.584 1.00 94.62 189 VAL A O 1
ATOM 1520 N N . VAL A 1 190 ? 9.490 -4.954 -1.471 1.00 94.94 190 VAL A N 1
ATOM 1521 C CA . VAL A 1 190 ? 9.927 -4.530 -0.132 1.00 94.94 190 VAL A CA 1
ATOM 1522 C C . VAL A 1 190 ? 11.449 -4.461 -0.038 1.00 94.94 190 VAL A C 1
ATOM 1524 O O . VAL A 1 190 ? 11.973 -3.456 0.423 1.00 94.94 190 VAL A O 1
ATOM 1527 N N . GLN A 1 191 ? 12.176 -5.469 -0.529 1.00 93.19 191 GLN A N 1
ATOM 1528 C CA . GLN A 1 191 ? 13.648 -5.458 -0.514 1.00 93.19 191 GLN A CA 1
ATOM 1529 C C . GLN A 1 191 ? 14.250 -4.235 -1.219 1.00 93.19 191 GLN A C 1
ATOM 1531 O O . GLN A 1 191 ? 15.279 -3.726 -0.783 1.00 93.19 191 GLN A O 1
ATOM 1536 N N . ASN A 1 192 ? 13.610 -3.761 -2.289 1.00 93.38 192 ASN A N 1
ATOM 1537 C CA . ASN A 1 192 ? 14.085 -2.617 -3.059 1.00 93.38 192 ASN A CA 1
ATOM 1538 C C . ASN A 1 192 ? 13.614 -1.279 -2.479 1.00 93.38 192 ASN A C 1
ATOM 1540 O O . ASN A 1 192 ? 14.365 -0.311 -2.523 1.00 93.38 192 ASN A O 1
ATOM 1544 N N . ILE A 1 193 ? 12.402 -1.215 -1.920 1.00 92.31 193 ILE A N 1
ATOM 1545 C CA . ILE A 1 193 ? 11.863 0.032 -1.368 1.00 92.31 193 ILE A CA 1
ATOM 1546 C C . ILE A 1 193 ? 12.514 0.400 -0.031 1.00 92.31 193 ILE A C 1
ATOM 1548 O O . ILE A 1 193 ? 12.776 1.569 0.211 1.00 92.31 193 ILE A O 1
ATOM 1552 N N . ILE A 1 194 ? 12.840 -0.579 0.824 1.00 91.94 194 ILE A N 1
ATOM 1553 C CA . ILE A 1 194 ? 13.483 -0.305 2.123 1.00 91.94 194 ILE A CA 1
ATOM 1554 C C . ILE A 1 194 ? 14.965 0.062 1.977 1.00 91.94 194 ILE A C 1
ATOM 1556 O O . ILE A 1 194 ? 15.566 0.565 2.922 1.00 91.94 194 ILE A O 1
ATOM 1560 N N . ALA A 1 195 ? 15.565 -0.189 0.807 1.00 89.44 195 ALA A N 1
ATOM 1561 C CA . ALA A 1 195 ? 16.937 0.217 0.516 1.00 89.44 195 ALA A CA 1
ATOM 1562 C C . ALA A 1 195 ? 17.085 1.748 0.443 1.00 89.44 195 ALA A C 1
ATOM 1564 O O . ALA A 1 195 ? 18.186 2.262 0.638 1.00 89.44 195 ALA A O 1
ATOM 1565 N N . ASP A 1 196 ? 15.986 2.463 0.187 1.00 86.62 196 ASP A N 1
ATOM 1566 C CA . ASP A 1 196 ? 15.919 3.918 0.203 1.00 86.62 196 ASP A CA 1
ATOM 1567 C C . ASP A 1 196 ? 14.602 4.377 0.840 1.00 86.62 196 ASP A C 1
ATOM 1569 O O . ASP A 1 196 ? 13.532 4.385 0.232 1.00 86.62 196 ASP A O 1
ATOM 1573 N N . VAL A 1 197 ? 14.705 4.812 2.092 1.00 81.69 197 VAL A N 1
ATOM 1574 C CA . VAL A 1 197 ? 13.598 5.338 2.897 1.00 81.69 197 VAL A CA 1
ATOM 1575 C C . VAL A 1 197 ? 12.853 6.493 2.204 1.00 81.69 197 VAL A C 1
ATOM 1577 O O . VAL A 1 197 ? 11.654 6.681 2.435 1.00 81.69 197 VAL A O 1
ATOM 1580 N N . GLY A 1 198 ? 13.525 7.254 1.331 1.00 86.31 198 GLY A N 1
ATOM 1581 C CA . GLY A 1 198 ? 12.907 8.316 0.538 1.00 86.31 198 GLY A CA 1
ATOM 1582 C C . GLY A 1 198 ? 11.770 7.814 -0.354 1.00 86.31 198 GLY A C 1
ATOM 1583 O O . GLY A 1 198 ? 10.818 8.549 -0.605 1.00 86.31 198 GLY A O 1
ATOM 1584 N N . LEU A 1 199 ? 11.799 6.541 -0.753 1.00 89.88 199 LEU A N 1
ATOM 1585 C CA . LEU A 1 199 ? 10.782 5.934 -1.608 1.00 89.88 199 LEU A CA 1
ATOM 1586 C C . LEU A 1 199 ? 9.458 5.709 -0.881 1.00 89.88 199 LEU A C 1
ATOM 1588 O O . LEU A 1 199 ? 8.398 5.973 -1.444 1.00 89.88 199 LEU A O 1
ATOM 1592 N N . ILE A 1 200 ? 9.501 5.280 0.384 1.00 91.88 200 ILE A N 1
ATOM 1593 C CA . ILE A 1 200 ? 8.290 5.152 1.210 1.00 91.88 200 ILE A CA 1
ATOM 1594 C C . ILE A 1 200 ? 7.674 6.540 1.418 1.00 91.88 200 ILE A C 1
ATOM 1596 O O . ILE A 1 200 ? 6.473 6.721 1.223 1.00 91.88 200 ILE A O 1
ATOM 1600 N N . LYS A 1 201 ? 8.510 7.541 1.727 1.00 90.81 201 LYS A N 1
ATOM 1601 C CA . LYS A 1 201 ? 8.074 8.938 1.878 1.00 90.81 201 LYS A CA 1
ATOM 1602 C C . LYS A 1 201 ? 7.458 9.492 0.594 1.00 90.81 201 LYS A C 1
ATOM 1604 O O . LYS A 1 201 ? 6.436 10.165 0.667 1.00 90.81 201 LYS A O 1
ATOM 1609 N N . MET A 1 202 ? 8.029 9.179 -0.571 1.00 91.31 202 MET A N 1
ATOM 1610 C CA . MET A 1 202 ? 7.468 9.562 -1.867 1.00 91.31 202 MET A CA 1
ATOM 1611 C C . MET A 1 202 ? 6.054 8.994 -2.049 1.00 91.31 202 MET A C 1
ATOM 1613 O O . MET A 1 202 ? 5.150 9.747 -2.397 1.00 91.31 202 MET A O 1
ATOM 1617 N N . ILE A 1 203 ? 5.846 7.698 -1.787 1.00 94.25 203 ILE A N 1
ATOM 1618 C CA . ILE A 1 203 ? 4.526 7.059 -1.926 1.00 94.25 203 ILE A CA 1
ATOM 1619 C C . ILE A 1 203 ? 3.511 7.669 -0.952 1.00 94.25 203 ILE A C 1
ATOM 1621 O O . ILE A 1 203 ? 2.396 7.975 -1.365 1.00 94.25 203 ILE A O 1
ATOM 1625 N N . LEU A 1 204 ? 3.896 7.889 0.309 1.00 93.00 204 LEU A N 1
ATOM 1626 C CA . LEU A 1 204 ? 3.029 8.523 1.310 1.00 93.00 204 LEU A CA 1
ATOM 1627 C C . LEU A 1 204 ? 2.649 9.951 0.912 1.00 93.00 204 LEU A C 1
ATOM 1629 O O . LEU A 1 204 ? 1.479 10.314 0.958 1.00 93.00 204 LEU A O 1
ATOM 1633 N N . ARG A 1 205 ? 3.618 10.746 0.448 1.00 90.81 205 ARG A N 1
ATOM 1634 C CA . ARG A 1 205 ? 3.388 12.116 -0.025 1.00 90.81 205 ARG A CA 1
ATOM 1635 C C . ARG A 1 205 ? 2.391 12.155 -1.186 1.00 90.81 205 ARG A C 1
ATOM 1637 O O . ARG A 1 205 ? 1.550 13.044 -1.232 1.00 90.81 205 ARG A O 1
ATOM 1644 N N . LEU A 1 206 ? 2.455 11.191 -2.106 1.00 92.56 206 LEU A N 1
ATOM 1645 C CA . LEU A 1 206 ? 1.536 11.098 -3.248 1.00 92.56 206 LEU A CA 1
ATOM 1646 C C . LEU A 1 206 ? 0.086 10.757 -2.861 1.00 92.56 206 LEU A C 1
ATOM 1648 O O . LEU A 1 206 ? -0.803 10.902 -3.699 1.00 92.56 206 LEU A O 1
ATOM 1652 N N . LEU A 1 207 ? -0.176 10.351 -1.613 1.00 93.94 207 LEU A N 1
ATOM 1653 C CA . LEU A 1 207 ? -1.545 10.221 -1.111 1.00 93.94 207 LEU A CA 1
ATOM 1654 C C . LEU A 1 207 ? -2.195 11.577 -0.830 1.00 93.94 207 LEU A C 1
ATOM 1656 O O . LEU A 1 207 ? -3.418 11.677 -0.897 1.00 93.94 207 LEU A O 1
ATOM 1660 N N . PHE A 1 208 ? -1.410 12.623 -0.566 1.00 92.31 208 PHE A N 1
ATOM 1661 C CA . PHE A 1 208 ? -1.935 13.958 -0.301 1.00 92.31 208 PHE A CA 1
ATOM 1662 C C . PHE A 1 208 ? -2.274 14.712 -1.595 1.00 92.31 208 PHE A C 1
ATOM 1664 O O . PHE A 1 208 ? -1.533 14.603 -2.580 1.00 92.31 208 PHE A O 1
ATOM 1671 N N . PRO A 1 209 ? -3.340 15.536 -1.594 1.00 90.25 209 PRO A N 1
ATOM 1672 C CA . PRO A 1 209 ? -3.679 16.416 -2.706 1.00 90.25 209 PRO A CA 1
ATOM 1673 C C . PRO A 1 209 ? -2.497 17.301 -3.126 1.00 90.25 209 PRO A C 1
ATOM 1675 O O . PRO A 1 209 ? -1.681 17.666 -2.276 1.00 90.25 209 PRO A O 1
ATOM 1678 N N . PRO A 1 210 ? -2.382 17.671 -4.413 1.00 88.38 210 PRO A N 1
ATOM 1679 C CA . PRO A 1 210 ? -1.232 18.417 -4.930 1.00 88.38 210 PRO A CA 1
ATOM 1680 C C . PRO A 1 210 ? -1.080 19.827 -4.332 1.00 88.38 210 PRO A C 1
ATOM 1682 O O . PRO A 1 210 ? -0.010 20.418 -4.427 1.00 88.38 210 PRO A O 1
ATOM 1685 N N . ASP A 1 211 ? -2.124 20.380 -3.720 1.00 87.81 211 ASP A N 1
ATOM 1686 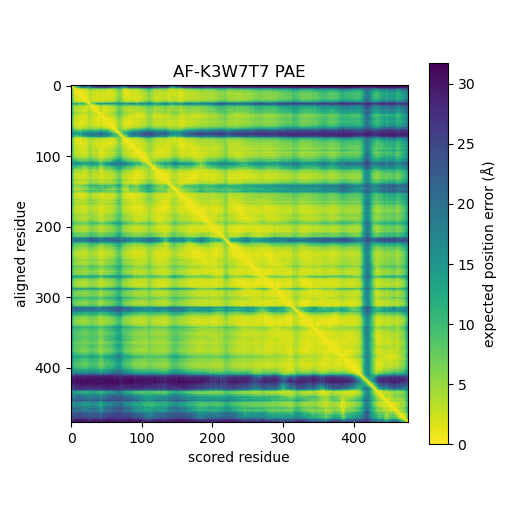C CA . ASP A 1 211 ? -2.118 21.669 -3.023 1.00 87.81 211 ASP A CA 1
ATOM 1687 C C . ASP A 1 211 ? -1.713 21.576 -1.540 1.00 87.81 211 ASP A C 1
ATOM 1689 O O . ASP A 1 211 ? -1.579 22.607 -0.882 1.00 87.81 211 ASP A O 1
ATOM 1693 N N . ASN A 1 212 ? -1.480 20.370 -1.011 1.00 90.06 212 ASN A N 1
ATOM 1694 C CA . ASN A 1 212 ? -1.079 20.166 0.379 1.00 90.06 212 ASN A CA 1
ATOM 1695 C C . ASN A 1 212 ? 0.386 20.589 0.648 1.00 90.06 212 ASN A C 1
ATOM 1697 O O . ASN A 1 212 ? 1.266 20.461 -0.205 1.00 90.06 212 ASN A O 1
ATOM 1701 N N . GLU A 1 213 ? 0.666 21.063 1.865 1.00 87.12 213 GLU A N 1
ATOM 1702 C CA . GLU A 1 213 ? 1.979 21.569 2.291 1.00 87.12 213 GLU A CA 1
ATOM 1703 C C . GLU A 1 213 ? 3.085 20.500 2.316 1.00 87.12 213 GLU A C 1
ATOM 1705 O O . GLU A 1 213 ? 4.260 20.845 2.170 1.00 87.12 213 GLU A O 1
ATOM 1710 N N . VAL A 1 214 ? 2.742 19.205 2.397 1.00 86.06 214 VAL A N 1
ATOM 1711 C CA . VAL A 1 214 ? 3.727 18.100 2.324 1.00 86.06 214 VAL A CA 1
ATOM 1712 C C . VAL A 1 214 ? 4.556 18.106 1.032 1.00 86.06 214 VAL A C 1
ATOM 1714 O O . VAL A 1 214 ? 5.615 17.478 0.960 1.00 86.06 214 VAL A O 1
ATOM 1717 N N . HIS A 1 215 ? 4.093 18.827 0.007 1.00 85.25 215 HIS A N 1
ATOM 1718 C CA . HIS A 1 215 ? 4.761 18.995 -1.282 1.00 85.25 215 HIS A CA 1
ATOM 1719 C C . HIS A 1 215 ? 5.739 20.182 -1.338 1.00 85.25 215 HIS A C 1
ATOM 1721 O O . HIS A 1 215 ? 6.308 20.431 -2.395 1.00 85.25 215 HIS A O 1
ATOM 1727 N N . GLN A 1 216 ? 5.931 20.931 -0.244 1.00 77.44 216 GLN A N 1
ATOM 1728 C CA . GLN A 1 216 ? 6.733 22.169 -0.214 1.00 77.44 216 GLN A CA 1
ATOM 1729 C C . GLN A 1 216 ? 8.054 22.057 0.583 1.00 77.44 216 GLN A C 1
ATOM 1731 O O . GLN A 1 216 ? 8.683 23.070 0.882 1.00 77.44 216 GLN A O 1
ATOM 1736 N N . GLY A 1 217 ? 8.492 20.846 0.951 1.00 68.31 217 GLY A N 1
ATOM 1737 C CA . GLY A 1 217 ? 9.695 20.628 1.772 1.00 68.31 217 GLY A CA 1
ATOM 1738 C C . GLY A 1 217 ? 11.024 20.605 0.995 1.00 68.31 217 GLY A C 1
ATOM 1739 O O . GLY A 1 217 ? 11.053 20.289 -0.192 1.00 68.31 217 GLY A O 1
ATOM 1740 N N . GLU A 1 218 ? 12.153 20.831 1.682 1.00 59.00 218 GLU A N 1
ATOM 1741 C CA . GLU A 1 218 ? 13.516 20.817 1.094 1.00 59.00 218 GLU A CA 1
ATOM 1742 C C . GLU A 1 218 ? 13.856 19.499 0.362 1.00 59.00 218 GLU A C 1
ATOM 1744 O O . GLU A 1 218 ? 14.557 19.493 -0.644 1.00 59.00 218 GLU A O 1
ATOM 1749 N N . ASN A 1 219 ? 13.292 18.366 0.800 1.00 57.94 219 ASN A N 1
ATOM 1750 C CA . ASN A 1 219 ? 13.475 17.056 0.154 1.00 57.94 219 ASN A CA 1
ATOM 1751 C C . ASN A 1 219 ? 12.582 16.838 -1.086 1.00 57.94 219 ASN A C 1
ATOM 1753 O O . ASN A 1 219 ? 12.543 15.734 -1.625 1.00 57.94 219 ASN A O 1
ATOM 1757 N N . THR A 1 220 ? 11.817 17.848 -1.508 1.00 60.34 220 THR A N 1
ATOM 1758 C CA . THR A 1 220 ? 10.803 17.739 -2.573 1.00 60.34 220 THR A CA 1
ATOM 1759 C C . THR A 1 220 ? 11.076 18.644 -3.773 1.00 60.34 220 THR A C 1
ATOM 1761 O O . THR A 1 220 ? 10.324 18.599 -4.740 1.00 60.34 220 THR A O 1
ATOM 1764 N N . GLU A 1 221 ? 12.183 19.401 -3.762 1.00 56.16 221 GLU A N 1
ATOM 1765 C CA . GLU A 1 221 ? 12.513 20.419 -4.776 1.00 56.16 221 GLU A CA 1
ATOM 1766 C C . GLU A 1 221 ? 12.525 19.899 -6.226 1.00 56.16 221 GLU A C 1
ATOM 1768 O O . GLU A 1 221 ? 12.282 20.669 -7.153 1.00 56.16 221 GLU A O 1
ATOM 1773 N N . ASN A 1 222 ? 12.765 18.599 -6.430 1.00 61.72 222 ASN A N 1
ATOM 1774 C CA . ASN A 1 222 ? 12.821 17.970 -7.756 1.00 61.72 222 ASN A CA 1
ATOM 1775 C C . ASN A 1 222 ? 11.614 17.072 -8.079 1.00 61.72 222 ASN A C 1
ATOM 1777 O O . ASN A 1 222 ? 11.527 16.544 -9.189 1.00 61.72 222 ASN A O 1
ATOM 1781 N N . SER A 1 223 ? 10.699 16.870 -7.130 1.00 75.06 223 SER A N 1
ATOM 1782 C CA . SER A 1 223 ? 9.555 15.978 -7.306 1.00 75.06 223 SER A CA 1
ATOM 1783 C C . SER A 1 223 ? 8.443 16.678 -8.078 1.00 75.06 223 SER A C 1
ATOM 1785 O O . SER A 1 223 ? 8.019 17.780 -7.732 1.00 75.06 223 SER A O 1
ATOM 1787 N N . ILE A 1 224 ? 7.926 16.026 -9.116 1.00 81.12 224 ILE A N 1
ATOM 1788 C CA . ILE A 1 224 ? 6.872 16.615 -9.945 1.00 81.12 224 ILE A CA 1
ATOM 1789 C C . ILE A 1 224 ? 5.502 16.235 -9.391 1.00 81.12 224 ILE A C 1
ATOM 1791 O O . ILE A 1 224 ? 5.206 15.057 -9.181 1.00 81.12 224 ILE A O 1
ATOM 1795 N N . LEU A 1 225 ? 4.623 17.216 -9.216 1.00 84.94 225 LEU A N 1
ATOM 1796 C CA . LEU A 1 225 ? 3.245 16.967 -8.798 1.00 84.94 225 LEU A CA 1
ATOM 1797 C C . LEU A 1 225 ? 2.390 16.477 -9.963 1.00 84.94 225 LEU A C 1
ATOM 1799 O O . LEU A 1 225 ? 2.540 16.928 -11.100 1.00 84.94 225 LEU A O 1
ATOM 1803 N N . PHE A 1 226 ? 1.482 15.547 -9.677 1.00 85.94 226 PHE A N 1
ATOM 1804 C CA . PHE A 1 226 ? 0.474 15.158 -10.655 1.00 85.94 226 PHE A CA 1
ATOM 1805 C C . PHE A 1 226 ? -0.520 16.308 -10.863 1.00 85.94 226 PHE A C 1
ATOM 1807 O O . PHE A 1 226 ? -0.930 16.945 -9.888 1.00 85.94 226 PHE A O 1
ATOM 1814 N N . PRO A 1 227 ? -0.951 16.568 -12.111 1.00 87.69 227 PRO A N 1
ATOM 1815 C CA . PRO A 1 227 ? -2.103 17.423 -12.364 1.00 87.69 227 PRO A CA 1
ATOM 1816 C C . PRO A 1 227 ? -3.329 16.926 -11.589 1.00 87.69 227 PRO A C 1
ATOM 1818 O O . PRO A 1 227 ? -3.480 15.720 -11.391 1.00 87.69 227 PRO A O 1
ATOM 1821 N N . ALA A 1 228 ? -4.238 17.831 -11.218 1.00 89.06 228 ALA A N 1
ATOM 1822 C CA . ALA A 1 228 ? -5.428 17.494 -10.427 1.00 89.06 228 ALA A CA 1
ATOM 1823 C C . ALA A 1 228 ? -6.259 16.344 -11.035 1.00 89.06 228 ALA A C 1
ATOM 1825 O O . ALA A 1 228 ? -6.746 15.484 -10.312 1.00 89.06 228 ALA A O 1
ATOM 1826 N N . GLU A 1 229 ? -6.352 16.277 -12.366 1.00 92.19 229 GLU A N 1
ATOM 1827 C CA . GLU A 1 229 ? -7.075 15.225 -13.101 1.00 92.19 229 GLU A CA 1
ATOM 1828 C C . GLU A 1 229 ? -6.448 13.827 -12.960 1.00 92.19 229 GLU A C 1
ATOM 1830 O O . GLU A 1 229 ? -7.121 12.819 -13.157 1.00 92.19 229 GLU A O 1
ATOM 1835 N N . LEU A 1 230 ? -5.156 13.757 -12.631 1.00 93.50 230 LEU A N 1
ATOM 1836 C CA . LEU A 1 230 ? -4.396 12.515 -12.481 1.00 93.50 230 LEU A CA 1
ATOM 1837 C C . LEU A 1 230 ? -4.073 12.191 -11.020 1.00 93.50 230 LEU A C 1
ATOM 1839 O O . LEU A 1 230 ? -3.452 11.160 -10.756 1.00 93.50 230 LEU A O 1
ATOM 1843 N N . TYR A 1 231 ? -4.493 13.037 -10.075 1.00 92.56 231 TYR A N 1
ATOM 1844 C CA . TYR A 1 231 ? -4.268 12.813 -8.651 1.00 92.56 231 TYR A CA 1
ATOM 1845 C C . TYR A 1 231 ? -4.980 11.547 -8.162 1.00 92.56 231 TYR A C 1
ATOM 1847 O O . TYR A 1 231 ? -4.318 10.678 -7.604 1.00 92.56 231 TYR A O 1
ATOM 1855 N N . GLU A 1 232 ? -6.286 11.397 -8.419 1.00 93.75 232 GLU A N 1
ATOM 1856 C CA . GLU A 1 232 ? -7.045 10.239 -7.920 1.00 93.75 232 GLU A CA 1
ATOM 1857 C C . GLU A 1 232 ? -6.503 8.899 -8.445 1.00 93.75 232 GLU A C 1
ATOM 1859 O O . GLU A 1 232 ? -6.189 8.050 -7.612 1.00 93.75 232 GLU A O 1
ATOM 1864 N N . PRO A 1 233 ? -6.261 8.705 -9.763 1.00 94.75 233 PRO A N 1
ATOM 1865 C CA . PRO A 1 233 ? -5.645 7.468 -10.247 1.00 94.75 233 PRO A CA 1
ATOM 1866 C C . PRO A 1 233 ? -4.287 7.183 -9.592 1.00 94.75 233 PRO A C 1
ATOM 1868 O O . PRO A 1 233 ? -4.013 6.060 -9.177 1.00 94.75 233 PRO A O 1
ATOM 1871 N N . SER A 1 234 ? -3.437 8.206 -9.457 1.00 94.50 234 SER A N 1
ATOM 1872 C CA . SER A 1 234 ? -2.103 8.054 -8.860 1.00 94.50 234 SER A CA 1
ATOM 1873 C C . SER A 1 234 ? -2.180 7.665 -7.384 1.00 94.50 234 SER A C 1
ATOM 1875 O O . SER A 1 234 ? -1.479 6.751 -6.948 1.00 94.50 234 SER A O 1
ATOM 1877 N N . ARG A 1 235 ? -3.066 8.320 -6.626 1.00 95.31 235 ARG A N 1
ATOM 1878 C CA . ARG A 1 235 ? -3.348 8.031 -5.217 1.00 95.31 235 ARG A CA 1
ATOM 1879 C C . ARG A 1 235 ? -3.840 6.598 -5.038 1.00 95.31 235 ARG A C 1
ATOM 1881 O O . ARG A 1 235 ? -3.358 5.901 -4.149 1.00 95.31 235 ARG A O 1
ATOM 1888 N N . ASP A 1 236 ? -4.749 6.140 -5.891 1.00 96.50 236 ASP A N 1
ATOM 1889 C CA . ASP A 1 236 ? -5.316 4.793 -5.802 1.00 96.50 236 ASP A CA 1
ATOM 1890 C C . ASP A 1 236 ? -4.245 3.714 -6.069 1.00 96.50 236 ASP A C 1
ATOM 1892 O O . ASP A 1 236 ? -4.198 2.694 -5.375 1.00 96.50 236 ASP A O 1
ATOM 1896 N N . HIS A 1 237 ? -3.305 3.962 -6.991 1.00 97.38 237 HIS A N 1
ATOM 1897 C CA . HIS A 1 237 ? -2.132 3.097 -7.169 1.00 97.38 237 HIS A CA 1
ATOM 1898 C C . HIS A 1 237 ? -1.210 3.103 -5.937 1.00 97.38 237 HIS A C 1
ATOM 1900 O O . HIS A 1 237 ? -0.742 2.040 -5.525 1.00 97.38 237 HIS A O 1
ATOM 1906 N N . CYS A 1 238 ? -0.976 4.260 -5.305 1.00 97.38 238 CYS A N 1
ATOM 1907 C CA . CYS A 1 238 ? -0.213 4.353 -4.053 1.00 97.38 238 CYS A CA 1
ATOM 1908 C C . CYS A 1 238 ? -0.871 3.565 -2.908 1.00 97.38 238 CYS A C 1
ATOM 1910 O O . CYS A 1 238 ? -0.170 2.850 -2.187 1.00 97.38 238 CYS A O 1
ATOM 1912 N N . LEU A 1 239 ? -2.200 3.629 -2.773 1.00 97.88 239 LEU A N 1
ATOM 1913 C CA . LEU A 1 239 ? -2.951 2.827 -1.800 1.00 97.88 239 LEU A CA 1
ATOM 1914 C C . LEU A 1 239 ? -2.784 1.331 -2.057 1.00 97.88 239 LEU A C 1
ATOM 1916 O O . LEU A 1 239 ? -2.470 0.591 -1.129 1.00 97.88 239 LEU A O 1
ATOM 1920 N N . ALA A 1 240 ? -2.922 0.890 -3.310 1.00 97.44 240 ALA A N 1
ATOM 1921 C CA . ALA A 1 240 ? -2.750 -0.515 -3.673 1.00 97.44 240 ALA A CA 1
ATOM 1922 C C . ALA A 1 240 ? -1.331 -1.032 -3.368 1.00 97.44 240 ALA A C 1
ATOM 1924 O O . ALA A 1 240 ? -1.168 -2.170 -2.917 1.00 97.44 240 ALA A O 1
ATOM 1925 N N . ILE A 1 241 ? -0.303 -0.196 -3.573 1.00 97.62 241 ILE A N 1
ATOM 1926 C CA . ILE A 1 241 ? 1.074 -0.516 -3.177 1.00 97.62 241 ILE A CA 1
ATOM 1927 C C . ILE A 1 241 ? 1.141 -0.701 -1.660 1.00 97.62 241 ILE A C 1
ATOM 1929 O O . ILE A 1 241 ? 1.508 -1.780 -1.198 1.00 97.62 241 ILE A O 1
ATOM 1933 N N . LEU A 1 242 ? 0.766 0.317 -0.880 1.00 97.69 242 LEU A N 1
ATOM 1934 C CA . LEU A 1 242 ? 0.888 0.282 0.581 1.00 97.69 242 LEU A CA 1
ATOM 1935 C C . LEU A 1 242 ? 0.059 -0.837 1.210 1.00 97.69 242 LEU A C 1
ATOM 1937 O O . LEU A 1 242 ? 0.545 -1.509 2.114 1.00 97.69 242 LEU A O 1
ATOM 1941 N N . GLU A 1 243 ? -1.146 -1.095 0.707 1.00 97.00 243 GLU A N 1
ATOM 1942 C CA . GLU A 1 243 ? -1.973 -2.210 1.156 1.00 97.00 243 GLU A CA 1
ATOM 1943 C C . GLU A 1 243 ? -1.245 -3.544 0.967 1.00 97.00 243 GLU A C 1
ATOM 1945 O O . GLU A 1 243 ? -1.143 -4.318 1.919 1.00 97.00 243 GLU A O 1
ATOM 1950 N N . SER A 1 244 ? -0.660 -3.789 -0.209 1.00 95.56 244 SER A N 1
ATOM 1951 C CA . SER A 1 244 ? 0.081 -5.028 -0.465 1.00 95.56 244 SER A CA 1
ATOM 1952 C C . SER A 1 244 ? 1.338 -5.148 0.407 1.00 95.56 244 SER A C 1
ATOM 1954 O O . SER A 1 244 ? 1.622 -6.208 0.972 1.00 95.56 244 SER A O 1
ATOM 1956 N N . LEU A 1 245 ? 2.094 -4.054 0.554 1.00 96.38 245 LEU A N 1
ATOM 1957 C CA . LEU A 1 245 ? 3.342 -4.065 1.318 1.00 96.38 245 LEU A CA 1
ATOM 1958 C C . LEU A 1 245 ? 3.103 -4.127 2.836 1.00 96.38 245 LEU A C 1
ATOM 1960 O O . LEU A 1 245 ? 3.908 -4.728 3.543 1.00 96.38 245 LEU A O 1
ATOM 1964 N N . SER A 1 246 ? 1.986 -3.589 3.339 1.00 96.75 246 SER A N 1
ATOM 1965 C CA . SER A 1 246 ? 1.614 -3.609 4.766 1.00 96.75 246 SER A CA 1
ATOM 1966 C C . SER A 1 246 ? 1.427 -5.014 5.347 1.00 96.75 246 SER A C 1
ATOM 1968 O O . SER A 1 246 ? 1.468 -5.194 6.563 1.00 96.75 246 SER A O 1
ATOM 1970 N N . CYS A 1 247 ? 1.276 -6.025 4.488 1.00 95.69 247 CYS A N 1
ATOM 1971 C CA . CYS A 1 247 ? 1.233 -7.430 4.880 1.00 95.69 247 CYS A CA 1
ATOM 1972 C C . CYS A 1 247 ? 2.617 -8.085 5.047 1.00 95.69 247 CYS A C 1
ATOM 1974 O O . CYS A 1 247 ? 2.695 -9.270 5.374 1.00 95.69 247 CYS A O 1
ATOM 1976 N N . ILE A 1 248 ? 3.707 -7.354 4.791 1.00 95.69 248 ILE A N 1
ATOM 1977 C CA . ILE A 1 248 ? 5.078 -7.870 4.813 1.00 95.69 248 ILE A CA 1
ATOM 1978 C C . ILE A 1 248 ? 5.837 -7.320 6.022 1.00 95.69 248 ILE A C 1
ATOM 1980 O O . ILE A 1 248 ? 6.066 -6.118 6.130 1.00 95.69 248 ILE A O 1
ATOM 1984 N N . ASP A 1 249 ? 6.329 -8.216 6.879 1.00 94.31 249 ASP A N 1
ATOM 1985 C CA . ASP A 1 249 ? 7.012 -7.876 8.137 1.00 94.31 249 ASP A CA 1
ATOM 1986 C C . ASP A 1 249 ? 8.159 -6.869 7.951 1.00 94.31 249 ASP A C 1
ATOM 1988 O O . ASP A 1 249 ? 8.243 -5.875 8.666 1.00 94.31 249 ASP A O 1
ATOM 1992 N N . ALA A 1 250 ? 9.014 -7.081 6.943 1.00 94.62 250 ALA A N 1
ATOM 1993 C CA . ALA A 1 250 ? 10.146 -6.194 6.663 1.00 94.62 250 ALA A CA 1
ATOM 1994 C C . ALA A 1 250 ? 9.717 -4.764 6.288 1.00 94.62 250 ALA A C 1
ATOM 1996 O O . ALA A 1 250 ? 10.413 -3.814 6.636 1.00 94.62 250 ALA A O 1
ATOM 1997 N N . PHE A 1 251 ? 8.574 -4.603 5.610 1.00 95.88 251 PHE A N 1
ATOM 1998 C CA . PHE A 1 251 ? 8.007 -3.281 5.346 1.00 95.88 251 PHE A CA 1
ATOM 1999 C C . PHE A 1 251 ? 7.437 -2.679 6.628 1.00 95.88 251 PHE A C 1
ATOM 2001 O O . PHE A 1 251 ? 7.703 -1.518 6.923 1.00 95.88 251 PHE A O 1
ATOM 2008 N N . GLY A 1 252 ? 6.720 -3.480 7.422 1.00 94.56 252 GLY A N 1
ATOM 2009 C CA . GLY A 1 252 ? 6.202 -3.064 8.721 1.00 94.56 252 GLY A CA 1
ATOM 2010 C C . GLY A 1 252 ? 7.291 -2.465 9.616 1.00 94.56 252 GLY A C 1
ATOM 2011 O O . GLY A 1 252 ? 7.165 -1.316 10.026 1.00 94.56 252 GLY A O 1
ATOM 2012 N N . HIS A 1 253 ? 8.400 -3.179 9.832 1.00 93.62 253 HIS A N 1
ATOM 2013 C CA . HIS A 1 253 ? 9.497 -2.681 10.672 1.00 93.62 253 HIS A CA 1
ATOM 2014 C C . HIS A 1 253 ? 10.118 -1.393 10.111 1.00 93.62 253 HIS A C 1
ATOM 2016 O O . HIS A 1 253 ? 10.272 -0.420 10.842 1.00 93.62 253 HIS A O 1
ATOM 2022 N N . ALA A 1 254 ? 10.413 -1.351 8.805 1.00 93.62 254 ALA A N 1
ATOM 2023 C CA . ALA A 1 254 ? 11.004 -0.169 8.173 1.00 93.62 254 ALA A CA 1
ATOM 2024 C C . ALA A 1 254 ? 10.073 1.057 8.212 1.00 93.62 254 ALA A C 1
ATOM 2026 O O . ALA A 1 254 ? 10.533 2.188 8.329 1.00 93.62 254 ALA A O 1
ATOM 2027 N N . SER A 1 255 ? 8.762 0.840 8.099 1.00 93.62 255 SER A N 1
ATOM 2028 C CA . SER A 1 255 ? 7.768 1.916 8.102 1.00 93.62 255 SER A CA 1
ATOM 2029 C C . SER A 1 255 ? 7.439 2.437 9.505 1.00 93.62 255 SER A C 1
ATOM 2031 O O . SER A 1 255 ? 7.122 3.618 9.639 1.00 93.62 255 SER A O 1
ATOM 2033 N N . SER A 1 256 ? 7.585 1.617 10.553 1.00 92.31 256 SER A N 1
ATOM 2034 C CA . SER A 1 256 ? 7.437 2.071 11.945 1.00 92.31 256 SER A CA 1
ATOM 2035 C C . SER A 1 256 ? 8.496 3.112 12.322 1.00 92.31 256 SER A C 1
ATOM 2037 O O . SER A 1 256 ? 8.167 4.126 12.930 1.00 92.31 256 SER A O 1
ATOM 2039 N N . GLU A 1 257 ? 9.742 2.956 11.859 1.00 89.44 257 GLU A N 1
ATOM 2040 C CA . GLU A 1 257 ? 10.805 3.957 12.068 1.00 89.44 257 GLU A CA 1
ATOM 2041 C C . GLU A 1 257 ? 10.492 5.327 11.430 1.00 89.44 257 GLU A C 1
ATOM 2043 O O . GLU A 1 257 ? 11.139 6.325 11.749 1.00 89.44 257 GLU A O 1
ATOM 2048 N N . LEU A 1 258 ? 9.502 5.388 10.531 1.00 89.44 258 LEU A N 1
ATOM 2049 C CA . LEU A 1 258 ? 9.064 6.609 9.854 1.00 89.44 258 LEU A CA 1
ATOM 2050 C C . LEU A 1 258 ? 7.848 7.273 10.495 1.00 89.44 258 LEU A C 1
ATOM 2052 O O . LEU A 1 258 ? 7.430 8.311 9.986 1.00 89.44 258 LEU A O 1
ATOM 2056 N N . GLY A 1 259 ? 7.266 6.685 11.545 1.00 90.81 259 GLY A N 1
ATOM 2057 C CA . GLY A 1 259 ? 5.996 7.162 12.099 1.00 90.81 259 GLY A CA 1
ATOM 2058 C C . GLY A 1 259 ? 4.864 7.088 11.071 1.00 90.81 259 GLY A C 1
ATOM 2059 O O . GLY A 1 259 ? 4.042 7.995 10.971 1.00 90.81 259 GLY A O 1
ATOM 2060 N N . ILE A 1 260 ? 4.842 6.035 10.238 1.00 94.06 260 ILE A N 1
ATOM 2061 C CA . ILE A 1 260 ? 3.845 5.902 9.163 1.00 94.06 260 ILE A CA 1
ATOM 2062 C C . ILE A 1 260 ? 2.404 5.936 9.697 1.00 94.06 260 ILE A C 1
ATOM 2064 O O . ILE A 1 260 ? 1.517 6.392 8.983 1.00 94.06 260 ILE A O 1
ATOM 2068 N N . CYS A 1 261 ? 2.158 5.483 10.932 1.00 93.00 261 CYS A N 1
ATOM 2069 C CA . CYS A 1 261 ? 0.825 5.501 11.533 1.00 93.00 261 CYS A CA 1
ATOM 2070 C C . CYS A 1 261 ? 0.273 6.920 11.672 1.00 93.00 261 CYS A C 1
ATOM 2072 O O . CYS A 1 261 ? -0.864 7.149 11.264 1.00 93.00 261 CYS A O 1
ATOM 2074 N N . ASP A 1 262 ? 1.074 7.864 12.164 1.00 91.00 262 ASP A N 1
ATOM 2075 C CA . ASP A 1 262 ? 0.661 9.263 12.311 1.00 91.00 262 ASP A CA 1
ATOM 2076 C C . ASP A 1 262 ? 0.317 9.878 10.948 1.00 91.00 262 ASP A C 1
ATOM 2078 O O . ASP A 1 262 ? -0.736 10.495 10.783 1.00 91.00 262 ASP A O 1
ATOM 2082 N N . VAL A 1 263 ? 1.148 9.611 9.933 1.00 93.56 263 VAL A N 1
ATOM 2083 C CA . VAL A 1 263 ? 0.914 10.075 8.555 1.00 93.56 263 VAL A CA 1
ATOM 2084 C C . VAL A 1 263 ? -0.372 9.478 7.976 1.00 93.56 263 VAL A C 1
ATOM 2086 O O . VAL A 1 263 ? -1.150 10.177 7.333 1.00 93.56 263 VAL A O 1
ATOM 2089 N N . LEU A 1 264 ? -0.631 8.185 8.195 1.00 95.62 264 LEU A N 1
ATOM 2090 C CA . LEU A 1 264 ? -1.857 7.537 7.724 1.00 95.62 264 LEU A CA 1
ATOM 2091 C C . LEU A 1 264 ? -3.095 8.093 8.441 1.00 95.62 264 LEU A C 1
ATOM 2093 O O . LEU A 1 264 ? -4.106 8.341 7.790 1.00 95.62 264 LEU A O 1
ATOM 2097 N N . ILE A 1 265 ? -3.024 8.349 9.749 1.00 92.69 265 ILE A N 1
ATOM 2098 C CA . ILE A 1 265 ? -4.110 8.991 10.504 1.00 92.69 265 ILE A CA 1
ATOM 2099 C C . ILE A 1 265 ? -4.379 10.395 9.961 1.00 92.69 265 ILE A C 1
ATOM 2101 O O . ILE A 1 265 ? -5.537 10.748 9.732 1.00 92.69 265 ILE A O 1
ATOM 2105 N N . GLU A 1 266 ? -3.337 11.179 9.690 1.00 91.62 266 GLU A N 1
ATOM 2106 C CA . GLU A 1 266 ? -3.460 12.491 9.055 1.00 91.62 266 GLU A CA 1
ATOM 2107 C C . GLU A 1 266 ? -4.158 12.384 7.686 1.00 91.62 266 GLU A C 1
ATOM 2109 O O . GLU A 1 266 ? -5.097 13.129 7.397 1.00 91.62 266 GLU A O 1
ATOM 2114 N N . ILE A 1 267 ? -3.802 11.387 6.870 1.00 92.88 267 ILE A N 1
ATOM 2115 C CA . ILE A 1 267 ? -4.465 11.134 5.584 1.00 92.88 267 ILE A CA 1
ATOM 2116 C C . ILE A 1 267 ? -5.954 10.810 5.765 1.00 92.88 267 ILE A C 1
ATOM 2118 O O . ILE A 1 267 ? -6.753 11.287 4.964 1.00 92.88 267 ILE A O 1
ATOM 2122 N N . VAL A 1 268 ? -6.370 10.074 6.803 1.00 92.88 268 VAL A N 1
ATOM 2123 C CA . VAL A 1 268 ? -7.808 9.839 7.072 1.00 92.88 268 VAL A CA 1
ATOM 2124 C C . VAL A 1 268 ? -8.545 11.161 7.327 1.00 92.88 268 VAL A C 1
ATOM 2126 O O . VAL A 1 268 ? -9.661 11.346 6.839 1.00 92.88 268 VAL A O 1
ATOM 2129 N N . HIS A 1 269 ? -7.916 12.108 8.030 1.00 88.06 269 HIS A N 1
ATOM 2130 C CA . HIS A 1 269 ? -8.505 13.420 8.312 1.00 88.06 269 HIS A CA 1
ATOM 2131 C C . HIS A 1 269 ? -8.616 14.301 7.057 1.00 88.06 269 HIS A C 1
ATOM 2133 O O . HIS A 1 269 ? -9.653 14.933 6.831 1.00 88.06 269 HIS A O 1
ATOM 2139 N N . PHE A 1 270 ? -7.562 14.348 6.235 1.00 86.00 270 PHE A N 1
ATOM 2140 C CA . PHE A 1 270 ? -7.502 15.217 5.053 1.00 86.00 270 PHE A CA 1
ATOM 2141 C C . PHE A 1 270 ? -8.166 14.611 3.810 1.00 86.00 270 PHE A C 1
ATOM 2143 O O . PHE A 1 270 ? -8.807 15.322 3.037 1.00 86.00 270 PHE A O 1
ATOM 2150 N N . CYS A 1 271 ? -8.034 13.301 3.612 1.00 84.75 271 CYS A N 1
ATOM 2151 C CA . CYS A 1 271 ? -8.444 12.576 2.410 1.00 84.75 271 CYS A CA 1
ATOM 2152 C C . CYS A 1 271 ? -9.592 11.611 2.720 1.00 84.75 271 CYS A C 1
ATOM 2154 O O . CYS A 1 271 ? -9.515 10.412 2.455 1.00 84.75 271 CYS A O 1
ATOM 2156 N N . LYS A 1 272 ? -10.687 12.148 3.263 1.00 82.06 272 LYS A N 1
ATOM 2157 C CA . LYS A 1 272 ? -11.822 11.369 3.784 1.00 82.06 272 LYS A CA 1
ATOM 2158 C C . LYS A 1 272 ? -12.311 10.220 2.876 1.00 82.06 272 LYS A C 1
ATOM 2160 O O . LYS A 1 272 ? -12.550 9.142 3.416 1.00 82.06 272 LYS A O 1
ATOM 2165 N N . PRO A 1 273 ? -12.418 10.365 1.534 1.00 86.12 273 PRO A N 1
ATOM 2166 C CA . PRO A 1 273 ? -12.921 9.289 0.672 1.00 86.12 273 PRO A CA 1
ATOM 2167 C C . PRO A 1 273 ? -12.104 7.991 0.697 1.00 86.12 273 PRO A C 1
ATOM 2169 O O . PRO A 1 273 ? -12.656 6.949 0.373 1.00 86.12 273 PRO A O 1
ATOM 2172 N N . ILE A 1 274 ? -10.817 8.052 1.058 1.00 93.19 274 ILE A N 1
ATOM 2173 C CA . ILE A 1 274 ? -9.916 6.885 1.103 1.00 93.19 274 ILE A CA 1
ATOM 2174 C C . ILE A 1 274 ? -9.636 6.394 2.528 1.00 93.19 274 ILE A C 1
ATOM 2176 O O . ILE A 1 274 ? -8.772 5.543 2.750 1.00 93.19 274 ILE A O 1
ATOM 2180 N N . GLY A 1 275 ? -10.323 6.965 3.521 1.00 94.38 275 GLY A N 1
ATOM 2181 C CA . GLY A 1 275 ? -10.135 6.617 4.925 1.00 94.38 275 GLY A CA 1
ATOM 2182 C C . GLY A 1 275 ? -10.256 5.112 5.214 1.00 94.38 275 GLY A C 1
ATOM 2183 O O . GLY A 1 275 ? -9.388 4.584 5.911 1.00 94.38 275 GLY A O 1
ATOM 2184 N N . PRO A 1 276 ? -11.248 4.381 4.664 1.00 96.06 276 PRO A N 1
ATOM 2185 C CA . PRO A 1 276 ? -11.370 2.939 4.884 1.00 96.06 276 PRO A CA 1
ATOM 2186 C C . PRO A 1 276 ? -10.143 2.139 4.424 1.00 96.06 276 PRO A C 1
ATOM 2188 O O . PRO A 1 276 ? -9.653 1.269 5.149 1.00 96.06 276 PRO A O 1
ATOM 2191 N N . GLU A 1 277 ? -9.608 2.443 3.241 1.00 97.19 277 GLU A N 1
ATOM 2192 C CA . GLU A 1 277 ? -8.427 1.793 2.677 1.00 97.19 277 GLU A CA 1
ATOM 2193 C C . GLU A 1 277 ? -7.177 2.079 3.513 1.00 97.19 277 GLU A C 1
ATOM 2195 O O . GLU A 1 277 ? -6.371 1.178 3.755 1.00 97.19 277 GLU A O 1
ATOM 2200 N N . VAL A 1 278 ? -7.044 3.313 4.000 1.00 97.81 278 VAL A N 1
ATOM 2201 C CA . VAL A 1 278 ? -5.943 3.745 4.868 1.00 97.81 278 VAL A CA 1
ATOM 2202 C C . VAL A 1 278 ? -6.002 3.055 6.235 1.00 97.81 278 VAL A C 1
ATOM 2204 O O . VAL A 1 278 ? -4.995 2.527 6.708 1.00 97.81 278 VAL A O 1
ATOM 2207 N N . LEU A 1 279 ? -7.183 2.958 6.848 1.00 97.81 279 LEU A N 1
ATOM 2208 C CA . LEU A 1 279 ? -7.372 2.227 8.106 1.00 97.81 279 LEU A CA 1
ATOM 2209 C C . LEU A 1 279 ? -7.067 0.731 7.948 1.00 97.81 279 LEU A C 1
ATOM 2211 O O . LEU A 1 279 ? -6.476 0.113 8.836 1.00 97.81 279 LEU A O 1
ATOM 2215 N N . ARG A 1 280 ? -7.384 0.141 6.792 1.00 97.81 280 ARG A N 1
ATOM 2216 C CA . ARG A 1 280 ? -7.016 -1.246 6.480 1.00 97.81 280 ARG A CA 1
ATOM 2217 C C . ARG A 1 280 ? -5.497 -1.451 6.410 1.00 97.81 280 ARG A C 1
ATOM 2219 O O . ARG A 1 280 ? -5.021 -2.491 6.864 1.00 97.81 280 ARG A O 1
ATOM 2226 N N . ILE A 1 281 ? -4.732 -0.471 5.918 1.00 98.25 281 ILE A N 1
ATOM 2227 C CA . ILE A 1 281 ? -3.257 -0.497 5.960 1.00 98.25 281 ILE A CA 1
ATOM 2228 C C . ILE A 1 281 ? -2.772 -0.538 7.418 1.00 98.25 281 ILE A C 1
ATOM 2230 O O . ILE A 1 281 ? -1.987 -1.419 7.770 1.00 98.25 281 ILE A O 1
ATOM 2234 N N . ILE A 1 282 ? -3.290 0.336 8.291 1.00 97.88 282 ILE A N 1
ATOM 2235 C CA . ILE A 1 282 ? -2.954 0.342 9.732 1.00 97.88 282 ILE A CA 1
ATOM 2236 C C . ILE A 1 282 ? -3.301 -1.009 10.378 1.00 97.88 282 ILE A C 1
ATOM 2238 O O . ILE A 1 282 ? -2.508 -1.583 11.129 1.00 97.88 282 ILE A O 1
ATOM 2242 N N . ARG A 1 283 ? -4.471 -1.564 10.047 1.00 98.06 283 ARG A N 1
ATOM 2243 C CA . ARG A 1 283 ? -4.914 -2.876 10.530 1.00 98.06 283 ARG A CA 1
ATOM 2244 C C . ARG A 1 283 ? -3.957 -3.994 10.113 1.00 98.06 283 ARG A C 1
ATOM 2246 O O . ARG A 1 283 ? -3.634 -4.845 10.940 1.00 98.06 283 ARG A O 1
ATOM 2253 N N . ASN A 1 284 ? -3.485 -3.995 8.865 1.00 97.81 284 ASN A N 1
ATOM 2254 C CA . ASN A 1 284 ? -2.492 -4.960 8.390 1.00 97.81 284 ASN A CA 1
ATOM 2255 C C . ASN A 1 284 ? -1.176 -4.821 9.171 1.00 97.81 284 ASN A C 1
ATOM 2257 O O . ASN A 1 284 ? -0.673 -5.812 9.698 1.00 97.81 284 ASN A O 1
ATOM 2261 N N . LEU A 1 285 ? -0.672 -3.601 9.362 1.00 96.81 285 LEU A N 1
ATOM 2262 C CA . LEU A 1 285 ? 0.541 -3.352 10.152 1.00 96.81 285 LEU A CA 1
ATOM 2263 C C . LEU A 1 285 ? 0.426 -3.890 11.597 1.00 96.81 285 LEU A C 1
ATOM 2265 O O . LEU A 1 285 ? 1.379 -4.460 12.127 1.00 96.81 285 LEU A O 1
ATOM 2269 N N . CYS A 1 286 ? -0.769 -3.828 12.196 1.00 96.31 286 CYS A N 1
ATOM 2270 C CA . CYS A 1 286 ? -1.065 -4.432 13.503 1.00 96.31 286 CYS A CA 1
ATOM 2271 C C . CYS A 1 286 ? -1.219 -5.969 13.476 1.00 96.31 286 CYS A C 1
ATOM 2273 O O . CYS A 1 286 ? -1.118 -6.626 14.518 1.00 96.31 286 CYS A O 1
ATOM 2275 N N . ALA A 1 287 ? -1.515 -6.561 12.318 1.00 95.19 287 ALA A N 1
ATOM 2276 C CA . ALA A 1 287 ? -1.787 -7.991 12.154 1.00 95.19 287 ALA A CA 1
ATOM 2277 C C . ALA A 1 287 ? -0.534 -8.829 11.834 1.00 95.19 287 ALA A C 1
ATOM 2279 O O . ALA A 1 287 ? -0.557 -10.050 12.020 1.00 95.19 287 ALA A O 1
ATOM 2280 N N . HIS A 1 288 ? 0.534 -8.194 11.342 1.00 91.69 288 HIS A N 1
ATOM 2281 C CA . HIS A 1 288 ? 1.735 -8.847 10.806 1.00 91.69 288 HIS A CA 1
ATOM 2282 C C . HIS A 1 288 ? 2.975 -8.643 11.708 1.00 91.69 288 HIS A C 1
ATOM 2284 O O . HIS A 1 288 ? 2.849 -8.251 12.867 1.00 91.69 288 HIS A O 1
ATOM 2290 N N . GLY A 1 289 ? 4.181 -8.996 11.247 1.00 77.25 289 GLY A N 1
ATOM 2291 C CA . GLY A 1 289 ? 5.377 -9.160 12.092 1.00 77.25 289 GLY A CA 1
ATOM 2292 C C . GLY A 1 289 ? 5.871 -7.916 12.835 1.00 77.25 289 GLY A C 1
ATOM 2293 O O . GLY A 1 289 ? 6.508 -8.071 13.872 1.00 77.25 289 GLY A O 1
ATOM 2294 N N . ALA A 1 290 ? 5.504 -6.712 12.389 1.00 88.81 290 ALA A N 1
ATOM 2295 C CA . ALA A 1 290 ? 5.804 -5.444 13.069 1.00 88.81 290 ALA A CA 1
ATOM 2296 C C . ALA A 1 290 ? 4.736 -5.020 14.099 1.00 88.81 290 ALA A C 1
ATOM 2298 O O . ALA A 1 290 ? 4.674 -3.870 14.533 1.00 88.81 290 ALA A O 1
ATOM 2299 N N . ARG A 1 291 ? 3.849 -5.945 14.484 1.00 94.06 291 ARG A N 1
ATOM 2300 C CA . ARG A 1 291 ? 2.745 -5.687 15.412 1.00 94.06 291 ARG A CA 1
ATOM 2301 C C . ARG A 1 291 ? 3.187 -5.023 16.711 1.00 94.06 291 ARG A C 1
ATOM 2303 O O . ARG A 1 291 ? 2.455 -4.185 17.224 1.00 94.06 291 ARG A O 1
ATOM 2310 N N . VAL A 1 292 ? 4.291 -5.476 17.310 1.00 94.00 292 VAL A N 1
ATOM 2311 C CA . VAL A 1 292 ? 4.689 -5.004 18.646 1.00 94.00 292 VAL A CA 1
ATOM 2312 C C . VAL A 1 292 ? 4.948 -3.509 18.596 1.00 94.00 292 VAL A C 1
ATOM 2314 O O . VAL A 1 292 ? 4.438 -2.785 19.444 1.00 94.00 292 VAL A O 1
ATOM 2317 N N . GLU A 1 293 ? 5.677 -3.061 17.583 1.00 94.12 293 GLU A N 1
ATOM 2318 C CA . GLU A 1 293 ? 6.012 -1.671 17.328 1.00 94.12 293 GLU A CA 1
ATOM 2319 C C . GLU A 1 293 ? 4.742 -0.841 17.132 1.00 94.12 293 GLU A C 1
ATOM 2321 O O . GLU A 1 293 ? 4.494 0.079 17.908 1.00 94.12 293 GLU A O 1
ATOM 2326 N N . PHE A 1 294 ? 3.870 -1.248 16.206 1.00 95.19 294 PHE A N 1
ATOM 2327 C CA . PHE A 1 294 ? 2.655 -0.495 15.890 1.00 95.19 294 PHE A CA 1
ATOM 2328 C C . PHE A 1 294 ? 1.627 -0.464 17.019 1.00 95.19 294 PHE A C 1
ATOM 2330 O O . PHE A 1 294 ? 1.059 0.584 17.308 1.00 95.19 294 PHE A O 1
ATOM 2337 N N . VAL A 1 295 ? 1.379 -1.589 17.694 1.00 95.38 295 VAL A N 1
ATOM 2338 C CA . VAL A 1 295 ? 0.444 -1.609 18.828 1.00 95.38 295 VAL A CA 1
ATOM 2339 C C . VAL A 1 295 ? 1.004 -0.784 19.982 1.00 95.38 295 VAL A C 1
ATOM 2341 O O . VAL A 1 295 ? 0.256 -0.048 20.616 1.00 95.38 295 VAL A O 1
ATOM 2344 N N . THR A 1 296 ? 2.311 -0.856 20.239 1.00 93.19 296 THR A N 1
ATOM 2345 C CA . THR A 1 296 ? 2.948 -0.024 21.268 1.00 93.19 296 THR A CA 1
ATOM 2346 C C . THR A 1 296 ? 2.810 1.457 20.936 1.00 93.19 296 THR A C 1
ATOM 2348 O O . THR A 1 296 ? 2.368 2.218 21.792 1.00 93.19 296 THR A O 1
ATOM 2351 N N . GLU A 1 297 ? 3.115 1.853 19.701 1.00 91.62 297 GLU A N 1
ATOM 2352 C CA . GLU A 1 297 ? 2.979 3.227 19.210 1.00 91.62 297 GLU A CA 1
ATOM 2353 C C . GLU A 1 297 ? 1.536 3.731 19.339 1.00 91.62 297 GLU A C 1
ATOM 2355 O O . GLU A 1 297 ? 1.305 4.789 19.922 1.00 91.62 297 GLU A O 1
ATOM 2360 N N . ILE A 1 298 ? 0.546 2.946 18.903 1.00 92.38 298 ILE A N 1
ATOM 2361 C CA . ILE A 1 298 ? -0.882 3.290 19.009 1.00 92.38 298 ILE A CA 1
ATOM 2362 C C . ILE A 1 298 ? -1.301 3.485 20.472 1.00 92.38 298 ILE A C 1
ATOM 2364 O O . ILE A 1 298 ? -1.988 4.457 20.793 1.00 92.38 298 ILE A O 1
ATOM 2368 N N . LEU A 1 299 ? -0.900 2.578 21.369 1.00 90.12 299 LEU A N 1
ATOM 2369 C CA . LEU A 1 299 ? -1.248 2.663 22.791 1.00 90.12 299 LEU A CA 1
ATOM 2370 C C . LEU A 1 299 ? -0.553 3.846 23.483 1.00 90.12 299 LEU A C 1
ATOM 2372 O O . LEU A 1 299 ? -1.169 4.498 24.322 1.00 90.12 299 LEU A O 1
ATOM 2376 N N . GLN A 1 300 ? 0.706 4.130 23.138 1.00 86.88 300 GLN A N 1
ATOM 2377 C CA . GLN A 1 300 ? 1.506 5.193 23.757 1.00 86.88 300 GLN A CA 1
ATOM 2378 C C . GLN A 1 300 ? 1.182 6.591 23.235 1.00 86.88 300 GLN A C 1
ATOM 2380 O O . GLN A 1 300 ? 1.274 7.546 24.001 1.00 86.88 300 GLN A O 1
ATOM 2385 N N . SER A 1 301 ? 0.826 6.723 21.957 1.00 84.12 301 SER A N 1
ATOM 2386 C CA . SER A 1 301 ? 0.412 7.997 21.356 1.00 84.12 301 SER A CA 1
ATOM 2387 C C . SER A 1 301 ? -0.994 8.397 21.795 1.00 84.12 301 SER A C 1
ATOM 2389 O O . SER A 1 301 ? -1.279 9.583 21.934 1.00 84.12 301 SER A O 1
ATOM 2391 N N . GLY A 1 302 ? -1.872 7.427 22.066 1.00 84.31 302 GLY A N 1
ATOM 2392 C CA . GLY A 1 302 ? -3.294 7.683 22.302 1.00 84.31 302 GLY A CA 1
ATOM 2393 C C . GLY A 1 302 ? -4.143 7.623 21.031 1.00 84.31 302 GLY A C 1
ATOM 2394 O O . GLY A 1 302 ? -5.358 7.782 21.116 1.00 84.31 302 GLY A O 1
ATOM 2395 N N . CYS A 1 303 ? -3.545 7.326 19.872 1.00 86.31 303 CYS A N 1
ATOM 2396 C CA . CYS A 1 303 ? -4.226 7.272 18.573 1.00 86.31 303 CYS A CA 1
ATOM 2397 C C . CYS A 1 303 ? -5.403 6.286 18.517 1.00 86.31 303 CYS A C 1
ATOM 2399 O O . CYS A 1 303 ? -6.311 6.447 17.705 1.00 86.31 303 CYS A O 1
ATOM 2401 N N . TYR A 1 304 ? -5.454 5.288 19.407 1.00 90.81 304 TYR A N 1
ATOM 2402 C CA . TYR A 1 304 ? -6.618 4.401 19.527 1.00 90.81 304 TYR A CA 1
ATOM 2403 C C . TYR A 1 304 ? -7.927 5.155 19.819 1.00 90.81 304 TYR A C 1
ATOM 2405 O O . TYR A 1 304 ? -9.005 4.643 19.515 1.00 90.81 304 TYR A O 1
ATOM 2413 N N . LEU A 1 305 ? -7.854 6.355 20.404 1.00 88.81 305 LEU A N 1
ATOM 2414 C CA . LEU A 1 305 ? -9.020 7.186 20.683 1.00 88.81 305 LEU A CA 1
ATOM 2415 C C . LEU A 1 305 ? -9.638 7.759 19.416 1.00 88.81 305 LEU A C 1
ATOM 2417 O O . LEU A 1 305 ? -10.859 7.841 19.366 1.00 88.81 305 LEU A O 1
ATOM 2421 N N . GLU A 1 306 ? -8.841 8.064 18.392 1.00 89.62 306 GLU A N 1
ATOM 2422 C CA . GLU A 1 306 ? -9.352 8.460 17.075 1.00 89.62 306 GLU A CA 1
ATOM 2423 C C . GLU A 1 306 ? -10.158 7.325 16.447 1.00 89.62 306 GLU A C 1
ATOM 2425 O O . GLU A 1 306 ? -11.297 7.518 16.023 1.00 89.62 306 GLU A O 1
ATOM 2430 N N . PHE A 1 307 ? -9.633 6.095 16.504 1.00 94.50 307 PHE A N 1
ATOM 2431 C CA . PHE A 1 307 ? -10.361 4.919 16.021 1.00 94.50 307 PHE A CA 1
ATOM 2432 C C . PHE A 1 307 ? -11.681 4.725 16.774 1.00 94.50 307 PHE A C 1
ATOM 2434 O O . PHE A 1 307 ? -12.708 4.425 16.167 1.00 94.50 307 PHE A O 1
ATOM 2441 N N . ILE A 1 308 ? -11.679 4.917 18.097 1.00 94.38 308 ILE A N 1
ATOM 2442 C CA . ILE A 1 308 ? -12.901 4.854 18.906 1.00 94.38 308 ILE A CA 1
ATOM 2443 C C . ILE A 1 308 ? -13.852 5.994 18.533 1.00 94.38 308 ILE A C 1
ATOM 2445 O O . ILE A 1 308 ? -15.054 5.770 18.421 1.00 94.38 308 ILE A O 1
ATOM 2449 N N . ALA A 1 309 ? -13.353 7.203 18.309 1.00 91.75 309 ALA A N 1
ATOM 2450 C CA . ALA A 1 309 ? -14.191 8.348 18.006 1.00 91.75 309 ALA A CA 1
ATOM 2451 C C . ALA A 1 309 ? -14.880 8.219 16.640 1.00 91.75 309 ALA A C 1
ATOM 2453 O O . ALA A 1 309 ? -16.090 8.445 16.545 1.00 91.75 309 ALA A O 1
ATOM 2454 N N . TRP A 1 310 ? -14.151 7.754 15.621 1.00 93.19 310 TRP A N 1
ATOM 2455 C CA . TRP A 1 310 ? -14.714 7.398 14.318 1.00 93.19 310 TRP A CA 1
ATOM 2456 C C . TRP A 1 310 ? -15.703 6.235 14.422 1.00 93.19 310 TRP A C 1
ATOM 2458 O O . TRP A 1 310 ? -16.807 6.327 13.892 1.00 93.19 310 TRP A O 1
ATOM 2468 N N . LEU A 1 311 ? -15.378 5.179 15.177 1.00 95.81 311 LEU A N 1
ATOM 2469 C CA . LEU A 1 311 ? -16.277 4.043 15.428 1.00 95.81 311 LEU A CA 1
ATOM 2470 C C . LEU A 1 311 ? -17.610 4.456 16.072 1.00 95.81 311 LEU A C 1
ATOM 2472 O O . LEU A 1 311 ? -18.663 3.893 15.753 1.00 95.81 311 LEU A O 1
ATOM 2476 N N . LEU A 1 312 ? -17.566 5.413 16.998 1.00 93.75 312 LEU A N 1
ATOM 2477 C CA . LEU A 1 312 ? -18.723 5.862 17.771 1.00 93.75 312 LEU A CA 1
ATOM 2478 C C . LEU A 1 312 ? -19.497 7.016 17.129 1.00 93.75 312 LEU A C 1
ATOM 2480 O O . LEU A 1 312 ? -20.563 7.368 17.652 1.00 93.75 312 LEU A O 1
ATOM 2484 N N . LEU A 1 313 ? -18.984 7.560 16.023 1.00 91.12 313 LEU A N 1
ATOM 2485 C CA . LEU A 1 313 ? -19.471 8.768 15.362 1.00 91.12 313 LEU A CA 1
ATOM 2486 C C . LEU A 1 313 ? -19.570 9.958 16.321 1.00 91.12 313 LEU A C 1
ATOM 2488 O O . LEU A 1 313 ? -20.646 10.506 16.557 1.00 91.12 313 LEU A O 1
ATOM 2492 N N . VAL A 1 314 ? -18.452 10.319 16.942 1.00 86.69 314 VAL A N 1
ATOM 2493 C CA . VAL A 1 314 ? -18.409 11.460 17.860 1.00 86.69 314 VAL A CA 1
ATOM 2494 C C . VAL A 1 314 ? -18.652 12.776 17.099 1.00 86.69 314 VAL A C 1
ATOM 2496 O O . VAL A 1 314 ? -17.840 13.181 16.270 1.00 86.69 314 VAL A O 1
ATOM 2499 N N . GLU A 1 315 ? -19.771 13.444 17.404 1.00 71.19 315 GLU A N 1
ATOM 2500 C CA . GLU A 1 315 ? -20.273 14.643 16.698 1.00 71.19 315 GLU A CA 1
ATOM 2501 C C . GLU A 1 315 ? -19.304 15.838 16.732 1.00 71.19 315 GLU A C 1
ATOM 2503 O O . GLU A 1 315 ? -19.199 16.568 15.753 1.00 71.19 315 GLU A O 1
ATOM 2508 N N . ASP A 1 316 ? -18.528 16.015 17.809 1.00 70.19 316 ASP A N 1
ATOM 2509 C CA . ASP A 1 316 ? -17.544 17.110 17.906 1.00 70.19 316 ASP A CA 1
ATOM 2510 C C . ASP A 1 316 ? -16.381 16.971 16.896 1.00 70.19 316 ASP A C 1
ATOM 2512 O O . ASP A 1 316 ? -15.644 17.930 16.661 1.00 70.19 316 ASP A O 1
ATOM 2516 N N . ILE A 1 317 ? -16.226 15.793 16.280 1.00 66.50 317 ILE A N 1
ATOM 2517 C CA . ILE A 1 317 ? -15.171 15.477 15.303 1.00 66.50 317 ILE A CA 1
ATOM 2518 C C . ILE A 1 317 ? -15.742 15.364 13.885 1.00 66.50 317 ILE A C 1
ATOM 2520 O O . ILE A 1 317 ? -15.060 15.684 12.911 1.00 66.50 317 ILE A O 1
ATOM 2524 N N . ILE A 1 318 ? -16.997 14.926 13.751 1.00 72.31 318 ILE A N 1
ATOM 2525 C CA . ILE A 1 318 ? -17.641 14.657 12.463 1.00 72.31 318 ILE A CA 1
ATOM 2526 C C . ILE A 1 318 ? -18.680 15.737 12.185 1.00 72.31 318 ILE A C 1
ATOM 2528 O O . ILE A 1 318 ? -19.707 15.820 12.852 1.00 72.31 318 ILE A O 1
ATOM 2532 N N . ARG A 1 319 ? -18.438 16.547 11.153 1.00 73.69 319 ARG A N 1
ATOM 2533 C CA . ARG A 1 319 ? -19.426 17.520 10.672 1.00 73.69 319 ARG A CA 1
ATOM 2534 C C . ARG A 1 319 ? -20.577 16.794 9.976 1.00 73.69 319 ARG A C 1
ATOM 2536 O O . ARG A 1 319 ? -20.350 15.788 9.310 1.00 73.69 319 ARG A O 1
ATOM 2543 N N . ASP A 1 320 ? -21.782 17.361 10.039 1.00 72.25 320 ASP A N 1
ATOM 2544 C CA . ASP A 1 320 ? -22.989 16.794 9.411 1.00 72.25 320 ASP A CA 1
ATOM 2545 C C . ASP A 1 320 ? -22.798 16.444 7.922 1.00 72.25 320 ASP A C 1
ATOM 2547 O O . ASP A 1 320 ? -23.333 15.451 7.435 1.00 72.25 320 ASP A O 1
ATOM 2551 N N . GLU A 1 321 ? -22.018 17.247 7.194 1.00 75.25 321 GLU A N 1
ATOM 2552 C CA . GLU A 1 321 ? -21.719 17.048 5.768 1.00 75.25 321 GLU A CA 1
ATOM 2553 C C . GLU A 1 321 ? -20.811 15.840 5.478 1.00 75.25 321 GLU A C 1
ATOM 2555 O O . GLU A 1 321 ? -20.793 15.343 4.355 1.00 75.25 321 GLU A O 1
ATOM 2560 N N . ASP A 1 322 ? -20.098 15.339 6.489 1.00 81.12 322 ASP A N 1
ATOM 2561 C CA . ASP A 1 322 ? -19.139 14.237 6.380 1.00 81.12 322 ASP A CA 1
ATOM 2562 C C . ASP A 1 322 ? -19.669 12.916 6.951 1.00 81.12 322 ASP A C 1
ATOM 2564 O O . ASP A 1 322 ? -18.939 11.922 6.975 1.00 81.12 322 ASP A O 1
ATOM 2568 N N . TYR A 1 323 ? -20.919 12.881 7.420 1.00 84.94 323 TYR A N 1
ATOM 2569 C CA . TYR A 1 323 ? -21.475 11.729 8.130 1.00 84.94 323 TYR A CA 1
ATOM 2570 C C . TYR A 1 323 ? -21.387 10.429 7.317 1.00 84.94 323 TYR A C 1
ATOM 2572 O O . TYR A 1 323 ? -20.924 9.413 7.830 1.00 84.94 323 TYR A O 1
ATOM 2580 N N . ASP A 1 324 ? -21.756 10.467 6.032 1.00 85.12 324 ASP A N 1
ATOM 2581 C CA . ASP A 1 324 ? -21.712 9.293 5.146 1.00 85.12 324 ASP A CA 1
ATOM 2582 C C . ASP A 1 324 ? -20.289 8.749 4.957 1.00 85.12 324 ASP A C 1
ATOM 2584 O O . ASP A 1 324 ? -20.098 7.552 4.733 1.00 85.12 324 ASP A O 1
ATOM 2588 N N . VAL A 1 325 ? -19.282 9.623 5.035 1.00 85.50 325 VAL A N 1
ATOM 2589 C CA . VAL A 1 325 ? -17.875 9.225 4.944 1.00 85.50 325 VAL A CA 1
ATOM 2590 C C . VAL A 1 325 ? -17.394 8.678 6.284 1.00 85.50 325 VAL A C 1
ATOM 2592 O O . VAL A 1 325 ? -16.738 7.641 6.321 1.00 85.50 325 VAL A O 1
ATOM 2595 N N . ALA A 1 326 ? -17.782 9.310 7.393 1.00 87.25 326 ALA A N 1
ATOM 2596 C CA . ALA A 1 326 ? -17.465 8.835 8.734 1.00 87.25 326 ALA A CA 1
ATOM 2597 C C . ALA A 1 326 ? -18.086 7.461 9.043 1.00 87.25 326 ALA A C 1
ATOM 2599 O O . ALA A 1 326 ? -17.436 6.621 9.666 1.00 87.25 326 ALA A O 1
ATOM 2600 N N . GLU A 1 327 ? -19.298 7.182 8.553 1.00 92.19 327 GLU A N 1
ATOM 2601 C CA . GLU A 1 327 ? -19.950 5.872 8.693 1.00 92.19 327 GLU A CA 1
ATOM 2602 C C . GLU A 1 327 ? -19.099 4.747 8.076 1.00 92.19 327 GLU A C 1
ATOM 2604 O O . GLU A 1 327 ? -19.000 3.656 8.642 1.00 92.19 327 GLU A O 1
ATOM 2609 N N . GLN A 1 328 ? -18.400 5.024 6.969 1.00 94.06 328 GLN A N 1
ATOM 2610 C CA . GLN A 1 328 ? -17.516 4.056 6.305 1.00 94.06 328 GLN A CA 1
ATOM 2611 C C . GLN A 1 328 ? -16.240 3.757 7.105 1.00 94.06 328 GLN A C 1
ATOM 2613 O O . GLN A 1 328 ? -15.623 2.711 6.899 1.00 94.06 328 GLN A O 1
ATOM 2618 N N . LEU A 1 329 ? -15.856 4.622 8.051 1.00 94.94 329 LEU A N 1
ATOM 2619 C CA . LEU A 1 329 ? -14.680 4.424 8.906 1.00 94.94 329 LEU A CA 1
ATOM 2620 C C . LEU A 1 329 ? -14.951 3.469 10.071 1.00 94.94 329 LEU A C 1
ATOM 2622 O O . LEU A 1 329 ? -14.013 2.875 10.608 1.00 94.94 329 LEU A O 1
ATOM 2626 N N . ARG A 1 330 ? -16.219 3.295 10.469 1.00 96.69 330 ARG A N 1
ATOM 2627 C CA . ARG A 1 330 ? -16.579 2.562 11.692 1.00 96.69 330 ARG A CA 1
ATOM 2628 C C . ARG A 1 330 ? -16.095 1.120 11.672 1.00 96.69 330 ARG A C 1
ATOM 2630 O O . ARG A 1 330 ? -15.467 0.671 12.629 1.00 96.69 330 ARG A O 1
ATOM 2637 N N . LEU A 1 331 ? -16.370 0.390 10.591 1.00 97.56 331 LEU A N 1
ATOM 2638 C CA . LEU A 1 331 ? -15.989 -1.019 10.493 1.00 97.56 331 LEU A CA 1
ATOM 2639 C C . LEU A 1 331 ? -14.458 -1.200 10.464 1.00 97.56 331 LEU A C 1
ATOM 2641 O O . LEU A 1 331 ? -13.960 -1.951 11.302 1.00 97.56 331 LEU A O 1
ATOM 2645 N N . PRO A 1 332 ? -13.694 -0.490 9.611 1.00 97.94 332 PRO A N 1
ATOM 2646 C CA . PRO A 1 332 ? -12.232 -0.535 9.659 1.00 97.94 332 PRO A CA 1
ATOM 2647 C C . PRO A 1 332 ? -11.652 -0.197 11.043 1.00 97.94 332 PRO A C 1
ATOM 2649 O O . PRO A 1 332 ? -10.742 -0.879 11.511 1.00 97.94 332 PRO A O 1
ATOM 2652 N N . CYS A 1 333 ? -12.213 0.789 11.755 1.00 98.19 333 CYS A N 1
ATOM 2653 C CA . CYS A 1 333 ? -11.805 1.090 13.132 1.00 98.19 333 CYS A CA 1
ATOM 2654 C C . CYS A 1 333 ? -12.068 -0.083 14.082 1.00 98.19 333 CYS A C 1
ATOM 2656 O O . CYS A 1 333 ? -11.196 -0.453 14.870 1.00 98.19 333 CYS A O 1
ATOM 2658 N N . ALA A 1 334 ? -13.248 -0.706 13.994 1.00 98.44 334 ALA A N 1
ATOM 2659 C CA . ALA A 1 334 ? -13.567 -1.887 14.789 1.00 98.44 334 ALA A CA 1
ATOM 2660 C C . ALA A 1 334 ? -12.591 -3.042 14.508 1.00 98.44 334 ALA A C 1
ATOM 2662 O O . ALA A 1 334 ? -12.163 -3.722 15.438 1.00 98.44 334 ALA A O 1
ATOM 2663 N N . GLU A 1 335 ? -12.199 -3.241 13.248 1.00 98.50 335 GLU A N 1
ATOM 2664 C CA . GLU A 1 335 ? -11.221 -4.256 12.848 1.00 98.50 335 GLU A CA 1
ATOM 2665 C C . GLU A 1 335 ? -9.815 -3.979 13.395 1.00 98.50 335 GLU A C 1
ATOM 2667 O O . GLU A 1 335 ? -9.156 -4.920 13.840 1.00 98.50 335 GLU A O 1
ATOM 2672 N N . ILE A 1 336 ? -9.360 -2.718 13.420 1.00 98.38 336 ILE A N 1
ATOM 2673 C CA . ILE A 1 336 ? -8.089 -2.339 14.061 1.00 98.38 336 ILE A CA 1
ATOM 2674 C C . ILE A 1 336 ? -8.144 -2.669 15.554 1.00 98.38 336 ILE A C 1
ATOM 2676 O O . ILE A 1 336 ? -7.274 -3.378 16.064 1.00 98.38 336 ILE A O 1
ATOM 2680 N N . LEU A 1 337 ? -9.181 -2.198 16.257 1.00 98.19 337 LEU A N 1
ATOM 2681 C CA . LEU A 1 337 ? -9.332 -2.407 17.701 1.00 98.19 337 LEU A CA 1
ATOM 2682 C C . LEU A 1 337 ? -9.448 -3.902 18.054 1.00 98.19 337 LEU A C 1
ATOM 2684 O O . LEU A 1 337 ? -8.898 -4.366 19.057 1.00 98.19 337 LEU A O 1
ATOM 2688 N N . ALA A 1 338 ? -10.112 -4.681 17.200 1.00 98.31 338 ALA A N 1
ATOM 2689 C CA . ALA A 1 338 ? -10.169 -6.130 17.326 1.00 98.31 338 ALA A CA 1
ATOM 2690 C C . ALA A 1 338 ? -8.798 -6.782 17.116 1.00 98.31 338 ALA A C 1
ATOM 2692 O O . ALA A 1 338 ? -8.411 -7.668 17.882 1.00 98.31 338 ALA A O 1
ATOM 2693 N N . GLU A 1 339 ? -8.043 -6.332 16.110 1.00 97.75 339 GLU A N 1
ATOM 2694 C CA . GLU A 1 339 ? -6.715 -6.862 15.823 1.00 97.75 339 GLU A CA 1
ATOM 2695 C C . GLU A 1 339 ? -5.745 -6.560 16.970 1.00 97.75 339 GLU A C 1
ATOM 2697 O O . GLU A 1 339 ? -5.047 -7.476 17.405 1.00 97.75 339 GLU A O 1
ATOM 2702 N N . ILE A 1 340 ? -5.725 -5.347 17.540 1.00 96.69 340 ILE A N 1
ATOM 2703 C CA . ILE A 1 340 ? -4.856 -5.026 18.691 1.00 96.69 340 ILE A CA 1
ATOM 2704 C C . ILE A 1 340 ? -5.270 -5.797 19.958 1.00 96.69 340 ILE A C 1
ATOM 2706 O O . ILE A 1 340 ? -4.408 -6.266 20.700 1.00 96.69 340 ILE A O 1
ATOM 2710 N N . GLY A 1 341 ? -6.572 -6.036 20.162 1.00 95.69 341 GLY A N 1
ATOM 2711 C CA . GLY A 1 341 ? -7.112 -6.792 21.301 1.00 95.69 341 GLY A CA 1
ATOM 2712 C C . GLY A 1 341 ? -7.102 -8.320 21.139 1.00 95.69 341 GLY A C 1
ATOM 2713 O O . GLY A 1 341 ? -7.568 -9.052 22.023 1.00 95.69 341 GLY A O 1
ATOM 2714 N N . LYS A 1 342 ? -6.592 -8.830 20.014 1.00 94.94 342 LYS A N 1
ATOM 2715 C CA . LYS A 1 342 ? -6.613 -10.252 19.650 1.00 94.94 342 LYS A CA 1
ATOM 2716 C C . LYS A 1 342 ? -5.876 -11.125 20.661 1.00 94.94 342 LYS A C 1
ATOM 2718 O O . LYS A 1 342 ? -4.665 -11.027 20.844 1.00 94.94 342 LYS A O 1
ATOM 2723 N N . LYS A 1 343 ? -6.618 -12.037 21.293 1.00 91.81 343 LYS A N 1
ATOM 2724 C CA . LYS A 1 343 ? -6.122 -12.884 22.386 1.00 91.81 343 LYS A CA 1
ATOM 2725 C C . LYS A 1 343 ? -4.887 -13.694 21.980 1.00 91.81 343 LYS A C 1
ATOM 2727 O O . LYS A 1 343 ? -4.902 -14.399 20.974 1.00 91.81 343 LYS A O 1
ATOM 2732 N N . GLY A 1 344 ? -3.861 -13.658 22.830 1.00 88.00 344 GLY A N 1
ATOM 2733 C CA . GLY A 1 344 ? -2.629 -14.433 22.659 1.00 88.00 344 GLY A CA 1
ATOM 2734 C C . GLY A 1 344 ? -1.613 -13.798 21.708 1.00 88.00 344 GLY A C 1
ATOM 2735 O O . GLY A 1 344 ? -0.530 -14.353 21.540 1.00 88.00 344 GLY A O 1
ATOM 2736 N N . ALA A 1 345 ? -1.933 -12.648 21.110 1.00 91.56 345 ALA A N 1
ATOM 2737 C CA . ALA A 1 345 ? -0.974 -11.867 20.346 1.00 91.56 345 ALA A CA 1
ATOM 2738 C C . ALA A 1 345 ? -0.144 -10.952 21.277 1.00 91.56 345 ALA A C 1
ATOM 2740 O O . ALA A 1 345 ? -0.631 -10.566 22.346 1.00 91.56 345 ALA A O 1
ATOM 2741 N N . PRO A 1 346 ? 1.090 -10.576 20.900 1.00 91.56 346 PRO A N 1
ATOM 2742 C CA . PRO A 1 346 ? 1.880 -9.599 21.650 1.00 91.56 346 PRO A CA 1
ATOM 2743 C C . PRO A 1 346 ? 1.120 -8.285 21.871 1.00 91.56 346 PRO A C 1
ATOM 2745 O O . PRO A 1 346 ? 0.354 -7.871 20.992 1.00 91.56 346 PRO A O 1
ATOM 2748 N N . MET A 1 347 ? 1.332 -7.654 23.032 1.00 91.88 347 MET A N 1
ATOM 2749 C CA . MET A 1 347 ? 0.682 -6.406 23.476 1.00 91.88 347 MET A CA 1
ATOM 2750 C C . MET A 1 347 ? -0.853 -6.470 23.613 1.00 91.88 347 MET A C 1
ATOM 2752 O O . MET A 1 347 ? -1.509 -5.455 23.847 1.00 91.88 347 MET A O 1
ATOM 2756 N N . SER A 1 348 ? -1.461 -7.652 23.439 1.00 92.06 348 SER A N 1
ATOM 2757 C CA . SER A 1 348 ? -2.922 -7.783 23.471 1.00 92.06 348 SER A CA 1
ATOM 2758 C C . SER A 1 348 ? -3.508 -7.697 24.876 1.00 92.06 348 SER A C 1
ATOM 2760 O O . SER A 1 348 ? -4.674 -7.338 25.009 1.00 92.06 348 SER A O 1
ATOM 2762 N N . GLU A 1 349 ? -2.749 -8.024 25.924 1.00 91.94 349 GLU A N 1
ATOM 2763 C CA . GLU A 1 349 ? -3.241 -7.922 27.302 1.00 91.94 349 GLU A CA 1
ATOM 2764 C C . GLU A 1 349 ? -3.392 -6.453 27.695 1.00 91.94 349 GLU A C 1
ATOM 2766 O O . GLU A 1 349 ? -4.476 -6.044 28.102 1.00 91.94 349 GLU A O 1
ATOM 2771 N N . GLU A 1 350 ? -2.365 -5.647 27.437 1.00 91.94 350 GLU A N 1
ATOM 2772 C CA . GLU A 1 350 ? -2.350 -4.202 27.654 1.00 91.94 350 GLU A CA 1
ATOM 2773 C C . GLU A 1 350 ? -3.443 -3.504 26.836 1.00 91.94 350 GLU A C 1
ATOM 2775 O O . GLU A 1 350 ? -4.216 -2.711 27.376 1.00 91.94 350 GLU A O 1
ATOM 2780 N N . ALA A 1 351 ? -3.573 -3.853 25.549 1.00 93.44 351 ALA A N 1
ATOM 2781 C CA . ALA A 1 351 ? -4.629 -3.313 24.697 1.00 93.44 351 ALA A CA 1
ATOM 2782 C C . ALA A 1 351 ? -6.030 -3.675 25.222 1.00 93.44 351 ALA A C 1
ATOM 2784 O O . ALA A 1 351 ? -6.919 -2.829 25.256 1.00 93.44 351 ALA A O 1
ATOM 2785 N N . ARG A 1 352 ? -6.252 -4.919 25.666 1.00 93.50 352 ARG A N 1
ATOM 2786 C CA . ARG A 1 352 ? -7.552 -5.353 26.210 1.00 93.50 352 ARG A CA 1
ATOM 2787 C C . ARG A 1 352 ? -7.874 -4.701 27.546 1.00 93.50 352 ARG A C 1
ATOM 2789 O O . ARG A 1 352 ? -9.044 -4.406 27.787 1.00 93.50 352 ARG A O 1
ATOM 2796 N N . GLU A 1 353 ? -6.886 -4.513 28.416 1.00 90.69 353 GLU A N 1
ATOM 2797 C CA . GLU A 1 353 ? -7.068 -3.781 29.672 1.00 90.69 353 GLU A CA 1
ATOM 2798 C C . GLU A 1 353 ? -7.531 -2.355 29.387 1.00 90.69 353 GLU A C 1
ATOM 2800 O O . GLU A 1 353 ? -8.567 -1.943 29.908 1.00 90.69 353 GLU A O 1
ATOM 2805 N N . LEU A 1 354 ? -6.848 -1.671 28.468 1.00 91.31 354 LEU A N 1
ATOM 2806 C CA . LEU A 1 354 ? -7.219 -0.335 28.021 1.00 91.31 354 LEU A CA 1
ATOM 2807 C C . LEU A 1 354 ? -8.632 -0.300 27.421 1.00 91.31 354 LEU A C 1
ATOM 2809 O O . LEU A 1 354 ? -9.455 0.523 27.809 1.00 91.31 354 LEU A O 1
ATOM 2813 N N . LEU A 1 355 ? -8.962 -1.230 26.519 1.00 93.75 355 LEU A N 1
ATOM 2814 C CA . LEU A 1 355 ? -10.299 -1.300 25.919 1.00 93.75 355 LEU A CA 1
ATOM 2815 C C . LEU A 1 355 ? -11.391 -1.592 26.956 1.00 93.75 355 LEU A C 1
ATOM 2817 O O . LEU A 1 355 ? -12.516 -1.134 26.787 1.00 93.75 355 LEU A O 1
ATOM 2821 N N . THR A 1 356 ? -11.077 -2.327 28.027 1.00 92.12 356 THR A N 1
ATOM 2822 C CA . THR A 1 356 ? -12.017 -2.610 29.127 1.00 92.12 356 THR A CA 1
ATOM 2823 C C . THR A 1 356 ? -12.196 -1.412 30.059 1.00 92.12 356 THR A C 1
ATOM 2825 O O . THR A 1 356 ? -13.222 -1.307 30.727 1.00 92.12 356 THR A O 1
ATOM 2828 N N . ASP A 1 357 ? -11.227 -0.497 30.110 1.00 91.00 357 ASP A N 1
ATOM 2829 C CA . ASP A 1 357 ? -11.407 0.775 30.805 1.00 91.00 357 ASP A CA 1
ATOM 2830 C C . ASP A 1 357 ? -12.377 1.706 30.044 1.00 91.00 357 ASP A C 1
ATOM 2832 O O . ASP A 1 357 ? -12.989 2.574 30.660 1.00 91.00 357 ASP A O 1
ATOM 2836 N N . ILE A 1 358 ? -12.589 1.496 28.738 1.00 93.25 358 ILE A N 1
ATOM 2837 C CA . ILE A 1 358 ? -13.477 2.318 27.895 1.00 93.25 358 ILE A CA 1
ATOM 2838 C C . ILE A 1 358 ? -14.840 1.659 27.678 1.00 93.25 358 ILE A C 1
ATOM 2840 O O . ILE A 1 358 ? -15.886 2.284 27.860 1.00 93.25 358 ILE A O 1
ATOM 2844 N N . PHE A 1 359 ? -14.842 0.396 27.259 1.00 94.19 359 PHE A N 1
ATOM 2845 C CA . PHE A 1 359 ? -16.040 -0.360 26.922 1.00 94.19 359 PHE A CA 1
ATOM 2846 C C . PHE A 1 359 ? -16.422 -1.318 28.056 1.00 94.19 359 PHE A C 1
ATOM 2848 O O . PHE A 1 359 ? -15.548 -1.968 28.634 1.00 94.19 359 PHE A O 1
ATOM 2855 N N . PRO A 1 360 ? -17.729 -1.524 28.315 1.00 92.81 360 PRO A N 1
ATOM 2856 C CA . PRO A 1 360 ? -18.183 -2.658 29.107 1.00 92.81 360 PRO A CA 1
ATOM 2857 C C . PRO A 1 360 ? -17.595 -3.959 28.557 1.00 92.81 360 PRO A C 1
ATOM 2859 O O . PRO A 1 360 ? -17.501 -4.138 27.339 1.00 92.81 360 PRO A O 1
ATOM 2862 N N . ILE A 1 361 ? -17.243 -4.896 29.441 1.00 89.56 361 ILE A N 1
ATOM 2863 C CA . ILE A 1 361 ? -16.521 -6.116 29.051 1.00 89.56 361 ILE A CA 1
ATOM 2864 C C . ILE A 1 361 ? -17.210 -6.888 27.919 1.00 89.56 361 ILE A C 1
ATOM 2866 O O . ILE A 1 361 ? -16.543 -7.362 27.008 1.00 89.56 361 ILE A O 1
ATOM 2870 N N . THR A 1 362 ? -18.540 -6.958 27.930 1.00 91.88 362 THR A N 1
ATOM 2871 C CA . THR A 1 362 ? -19.338 -7.640 26.904 1.00 91.88 362 THR A CA 1
ATOM 2872 C C . THR A 1 362 ? -19.171 -6.998 25.526 1.00 91.88 362 THR A C 1
ATOM 2874 O O . THR A 1 362 ? -19.057 -7.712 24.531 1.00 91.88 362 THR A O 1
ATOM 2877 N N . LEU A 1 363 ? -19.101 -5.663 25.468 1.00 95.50 363 LEU A N 1
ATOM 2878 C CA . LEU A 1 363 ? -18.842 -4.924 24.232 1.00 95.50 363 LEU A CA 1
ATOM 2879 C C . LEU A 1 363 ? -17.394 -5.100 23.773 1.00 95.50 363 LEU A C 1
ATOM 2881 O O . LEU A 1 363 ? -17.176 -5.371 22.599 1.00 95.50 363 LEU A O 1
ATOM 2885 N N . MET A 1 364 ? -16.419 -5.035 24.683 1.00 95.19 364 MET A N 1
ATOM 2886 C CA . MET A 1 364 ? -15.014 -5.311 24.352 1.00 95.19 364 MET A CA 1
ATOM 2887 C C . MET A 1 364 ? -14.834 -6.731 23.788 1.00 95.19 364 MET A C 1
ATOM 2889 O O . MET A 1 364 ? -14.166 -6.911 22.771 1.00 95.19 364 MET A O 1
ATOM 2893 N N . LEU A 1 365 ? -15.471 -7.741 24.392 1.00 93.81 365 LEU A N 1
ATOM 2894 C CA . LEU A 1 365 ? -15.441 -9.112 23.877 1.00 93.81 365 LEU A CA 1
ATOM 2895 C C . LEU A 1 365 ? -16.085 -9.201 22.491 1.00 93.81 365 LEU A C 1
ATOM 2897 O O . LEU A 1 365 ? -15.483 -9.776 21.590 1.00 93.81 365 LEU A O 1
ATOM 2901 N N . GLN A 1 366 ? -17.254 -8.582 22.293 1.00 96.38 366 GLN A N 1
ATOM 2902 C CA . GLN A 1 366 ? -17.906 -8.536 20.982 1.00 96.38 366 GLN A CA 1
ATOM 2903 C C . GLN A 1 366 ? -17.019 -7.871 19.919 1.00 96.38 366 GLN A C 1
ATOM 2905 O O . GLN A 1 366 ? -16.942 -8.367 18.796 1.00 96.38 366 GLN A O 1
ATOM 2910 N N . LEU A 1 367 ? -16.347 -6.773 20.275 1.00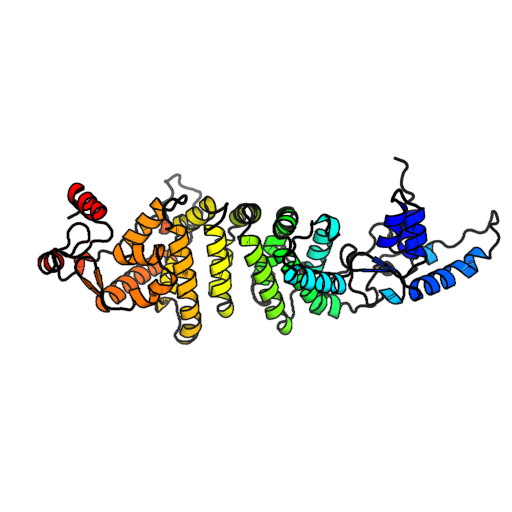 97.50 367 LEU A N 1
ATOM 2911 C CA . LEU A 1 367 ? -15.448 -6.031 19.396 1.00 97.50 367 LEU A CA 1
ATOM 2912 C C . LEU A 1 367 ? -14.299 -6.919 18.923 1.00 97.50 367 LEU A C 1
ATOM 2914 O O . LEU A 1 367 ? -14.067 -7.035 17.727 1.00 97.50 367 LEU A O 1
ATOM 2918 N N . VAL A 1 368 ? -13.624 -7.589 19.859 1.00 96.62 368 VAL A N 1
ATOM 2919 C CA . VAL A 1 368 ? -12.458 -8.431 19.564 1.00 96.62 368 VAL A CA 1
ATOM 2920 C C . VAL A 1 368 ? -12.838 -9.724 18.840 1.00 96.62 368 VAL A C 1
ATOM 2922 O O . VAL A 1 368 ? -12.108 -10.174 17.960 1.00 96.62 368 VAL A O 1
ATOM 2925 N N . GLU A 1 369 ? -13.954 -10.353 19.207 1.00 95.56 369 GLU A N 1
ATOM 2926 C CA . GLU A 1 369 ? -14.349 -11.658 18.666 1.00 95.56 369 GLU A CA 1
ATOM 2927 C C . GLU A 1 369 ? -15.112 -11.552 17.343 1.00 95.56 369 GLU A C 1
ATOM 2929 O O . GLU A 1 369 ? -15.073 -12.477 16.531 1.00 95.56 369 GLU A O 1
ATOM 2934 N N . SER A 1 370 ? -15.861 -10.470 17.122 1.00 96.88 370 SER A N 1
ATOM 2935 C CA . SER A 1 370 ? -16.768 -10.334 15.976 1.00 96.88 370 SER A CA 1
ATOM 2936 C C . SER A 1 370 ? -16.939 -8.871 15.529 1.00 96.88 370 SER A C 1
ATOM 2938 O O . SER A 1 370 ? -18.074 -8.374 15.505 1.00 96.88 370 SER A O 1
ATOM 2940 N N . PRO A 1 371 ? -15.851 -8.193 15.097 1.00 97.31 371 PRO A N 1
ATOM 2941 C CA . PRO A 1 371 ? -15.872 -6.770 14.728 1.00 97.31 371 PRO A CA 1
ATOM 2942 C C . PRO A 1 371 ? -16.892 -6.441 13.629 1.00 97.31 371 PRO A C 1
ATOM 2944 O O . PRO A 1 371 ? -17.547 -5.406 13.690 1.00 97.31 371 PRO A O 1
ATOM 2947 N N . GLN A 1 372 ? -17.125 -7.369 12.694 1.00 97.31 372 GLN A N 1
ATOM 2948 C CA . GLN A 1 372 ? -18.107 -7.235 11.605 1.00 97.31 372 GLN A CA 1
ATOM 2949 C C . GLN A 1 372 ? -19.542 -6.982 12.089 1.00 97.31 372 GLN A C 1
ATOM 2951 O O . GLN A 1 372 ? -20.330 -6.329 11.416 1.00 97.31 372 GLN A O 1
ATOM 2956 N N . THR A 1 373 ? -19.890 -7.518 13.259 1.00 97.50 373 THR A N 1
ATOM 2957 C CA . THR A 1 373 ? -21.233 -7.394 13.858 1.00 97.50 373 THR A CA 1
ATOM 2958 C C . THR A 1 373 ? -21.258 -6.412 15.025 1.00 97.50 373 THR A C 1
ATOM 2960 O O . THR A 1 373 ? -22.301 -6.207 15.642 1.00 97.50 373 THR A O 1
ATOM 2963 N N . PHE A 1 374 ? -20.107 -5.821 15.365 1.00 98.19 374 PHE A N 1
ATOM 2964 C CA . PHE A 1 374 ? -19.976 -4.981 16.547 1.00 98.19 374 PHE A CA 1
ATOM 2965 C C . PHE A 1 374 ? -20.861 -3.741 16.459 1.00 98.19 374 PHE A C 1
ATOM 2967 O O . PHE A 1 374 ? -21.513 -3.415 17.440 1.00 98.19 374 PHE A O 1
ATOM 2974 N N . ILE A 1 375 ? -20.926 -3.085 15.298 1.00 97.81 375 ILE A N 1
ATOM 2975 C CA . ILE A 1 375 ? -21.720 -1.861 15.112 1.00 97.81 375 ILE A CA 1
ATOM 2976 C C . ILE A 1 375 ? -23.207 -2.133 15.376 1.00 97.81 375 ILE A C 1
ATOM 2978 O O . ILE A 1 375 ? -23.828 -1.438 16.176 1.00 97.81 375 ILE A O 1
ATOM 2982 N N . GLU A 1 376 ? -23.764 -3.190 14.777 1.00 97.81 376 GLU A N 1
ATOM 2983 C CA . GLU A 1 376 ? -25.155 -3.605 15.011 1.00 97.81 376 GLU A CA 1
ATOM 2984 C C . GLU A 1 376 ? -25.394 -3.949 16.488 1.00 97.81 376 GLU A C 1
ATOM 2986 O O . GLU A 1 376 ? -26.371 -3.503 17.096 1.00 97.81 376 GLU A O 1
ATOM 2991 N N . PHE A 1 377 ? -24.474 -4.707 17.093 1.00 97.56 377 PHE A N 1
ATOM 2992 C CA . PHE A 1 377 ? -24.564 -5.076 18.501 1.00 97.56 377 PHE A CA 1
ATOM 2993 C C . PHE A 1 377 ? -24.482 -3.851 19.425 1.00 97.56 377 PHE A C 1
ATOM 2995 O O . PHE A 1 377 ? -25.222 -3.783 20.402 1.00 97.56 377 PHE A O 1
ATOM 3002 N N . TYR A 1 378 ? -23.619 -2.884 19.115 1.00 97.44 378 TYR A N 1
ATOM 3003 C CA . TYR A 1 378 ? -23.431 -1.645 19.866 1.00 97.44 378 TYR A CA 1
ATOM 3004 C C . TYR A 1 378 ? -24.669 -0.743 19.807 1.00 97.44 378 TYR A C 1
ATOM 3006 O O . TYR A 1 378 ? -25.033 -0.151 20.822 1.00 97.44 378 TYR A O 1
ATOM 3014 N N . GLU A 1 379 ? -25.325 -0.633 18.648 1.00 96.69 379 GLU A N 1
ATOM 3015 C CA . GLU A 1 379 ? -26.523 0.207 18.492 1.00 96.69 379 GLU A CA 1
ATOM 3016 C C . GLU A 1 379 ? -27.797 -0.434 19.061 1.00 96.69 379 GLU A C 1
ATOM 3018 O O . GLU A 1 379 ? -28.780 0.265 19.324 1.00 96.69 379 GLU A O 1
ATOM 30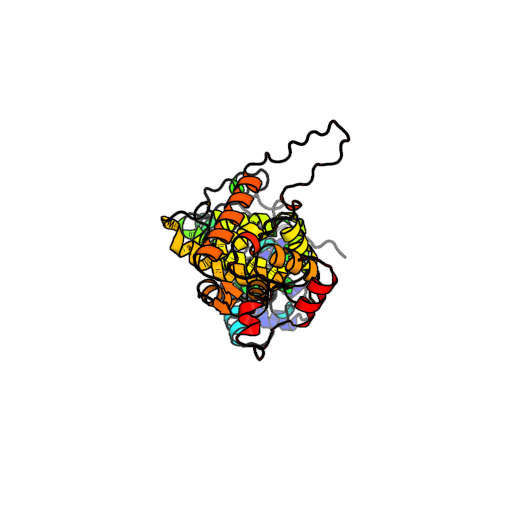23 N N . THR A 1 380 ? -27.782 -1.750 19.282 1.00 97.69 380 THR A N 1
ATOM 3024 C CA . THR A 1 380 ? -28.903 -2.493 19.865 1.00 97.69 380 THR A CA 1
ATOM 3025 C C . THR A 1 380 ? -28.968 -2.296 21.381 1.00 97.69 380 THR A C 1
ATOM 3027 O O . THR A 1 380 ? -27.953 -2.347 22.075 1.00 97.69 380 THR A O 1
ATOM 3030 N N . ASP A 1 381 ? -30.175 -2.103 21.917 1.00 97.50 381 ASP A N 1
ATOM 3031 C CA . ASP A 1 381 ? -30.392 -2.051 23.363 1.00 97.50 381 ASP A CA 1
ATOM 3032 C C . ASP A 1 381 ? -30.315 -3.462 23.976 1.00 97.50 381 ASP A C 1
ATOM 3034 O O . ASP A 1 381 ? -30.935 -4.411 23.487 1.00 97.50 381 ASP A O 1
ATOM 3038 N N . HIS A 1 382 ? -29.595 -3.591 25.090 1.00 95.31 382 HIS A N 1
ATOM 3039 C CA . HIS A 1 382 ? -29.417 -4.836 25.835 1.00 95.31 382 HIS A CA 1
ATOM 3040 C C . HIS A 1 382 ? -29.830 -4.650 27.290 1.00 95.31 382 HIS A C 1
ATOM 3042 O O . HIS A 1 382 ? -29.433 -3.690 27.947 1.00 95.31 382 HIS A O 1
ATOM 3048 N N . GLU A 1 383 ? -30.585 -5.607 27.823 1.00 93.88 383 GLU A N 1
ATOM 3049 C CA . GLU A 1 383 ? -30.887 -5.679 29.252 1.00 93.88 383 GLU A CA 1
ATOM 3050 C C . GLU A 1 383 ? -30.816 -7.135 29.715 1.00 93.88 383 GLU A C 1
ATOM 3052 O O . GLU A 1 383 ? -31.792 -7.887 29.701 1.00 93.88 383 GLU A O 1
ATOM 3057 N N . ASN A 1 384 ? -29.612 -7.560 30.083 1.00 92.69 384 ASN A N 1
ATOM 3058 C CA . ASN A 1 384 ? -29.334 -8.916 30.537 1.00 92.69 384 ASN A CA 1
ATOM 3059 C C . ASN A 1 384 ? -28.289 -8.905 31.675 1.00 92.69 384 ASN A C 1
ATOM 3061 O O . ASN A 1 384 ? -27.743 -7.850 32.000 1.00 92.69 384 ASN A O 1
ATOM 3065 N N . PRO A 1 385 ? -28.015 -10.052 32.324 1.00 91.44 385 PRO A N 1
ATOM 3066 C CA . PRO A 1 385 ? -27.067 -10.120 33.434 1.00 91.44 385 PRO A CA 1
ATOM 3067 C C . PRO A 1 385 ? -25.656 -9.582 33.157 1.00 91.44 385 PRO A C 1
ATOM 3069 O O . PRO A 1 385 ? -25.010 -9.157 34.107 1.00 91.44 385 PRO A O 1
ATOM 3072 N N . GLU A 1 386 ? -25.177 -9.575 31.912 1.00 90.19 386 GLU A N 1
ATOM 3073 C CA . GLU A 1 386 ? -23.819 -9.132 31.542 1.00 90.19 386 GLU A CA 1
ATOM 3074 C C . GLU A 1 386 ? -23.759 -7.727 30.950 1.00 90.19 386 GLU A C 1
ATOM 3076 O O . GLU A 1 386 ? -22.678 -7.150 30.827 1.00 90.19 386 GLU A O 1
ATOM 3081 N N . LEU A 1 387 ? -24.894 -7.203 30.492 1.00 92.62 387 LEU A N 1
ATOM 3082 C CA . LEU A 1 387 ? -24.932 -5.932 29.795 1.00 92.62 387 LEU A CA 1
ATOM 3083 C C . LEU A 1 387 ? -26.288 -5.258 29.972 1.00 92.62 387 LEU A C 1
ATOM 3085 O O . LEU A 1 387 ? -27.323 -5.762 29.528 1.00 92.62 387 LEU A O 1
ATOM 3089 N N . VAL A 1 388 ? -26.240 -4.075 30.574 1.00 93.62 388 VAL A N 1
ATOM 3090 C CA . VAL A 1 388 ? -27.279 -3.058 30.452 1.00 93.62 388 VAL A CA 1
ATOM 3091 C C . VAL A 1 388 ? -26.730 -1.961 29.561 1.00 93.62 388 VAL A C 1
ATOM 3093 O O . VAL A 1 388 ? -25.765 -1.289 29.913 1.00 93.62 388 VAL A O 1
ATOM 3096 N N . TRP A 1 389 ? -27.318 -1.832 28.379 1.00 96.00 389 TRP A N 1
ATOM 3097 C CA . TRP A 1 389 ? -26.861 -0.933 27.334 1.00 96.00 389 TRP A CA 1
ATOM 3098 C C . TRP A 1 389 ? -28.062 -0.352 26.611 1.00 96.00 389 TRP A C 1
ATOM 3100 O O . TRP A 1 389 ? -28.917 -1.086 26.128 1.00 96.00 389 TRP A O 1
ATOM 3110 N N . ASN A 1 390 ? -28.153 0.967 26.561 1.00 95.38 390 ASN A N 1
ATOM 3111 C CA . ASN A 1 390 ? -29.232 1.660 25.877 1.00 95.38 390 ASN A CA 1
ATOM 3112 C C . ASN A 1 390 ? -28.740 3.030 25.389 1.00 95.38 390 ASN A C 1
ATOM 3114 O O . ASN A 1 390 ? -27.546 3.336 25.451 1.00 95.38 390 ASN A O 1
ATOM 3118 N N . THR A 1 391 ? -29.657 3.870 24.913 1.00 95.81 391 THR A N 1
ATOM 3119 C CA . THR A 1 391 ? -29.324 5.220 24.429 1.00 95.81 391 THR A CA 1
ATOM 3120 C C . THR A 1 391 ? -28.609 6.084 25.484 1.00 95.81 391 THR A C 1
ATOM 3122 O O . THR A 1 391 ? -27.695 6.829 25.134 1.00 95.81 391 THR A O 1
ATOM 3125 N N . GLU A 1 392 ? -28.964 5.970 26.768 1.00 95.56 392 GLU A N 1
ATOM 3126 C CA . GLU A 1 392 ? -28.321 6.713 27.864 1.00 95.56 392 GLU A CA 1
ATOM 3127 C C . GLU A 1 392 ? -26.855 6.295 28.032 1.00 95.56 392 GLU A C 1
ATOM 3129 O O . GLU A 1 392 ? -25.974 7.151 28.051 1.00 95.56 392 GLU A O 1
ATOM 3134 N N . PHE A 1 393 ? -26.574 4.989 28.043 1.00 95.69 393 PHE A N 1
ATOM 3135 C CA . PHE A 1 393 ? -25.207 4.460 28.141 1.00 95.69 393 PHE A CA 1
ATOM 3136 C C . PHE A 1 393 ? -24.349 4.813 26.919 1.00 95.69 393 PHE A C 1
ATOM 3138 O O . PHE A 1 393 ? -23.193 5.210 27.071 1.00 95.69 393 PHE A O 1
ATOM 3145 N N . ARG A 1 394 ? -24.918 4.725 25.709 1.00 95.62 394 ARG A N 1
ATOM 3146 C CA . ARG A 1 394 ? -24.239 5.140 24.470 1.00 95.62 394 ARG A CA 1
ATOM 3147 C C . ARG A 1 394 ? -23.860 6.619 24.512 1.00 95.62 394 ARG A C 1
ATOM 3149 O O . ARG A 1 394 ? -22.722 6.972 24.215 1.00 95.62 394 ARG A O 1
ATOM 3156 N N . THR A 1 395 ? -24.795 7.472 24.930 1.00 94.44 395 THR A N 1
ATOM 3157 C CA . THR A 1 395 ? -24.569 8.919 25.086 1.00 94.44 395 THR A CA 1
ATOM 3158 C C . THR A 1 395 ? -23.521 9.200 26.161 1.00 94.44 395 THR A C 1
ATOM 3160 O O . THR A 1 395 ? -22.631 10.022 25.961 1.00 94.44 395 THR A O 1
ATOM 3163 N N . TYR A 1 396 ? -23.576 8.478 27.283 1.00 94.88 396 TYR A N 1
ATOM 3164 C CA . TYR A 1 396 ? -22.606 8.598 28.367 1.00 94.88 396 TYR A CA 1
ATOM 3165 C C . TYR A 1 396 ? -21.179 8.285 27.902 1.00 94.88 396 TYR A C 1
ATOM 3167 O O . TYR A 1 396 ? -20.277 9.085 28.154 1.00 94.88 396 TYR A O 1
ATOM 3175 N N . LEU A 1 397 ? -20.980 7.179 27.174 1.00 94.62 397 LEU A N 1
ATOM 3176 C CA . LEU A 1 397 ? -19.682 6.830 26.589 1.00 94.62 397 LEU A CA 1
ATOM 3177 C C . LEU A 1 397 ? -19.209 7.901 25.596 1.00 94.62 397 LEU A C 1
ATOM 3179 O O . LEU A 1 397 ? -18.083 8.379 25.722 1.00 94.62 397 LEU A O 1
ATOM 3183 N N . ARG A 1 398 ? -20.063 8.322 24.650 1.00 92.88 398 ARG A N 1
ATOM 3184 C CA . ARG A 1 398 ? -19.713 9.369 23.670 1.00 92.88 398 ARG A CA 1
ATOM 3185 C C . ARG A 1 398 ? -19.244 10.651 24.361 1.00 92.88 398 ARG A C 1
ATOM 3187 O O . ARG A 1 398 ? -18.184 11.163 24.020 1.00 92.88 398 ARG A O 1
ATOM 3194 N N . ASN A 1 399 ? -19.954 11.105 25.393 1.00 91.31 399 ASN A N 1
ATOM 3195 C CA . ASN A 1 399 ? -19.584 12.302 26.154 1.00 91.31 399 ASN A C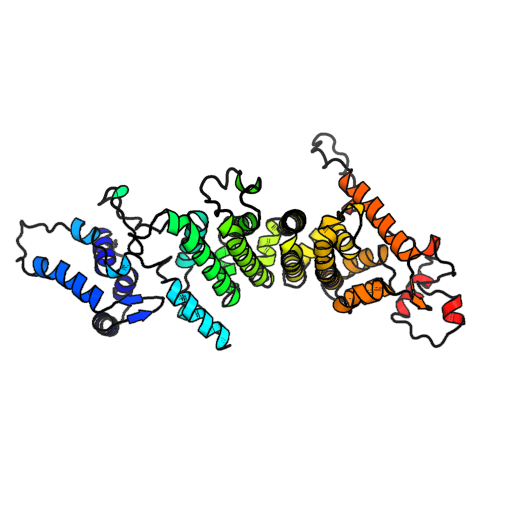A 1
ATOM 3196 C C . ASN A 1 399 ? -18.231 12.164 26.875 1.00 91.31 399 ASN A C 1
ATOM 3198 O O . ASN A 1 399 ? -17.487 13.139 26.964 1.00 91.31 399 ASN A O 1
ATOM 3202 N N . HIS A 1 400 ? -17.894 10.974 27.382 1.00 91.25 400 HIS A N 1
ATOM 3203 C CA . HIS A 1 400 ? -16.584 10.732 28.001 1.00 91.25 400 HIS A CA 1
ATOM 3204 C C . HIS A 1 400 ? -15.456 10.768 26.973 1.00 91.25 400 HIS A C 1
ATOM 3206 O O . HIS A 1 400 ? -14.417 11.371 27.238 1.00 91.25 400 HIS A O 1
ATOM 3212 N N . VAL A 1 401 ? -15.669 10.163 25.800 1.00 90.12 401 VAL A N 1
ATOM 3213 C CA . VAL A 1 401 ? -14.701 10.194 24.695 1.00 90.12 401 VAL A CA 1
ATOM 3214 C C . VAL A 1 401 ? -14.483 11.633 24.221 1.00 90.12 401 VAL A C 1
ATOM 3216 O O . VAL A 1 401 ? -13.340 12.068 24.136 1.00 90.12 401 VAL A O 1
ATOM 3219 N N . VAL A 1 402 ? -15.555 12.411 24.035 1.00 88.62 402 VAL A N 1
ATOM 3220 C CA . VAL A 1 402 ? -15.490 13.852 23.721 1.00 88.62 402 VAL A CA 1
ATOM 3221 C C . VAL A 1 402 ? -14.670 14.623 24.754 1.00 88.62 402 VAL A C 1
ATOM 3223 O O . VAL A 1 402 ? -13.750 15.360 24.403 1.00 88.62 402 VAL A O 1
ATOM 3226 N N . ALA A 1 403 ? -14.986 14.467 26.043 1.00 85.88 403 ALA A N 1
ATOM 3227 C CA . ALA A 1 403 ? -14.293 15.186 27.110 1.00 85.88 403 ALA A CA 1
ATOM 3228 C C . ALA A 1 403 ? -12.794 14.853 27.141 1.00 85.88 403 ALA A C 1
ATOM 3230 O O . ALA A 1 403 ? -11.959 15.736 27.367 1.00 85.88 403 ALA A O 1
ATOM 3231 N N . PHE A 1 404 ? -12.452 13.590 26.882 1.00 82.69 404 PHE A N 1
ATOM 3232 C CA . PHE A 1 404 ? -11.067 13.158 26.815 1.00 82.69 404 PHE A CA 1
ATOM 3233 C C . PHE A 1 404 ? -10.346 13.741 25.600 1.00 82.69 404 PHE A C 1
ATOM 3235 O O . PHE A 1 404 ? -9.280 14.322 25.769 1.00 82.69 404 PHE A O 1
ATOM 3242 N N . LEU A 1 405 ? -10.931 13.657 24.404 1.00 82.25 405 LEU A N 1
ATOM 3243 C CA . LEU A 1 405 ? -10.332 14.197 23.178 1.00 82.25 405 LEU A CA 1
ATOM 3244 C C . LEU A 1 405 ? -10.130 15.708 23.261 1.00 82.25 405 LEU A C 1
ATOM 3246 O O . LEU A 1 405 ? -9.056 16.202 22.932 1.00 82.25 405 LEU A O 1
ATOM 3250 N N . ASN A 1 406 ? -11.099 16.440 23.813 1.00 82.25 406 ASN A N 1
ATOM 3251 C CA . ASN A 1 406 ? -10.940 17.866 24.084 1.00 82.25 406 ASN A CA 1
ATOM 3252 C C . ASN A 1 406 ? -9.763 18.138 25.029 1.00 82.25 406 ASN A C 1
ATOM 3254 O O . ASN A 1 406 ? -9.016 19.087 24.815 1.00 82.25 406 ASN A O 1
ATOM 3258 N N . THR A 1 407 ? -9.558 17.303 26.050 1.00 77.81 407 THR A N 1
ATOM 3259 C CA . THR A 1 407 ? -8.404 17.427 26.957 1.00 77.81 407 THR A CA 1
ATOM 3260 C C . THR A 1 407 ? -7.093 17.101 26.241 1.00 77.81 407 THR A C 1
ATOM 3262 O O . THR A 1 407 ? -6.120 17.834 26.396 1.00 77.81 407 THR A O 1
ATOM 3265 N N . TYR A 1 408 ? -7.082 16.036 25.439 1.00 72.62 408 TYR A N 1
ATOM 3266 C CA . TYR A 1 408 ? -5.930 15.571 24.671 1.00 72.62 408 TYR A CA 1
ATOM 3267 C C . TYR A 1 408 ? -5.454 16.634 23.668 1.00 72.62 408 TYR A C 1
ATOM 3269 O O . TYR A 1 408 ? -4.278 16.987 23.668 1.00 72.62 408 TYR A O 1
ATOM 3277 N N . TYR A 1 409 ? -6.373 17.219 22.893 1.00 72.19 409 TYR A N 1
ATOM 3278 C CA . TYR A 1 409 ? -6.065 18.223 21.870 1.00 72.19 409 TYR A CA 1
ATOM 3279 C C . TYR A 1 409 ? -5.906 19.658 22.390 1.00 72.19 409 TYR A C 1
ATOM 3281 O O . TYR A 1 409 ? -5.307 20.487 21.711 1.00 72.19 409 TYR A O 1
ATOM 3289 N N . SER A 1 410 ? -6.422 19.984 23.581 1.00 69.75 410 SER A N 1
ATOM 3290 C CA . SER A 1 410 ? -6.273 21.333 24.164 1.00 69.75 410 SER A CA 1
ATOM 3291 C C . SER A 1 410 ? -4.946 21.544 24.895 1.00 69.75 410 SER A C 1
ATOM 3293 O O . SER A 1 410 ? -4.683 22.648 25.380 1.00 69.75 410 SER A O 1
ATOM 3295 N N . LEU A 1 411 ? -4.118 20.507 25.029 1.00 59.34 411 LEU A N 1
ATOM 3296 C CA . LEU A 1 411 ? -2.827 20.632 25.690 1.00 59.34 411 LEU A CA 1
ATOM 3297 C C . LEU A 1 411 ? -1.785 21.204 24.726 1.00 59.34 411 LEU A C 1
ATOM 3299 O O . LEU A 1 411 ? -1.711 20.764 23.580 1.00 59.34 411 LEU A O 1
ATOM 3303 N N . PRO A 1 412 ? -0.973 22.185 25.162 1.00 50.41 412 PRO A N 1
ATOM 3304 C CA . PRO A 1 412 ? 0.129 22.662 24.344 1.00 50.41 412 PRO A CA 1
ATOM 3305 C C . PRO A 1 412 ? 1.029 21.474 24.003 1.00 50.41 412 PRO A C 1
ATOM 3307 O O . PRO A 1 412 ? 1.417 20.732 24.911 1.00 50.41 412 PRO A O 1
ATOM 3310 N N . ALA A 1 413 ? 1.367 21.307 22.719 1.00 48.12 413 ALA A N 1
ATOM 3311 C CA . ALA A 1 413 ? 2.484 20.460 22.318 1.00 48.12 413 ALA A CA 1
ATOM 3312 C C . ALA A 1 413 ? 3.659 20.828 23.225 1.00 48.12 413 ALA A C 1
ATOM 3314 O O . ALA A 1 413 ? 3.973 22.014 23.348 1.00 48.12 413 ALA A O 1
ATOM 3315 N N . VAL A 1 414 ? 4.189 19.840 23.947 1.00 44.59 414 VAL A N 1
ATOM 3316 C CA . VAL A 1 414 ? 5.217 20.025 24.972 1.00 44.59 414 VAL A CA 1
ATOM 3317 C C . VAL A 1 414 ? 6.292 20.939 24.393 1.00 44.59 414 VAL A C 1
ATOM 3319 O O . VAL A 1 414 ? 7.010 20.546 23.478 1.00 44.59 414 VAL A O 1
ATOM 3322 N N . ALA A 1 415 ? 6.345 22.184 24.871 1.00 36.34 415 ALA A N 1
ATOM 3323 C CA . ALA A 1 415 ? 7.462 23.053 24.569 1.00 36.34 415 ALA A CA 1
ATOM 3324 C C . ALA A 1 415 ? 8.701 22.331 25.094 1.00 36.34 415 ALA A C 1
ATOM 3326 O O . ALA A 1 415 ? 8.696 21.839 26.226 1.00 36.34 415 ALA A O 1
ATOM 3327 N N . GLU A 1 416 ? 9.724 22.224 24.254 1.00 39.78 416 GLU A N 1
ATOM 3328 C CA . GLU A 1 416 ? 11.060 21.793 24.638 1.00 39.78 416 GLU A CA 1
ATOM 3329 C C . GLU A 1 416 ? 11.634 22.802 25.649 1.00 39.78 416 GLU A C 1
ATOM 3331 O O . GLU A 1 416 ? 12.499 23.609 25.328 1.00 39.78 416 GLU A O 1
ATOM 3336 N N . ASP A 1 417 ? 11.143 22.795 26.888 1.00 36.34 417 ASP A N 1
ATOM 3337 C CA . ASP A 1 417 ? 11.802 23.461 28.005 1.00 36.34 417 ASP A CA 1
ATOM 3338 C C . ASP A 1 417 ? 12.955 22.553 28.464 1.00 36.34 417 ASP A C 1
ATOM 3340 O O . ASP A 1 417 ? 12.945 21.952 29.542 1.00 36.34 417 ASP A O 1
ATOM 3344 N N . GLU A 1 418 ? 13.978 22.447 27.611 1.00 43.50 418 GLU A N 1
ATOM 3345 C CA . GLU A 1 418 ? 15.316 21.993 27.985 1.00 43.50 418 GLU A CA 1
ATOM 3346 C C . GLU A 1 418 ? 15.959 23.014 28.938 1.00 43.50 418 GLU A C 1
ATOM 3348 O O . GLU A 1 418 ? 16.913 23.691 28.573 1.00 43.50 418 GLU A O 1
ATOM 3353 N N . GLU A 1 419 ? 15.472 23.175 30.172 1.00 44.16 419 GLU A N 1
ATOM 3354 C CA . GLU A 1 419 ? 16.273 23.925 31.156 1.00 44.16 419 GLU A CA 1
ATOM 3355 C C . GLU A 1 419 ? 16.078 23.566 32.630 1.00 44.16 419 GLU A C 1
ATOM 3357 O O . GLU A 1 419 ? 16.914 23.939 33.451 1.00 44.16 419 GLU A O 1
ATOM 3362 N N . ASN A 1 420 ? 15.084 22.758 33.003 1.00 38.16 420 ASN A N 1
ATOM 3363 C CA . ASN A 1 420 ? 14.941 22.319 34.392 1.00 38.16 420 ASN A CA 1
ATOM 3364 C C . ASN A 1 420 ? 14.776 20.804 34.441 1.00 38.16 420 ASN A C 1
ATOM 3366 O O . ASN A 1 420 ? 13.802 20.274 33.926 1.00 38.16 420 ASN A O 1
ATOM 3370 N N . GLY A 1 421 ? 15.732 20.106 35.066 1.00 44.66 421 GLY A N 1
ATOM 3371 C CA . GLY A 1 421 ? 15.762 18.646 35.238 1.00 44.66 421 GLY A CA 1
ATOM 3372 C C . GLY A 1 421 ? 14.655 18.067 36.133 1.00 44.66 421 GLY A C 1
ATOM 3373 O O . GLY A 1 421 ? 14.927 17.198 36.962 1.00 44.66 421 GLY A O 1
ATOM 3374 N N . GLU A 1 422 ? 13.427 18.556 35.999 1.00 42.81 422 GLU A N 1
ATOM 3375 C CA . GLU A 1 422 ? 12.223 17.914 36.503 1.00 42.81 422 GLU A CA 1
ATOM 3376 C C . GLU A 1 422 ? 11.821 16.786 35.545 1.00 42.81 422 GLU A C 1
ATOM 3378 O O . GLU A 1 422 ? 11.979 16.882 34.329 1.00 42.81 422 GLU A O 1
ATOM 3383 N N . GLN A 1 423 ? 11.358 15.666 36.106 1.00 41.94 423 GLN A N 1
ATOM 3384 C CA . GLN A 1 423 ? 10.883 14.530 35.316 1.00 41.94 423 GLN A CA 1
ATOM 3385 C C . GLN A 1 423 ? 9.800 15.001 34.330 1.00 41.94 423 GLN A C 1
ATOM 3387 O O . GLN A 1 423 ? 8.921 15.757 34.753 1.00 41.94 423 GLN A O 1
ATOM 3392 N N . PRO A 1 424 ? 9.817 14.547 33.061 1.00 42.47 424 PRO A N 1
ATOM 3393 C CA . PRO A 1 424 ? 8.782 14.911 32.102 1.00 42.47 424 PRO A CA 1
ATOM 3394 C C . PRO A 1 424 ? 7.412 14.552 32.685 1.00 42.47 424 PRO A C 1
ATOM 3396 O O . PRO A 1 424 ? 7.200 13.424 33.143 1.00 42.47 424 PRO A O 1
ATOM 3399 N N . GLN A 1 425 ? 6.502 15.530 32.731 1.00 42.44 425 GLN A N 1
ATOM 3400 C CA . GLN A 1 425 ? 5.132 15.275 33.165 1.00 42.44 425 GLN A CA 1
ATOM 3401 C C . GLN A 1 425 ? 4.499 14.230 32.231 1.00 42.44 425 GLN A C 1
ATOM 3403 O O . GLN A 1 425 ? 4.741 14.280 31.024 1.00 42.44 425 GLN A O 1
ATOM 3408 N N . PRO A 1 426 ? 3.717 13.272 32.764 1.00 42.00 426 PRO A N 1
ATOM 3409 C CA . PRO A 1 426 ? 3.044 12.272 31.945 1.00 42.00 426 PRO A CA 1
ATOM 3410 C C . PRO A 1 426 ? 2.201 12.958 30.865 1.00 42.00 426 PRO A C 1
ATOM 3412 O O . PRO A 1 426 ? 1.348 13.790 31.175 1.00 42.00 426 PRO A O 1
ATOM 3415 N N . THR A 1 427 ? 2.441 12.613 29.599 1.00 48.50 427 THR A N 1
ATOM 3416 C CA . THR A 1 427 ? 1.589 13.034 28.484 1.00 48.50 427 THR A CA 1
ATOM 3417 C C . THR A 1 427 ? 0.165 12.493 28.695 1.00 48.50 427 THR A C 1
ATOM 3419 O O . THR A 1 427 ? -0.003 11.446 29.324 1.00 48.50 427 THR A O 1
ATOM 3422 N N . PRO A 1 428 ? -0.890 13.136 28.172 1.00 49.78 428 PRO A N 1
ATOM 3423 C CA . PRO A 1 428 ? -2.288 12.698 28.338 1.00 49.78 428 PRO A CA 1
ATOM 3424 C C . PRO A 1 428 ? -2.548 11.276 27.864 1.00 49.78 428 PRO A C 1
ATOM 3426 O O . PRO A 1 428 ? -3.396 10.590 28.423 1.00 49.78 428 PRO A O 1
ATOM 3429 N N . ALA A 1 429 ? -1.771 10.810 26.885 1.00 49.38 429 ALA A N 1
ATOM 3430 C CA . ALA A 1 429 ? -1.792 9.430 26.420 1.00 49.38 429 ALA A CA 1
ATOM 3431 C C . ALA A 1 429 ? -1.485 8.407 27.536 1.00 49.38 429 ALA A C 1
ATOM 3433 O O . ALA A 1 429 ? -1.895 7.254 27.458 1.00 49.38 429 ALA A O 1
ATOM 3434 N N . THR A 1 430 ? -0.814 8.841 28.609 1.00 49.19 430 THR A N 1
ATOM 3435 C CA . THR A 1 430 ? -0.518 8.042 29.808 1.00 49.19 430 THR A CA 1
ATOM 3436 C C . THR A 1 430 ? -1.494 8.281 30.967 1.00 49.19 430 THR A C 1
ATOM 3438 O O . THR A 1 430 ? -1.413 7.597 31.992 1.00 49.19 430 THR A O 1
ATOM 3441 N N . GLN A 1 431 ? -2.441 9.220 30.836 1.00 59.25 431 GLN A N 1
ATOM 3442 C CA . GLN A 1 431 ? -3.484 9.414 31.836 1.00 59.25 431 GLN A CA 1
ATOM 3443 C C . GLN A 1 431 ? -4.553 8.338 31.649 1.00 59.25 431 GLN A C 1
ATOM 3445 O O . GLN A 1 431 ? -5.164 8.217 30.592 1.00 59.25 431 GLN A O 1
ATOM 3450 N N . LYS A 1 432 ? -4.764 7.525 32.688 1.00 66.56 432 LYS A N 1
ATOM 3451 C CA . LYS A 1 432 ? -5.676 6.383 32.633 1.00 66.56 432 LYS A CA 1
ATOM 3452 C C . LYS A 1 432 ? -7.119 6.845 32.375 1.00 66.56 432 LYS A C 1
ATOM 3454 O O . LYS A 1 432 ? -7.801 7.279 33.302 1.00 66.56 432 LYS A O 1
ATOM 3459 N N . PHE A 1 433 ? -7.566 6.752 31.126 1.00 81.00 433 PHE A N 1
ATOM 3460 C CA . PHE A 1 433 ? -8.946 6.999 30.723 1.00 81.00 433 PHE A CA 1
ATOM 3461 C C . PHE A 1 433 ? -9.811 5.811 31.143 1.00 81.00 433 PHE A C 1
ATOM 3463 O O . PHE A 1 433 ? -9.562 4.691 30.711 1.00 81.00 433 PHE A O 1
ATOM 3470 N N . HIS A 1 434 ? -10.792 6.046 32.015 1.00 88.00 434 HIS A N 1
ATOM 3471 C CA . HIS A 1 434 ? -11.710 5.020 32.502 1.00 88.00 434 HIS A CA 1
ATOM 3472 C C . HIS A 1 434 ? -13.139 5.562 32.525 1.00 88.00 434 HIS A C 1
ATOM 3474 O O . HIS A 1 434 ? -13.381 6.650 33.051 1.00 88.00 434 HIS A O 1
ATOM 3480 N N . VAL A 1 435 ? -14.079 4.797 31.978 1.00 90.88 435 VAL A N 1
ATOM 3481 C CA . VAL A 1 435 ? -15.500 5.142 31.920 1.00 90.88 435 VAL A CA 1
ATOM 3482 C C . VAL A 1 435 ? -16.247 4.375 33.010 1.00 90.88 435 VAL A C 1
ATOM 3484 O O . VAL A 1 435 ? -16.416 3.158 32.939 1.00 90.88 435 VAL A O 1
ATOM 3487 N N . ASP A 1 436 ? -16.715 5.100 34.029 1.00 90.06 436 ASP A N 1
ATOM 3488 C CA . ASP A 1 436 ? -17.442 4.520 35.161 1.00 90.06 436 ASP A CA 1
ATOM 3489 C C . ASP A 1 436 ? -18.942 4.357 34.860 1.00 90.06 436 ASP A C 1
ATOM 3491 O O . ASP A 1 436 ? -19.782 5.208 35.171 1.00 90.06 436 ASP A O 1
ATOM 3495 N N . TYR A 1 437 ? -19.294 3.199 34.307 1.00 89.06 437 TYR A N 1
ATOM 3496 C CA . TYR A 1 437 ? -20.685 2.828 34.046 1.00 89.06 437 TYR A CA 1
ATOM 3497 C C . TYR A 1 437 ? -21.507 2.523 35.309 1.00 89.06 437 TYR A C 1
ATOM 3499 O O . TYR A 1 437 ? -22.737 2.472 35.226 1.00 89.06 437 TYR A O 1
ATOM 3507 N N . PHE A 1 438 ? -20.885 2.323 36.479 1.00 84.62 438 PHE A N 1
ATOM 3508 C CA . PHE A 1 438 ? -21.619 2.055 37.721 1.00 84.62 438 PHE A CA 1
ATOM 3509 C C . PHE A 1 438 ? -22.413 3.283 38.166 1.00 84.62 438 PHE A C 1
ATOM 3511 O O . PHE A 1 438 ? -23.515 3.141 38.696 1.00 84.62 438 PHE A O 1
ATOM 3518 N N . SER A 1 439 ? -21.887 4.479 37.893 1.00 85.44 439 SER A N 1
ATOM 3519 C CA . SER A 1 439 ? -22.509 5.756 38.256 1.00 85.44 439 SER A CA 1
ATOM 3520 C C . SER A 1 439 ? -23.899 5.977 37.641 1.00 85.44 439 SER A C 1
ATOM 3522 O O . SER A 1 439 ? -24.730 6.664 38.237 1.00 85.44 439 SER A O 1
ATOM 3524 N N . ILE A 1 440 ? -24.167 5.364 36.484 1.00 88.88 440 ILE A N 1
ATOM 3525 C CA . ILE A 1 440 ? -25.440 5.465 35.755 1.00 88.88 440 ILE A CA 1
ATOM 3526 C C . ILE A 1 440 ? -26.237 4.154 35.746 1.00 88.88 440 ILE A C 1
ATOM 3528 O O . ILE A 1 440 ? -27.368 4.119 35.263 1.00 88.88 440 ILE A O 1
ATOM 3532 N N . S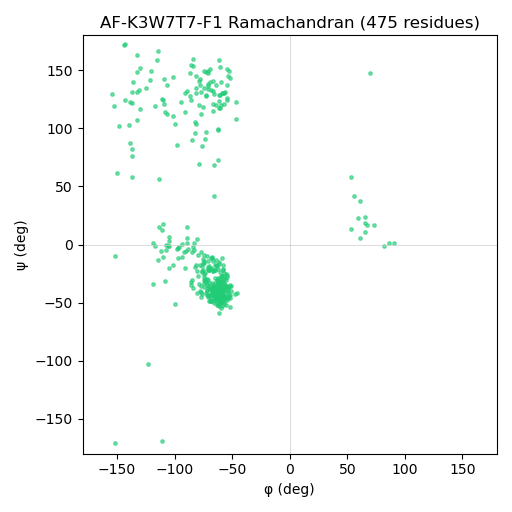ER A 1 441 ? -25.678 3.057 36.271 1.00 84.94 441 SER A N 1
ATOM 3533 C CA . SER A 1 441 ? -26.356 1.765 36.224 1.00 84.94 441 SER A CA 1
ATOM 3534 C C . SER A 1 441 ? -27.545 1.708 37.187 1.00 84.94 441 SER A C 1
ATOM 3536 O O . SER A 1 441 ? -27.383 1.952 38.383 1.00 84.94 441 SER A O 1
ATOM 3538 N N . PRO A 1 442 ? -28.745 1.303 36.723 1.00 83.25 442 PRO A N 1
ATOM 3539 C CA . PRO A 1 442 ? -29.913 1.177 37.593 1.00 83.25 442 PRO A CA 1
ATOM 3540 C C . PRO A 1 442 ? -29.852 -0.056 38.511 1.00 83.25 442 PRO A C 1
ATO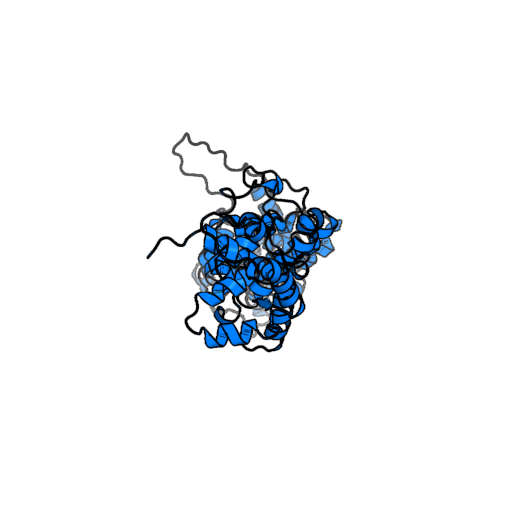M 3542 O O . PRO A 1 442 ? -30.697 -0.211 39.396 1.00 83.25 442 PRO A O 1
ATOM 3545 N N . TYR A 1 443 ? -28.882 -0.954 38.307 1.00 85.88 443 TYR A N 1
ATOM 3546 C CA . TYR A 1 443 ? -28.752 -2.204 39.049 1.00 85.88 443 TYR A CA 1
ATOM 3547 C C . TYR A 1 443 ? -27.404 -2.292 39.770 1.00 85.88 443 TYR A C 1
ATOM 3549 O O . TYR A 1 443 ? -26.388 -1.946 39.175 1.00 85.88 443 TYR A O 1
ATOM 3557 N N . PRO A 1 444 ? -27.348 -2.839 41.002 1.00 83.25 444 PRO A N 1
ATOM 3558 C CA . PRO A 1 444 ? -26.077 -3.189 41.618 1.00 83.25 444 PRO A CA 1
ATOM 3559 C C . PRO A 1 444 ? -25.347 -4.228 40.762 1.00 83.25 444 PRO A C 1
ATOM 3561 O O . PRO A 1 444 ? -25.909 -5.270 40.400 1.00 83.25 444 PRO A O 1
ATOM 3564 N N . VAL A 1 445 ? -24.088 -3.931 40.462 1.00 81.62 445 VAL A N 1
ATOM 3565 C CA . VAL A 1 445 ? -23.198 -4.773 39.667 1.00 81.62 445 VAL A CA 1
ATOM 3566 C C . VAL A 1 445 ? -22.130 -5.359 40.577 1.00 81.62 445 VAL A C 1
ATOM 3568 O O . VAL A 1 445 ? -21.654 -4.693 41.490 1.00 81.62 445 VAL A O 1
ATOM 3571 N N . ALA A 1 446 ? -21.746 -6.608 40.336 1.00 79.19 446 ALA A N 1
ATOM 3572 C CA . ALA A 1 446 ? -20.588 -7.204 40.983 1.00 79.19 446 ALA A CA 1
ATOM 3573 C C . ALA A 1 446 ? -19.782 -7.998 39.951 1.00 79.19 446 ALA A C 1
ATOM 3575 O O . ALA A 1 446 ? -20.320 -8.886 39.292 1.00 79.19 446 ALA A O 1
ATOM 3576 N N . GLY A 1 447 ? -18.508 -7.641 39.769 1.00 71.94 447 GLY A N 1
ATOM 3577 C CA . GLY A 1 447 ? -17.640 -8.262 38.764 1.00 71.94 447 GLY A CA 1
ATOM 3578 C C . GLY A 1 447 ? -18.198 -8.207 37.338 1.00 71.94 447 GLY A C 1
ATOM 3579 O O . GLY A 1 447 ? -18.115 -9.200 36.624 1.00 71.94 447 GLY A O 1
ATOM 3580 N N . ASN A 1 448 ? -18.782 -7.068 36.947 1.00 77.31 448 ASN A N 1
ATOM 3581 C CA . ASN A 1 448 ? -19.468 -6.840 35.664 1.00 77.31 448 ASN A CA 1
ATOM 3582 C C . ASN A 1 448 ? -20.748 -7.672 35.439 1.00 77.31 448 ASN A C 1
ATOM 3584 O O . ASN A 1 448 ? -21.221 -7.770 34.312 1.00 77.31 448 ASN A O 1
ATOM 3588 N N . VAL A 1 449 ? -21.344 -8.230 36.503 1.00 85.88 449 VAL A N 1
ATOM 3589 C CA . VAL A 1 449 ? -22.659 -8.890 36.450 1.00 85.88 449 VAL A CA 1
ATOM 3590 C C . VAL A 1 449 ? -23.710 -8.063 37.184 1.00 85.88 449 VAL A C 1
ATOM 3592 O O . VAL A 1 449 ? -23.576 -7.788 38.378 1.00 85.88 449 VAL A O 1
ATOM 3595 N N . HIS A 1 450 ? -24.796 -7.718 36.494 1.00 89.06 450 HIS A N 1
ATOM 3596 C CA . HIS A 1 450 ? -25.973 -7.067 37.066 1.00 89.06 450 HIS A CA 1
ATOM 3597 C C . HIS A 1 450 ? -26.758 -8.074 37.922 1.00 89.06 450 HIS A C 1
ATOM 3599 O O . HIS A 1 450 ? -27.573 -8.858 37.421 1.00 89.06 450 HIS A O 1
ATOM 3605 N N . LEU A 1 451 ? -26.524 -8.054 39.239 1.00 87.12 451 LEU A N 1
ATOM 3606 C CA . LEU A 1 451 ? -27.023 -9.071 40.174 1.00 87.12 451 LEU A CA 1
ATOM 3607 C C . LEU A 1 451 ? -28.546 -9.282 40.116 1.00 87.12 451 LEU A C 1
ATOM 3609 O O . LEU A 1 451 ? -28.971 -10.437 40.086 1.00 87.12 451 LEU A O 1
ATOM 3613 N N . PRO A 1 452 ? -29.401 -8.240 40.064 1.00 90.88 452 PRO A N 1
ATOM 3614 C CA . PRO A 1 452 ? -30.848 -8.445 40.011 1.00 90.88 452 PRO A CA 1
ATOM 3615 C C . PRO A 1 452 ? -31.307 -9.133 38.725 1.00 90.88 452 PRO A C 1
ATOM 3617 O O . PRO A 1 452 ? -32.273 -9.894 38.753 1.00 90.88 452 PRO A O 1
ATOM 3620 N N . LEU A 1 453 ? -30.629 -8.878 37.603 1.00 91.19 453 LEU A N 1
ATOM 3621 C CA . LEU A 1 453 ? -30.929 -9.523 36.328 1.00 91.19 453 LEU A CA 1
ATOM 3622 C C . LEU A 1 453 ? -30.471 -10.984 36.349 1.00 91.19 453 LEU A C 1
ATOM 3624 O O . LEU A 1 453 ? -31.233 -11.863 35.946 1.00 91.19 453 LEU A O 1
ATOM 3628 N N . PHE A 1 454 ? -29.288 -11.264 36.907 1.00 89.31 454 PHE A N 1
ATOM 3629 C CA . PHE A 1 454 ? -28.807 -12.637 37.079 1.00 89.31 454 PHE A CA 1
ATOM 3630 C C . PHE A 1 454 ? -29.711 -13.452 38.012 1.00 89.31 454 PHE A C 1
ATOM 3632 O O . PHE A 1 454 ? -30.068 -14.581 37.705 1.00 89.31 454 PHE A O 1
ATOM 3639 N N . LEU A 1 455 ? -30.169 -12.872 39.125 1.00 90.44 455 LEU A N 1
ATOM 3640 C CA . LEU A 1 455 ? -31.087 -13.549 40.048 1.00 90.44 455 LEU A CA 1
ATOM 3641 C C . LEU A 1 455 ? -32.459 -13.844 39.422 1.00 90.44 455 LEU A C 1
ATOM 3643 O O . LEU A 1 455 ? -33.102 -14.822 39.804 1.00 90.44 455 LEU A O 1
ATOM 3647 N N . LYS A 1 456 ? -32.912 -13.027 38.460 1.00 91.88 456 LYS A N 1
ATOM 3648 C CA . LYS A 1 456 ? -34.132 -13.297 37.680 1.00 91.88 456 LYS A CA 1
ATOM 3649 C C . LYS A 1 456 ? -33.947 -14.441 36.678 1.00 91.88 456 LYS A C 1
ATOM 3651 O O . LYS A 1 456 ? -34.919 -15.134 36.388 1.00 91.88 456 LYS A O 1
ATOM 3656 N N . ASN A 1 457 ? -32.735 -14.648 36.165 1.00 90.69 457 ASN A N 1
ATOM 3657 C CA . ASN A 1 457 ? -32.399 -15.736 35.247 1.00 90.69 457 ASN A CA 1
ATOM 3658 C C . ASN A 1 457 ? -31.049 -16.382 35.625 1.00 90.69 457 ASN A C 1
ATOM 3660 O O . ASN A 1 457 ? -30.043 -16.145 34.958 1.00 90.69 457 ASN A O 1
ATOM 3664 N N . PRO A 1 458 ? -31.006 -17.216 36.681 1.00 86.94 458 PRO A N 1
ATOM 3665 C CA . PRO A 1 458 ? -29.752 -17.775 37.197 1.00 86.94 458 PRO A CA 1
ATOM 3666 C C . PRO A 1 458 ? -29.135 -18.837 36.277 1.00 86.94 458 PRO A C 1
ATOM 3668 O O . PRO A 1 458 ? -28.013 -19.275 36.506 1.00 86.94 458 PRO A O 1
ATOM 3671 N N . THR A 1 459 ? -29.871 -19.276 35.253 1.00 89.25 459 THR A N 1
ATOM 3672 C CA . THR A 1 459 ? -29.395 -20.180 34.198 1.00 89.25 459 THR A CA 1
ATOM 3673 C C . THR A 1 459 ? -28.781 -19.437 33.012 1.00 89.25 459 THR A C 1
ATOM 3675 O O . THR A 1 459 ? -28.485 -20.067 32.001 1.00 89.25 459 THR A O 1
ATOM 3678 N N . PHE A 1 460 ? -28.637 -18.111 33.099 1.00 87.69 460 PHE A N 1
ATOM 3679 C CA . PHE A 1 460 ? -27.975 -17.320 32.070 1.00 87.69 460 PHE A CA 1
ATOM 3680 C C . PHE A 1 460 ? -26.514 -17.762 31.915 1.00 87.69 460 PHE A C 1
ATOM 3682 O O . PHE A 1 460 ? -25.780 -17.850 32.901 1.00 87.69 460 PHE A O 1
ATOM 3689 N N . ASP A 1 461 ? -26.114 -18.041 30.677 1.00 88.06 461 ASP A N 1
ATOM 3690 C CA . ASP A 1 461 ? -24.768 -18.498 30.345 1.00 88.06 461 ASP A CA 1
ATOM 3691 C C . ASP A 1 461 ? -23.826 -17.296 30.243 1.00 88.06 461 ASP A C 1
ATOM 3693 O O . ASP A 1 461 ? -23.920 -16.502 29.308 1.00 88.06 461 ASP A O 1
ATOM 3697 N N . LEU A 1 462 ? -22.972 -17.123 31.254 1.00 85.50 462 LEU A N 1
ATOM 3698 C CA . LEU A 1 462 ? -22.011 -16.023 31.299 1.00 85.50 462 LEU A CA 1
ATOM 3699 C C . LEU A 1 462 ? -20.828 -16.329 30.365 1.00 85.50 462 LEU A C 1
ATOM 3701 O O . LEU A 1 462 ? -20.226 -17.398 30.465 1.00 85.50 462 LEU A O 1
ATOM 3705 N N . ARG A 1 463 ? -20.445 -15.371 29.517 1.00 82.81 463 ARG A N 1
ATOM 3706 C CA . ARG A 1 463 ? -19.337 -15.460 28.552 1.00 82.81 463 ARG A CA 1
ATOM 3707 C C . ARG A 1 463 ? -17.980 -15.665 29.228 1.00 82.81 463 ARG A C 1
ATOM 3709 O O . ARG A 1 463 ? -17.169 -16.445 28.735 1.00 82.81 463 ARG A O 1
ATOM 3716 N N . ASP A 1 464 ? -17.725 -15.001 30.361 1.00 76.31 464 ASP A N 1
ATOM 3717 C CA . ASP A 1 464 ? -16.507 -15.211 31.165 1.00 76.31 464 ASP A CA 1
ATOM 3718 C C . ASP A 1 464 ? -16.812 -15.260 32.677 1.00 76.31 464 ASP A C 1
ATOM 3720 O O . ASP A 1 464 ? -16.609 -14.281 33.404 1.00 76.31 464 ASP A O 1
ATOM 3724 N N . PRO A 1 465 ? -17.257 -16.421 33.199 1.00 77.19 465 PRO A N 1
ATOM 3725 C CA . PRO A 1 465 ? -17.556 -16.580 34.621 1.00 77.19 465 PRO A CA 1
ATOM 3726 C C . PRO A 1 465 ? -16.325 -16.342 35.509 1.00 77.19 465 PRO A C 1
ATOM 3728 O O . PRO A 1 465 ? -16.447 -15.882 36.644 1.00 77.19 465 PRO A O 1
ATOM 3731 N N . LEU A 1 466 ? -15.119 -16.647 35.012 1.00 71.62 466 LEU A N 1
ATOM 3732 C CA . LEU A 1 466 ? -13.871 -16.532 35.772 1.00 71.62 466 LEU A CA 1
ATOM 3733 C C . LEU A 1 466 ? -13.442 -15.077 35.957 1.00 71.62 466 LEU A C 1
ATOM 3735 O O . LEU A 1 466 ? -12.817 -14.750 36.969 1.00 71.62 466 LEU A O 1
ATOM 3739 N N . TYR A 1 467 ? -13.756 -14.199 35.005 1.00 70.38 467 TYR A N 1
ATOM 3740 C CA . TYR A 1 467 ? -13.556 -12.763 35.167 1.00 70.38 467 TYR A CA 1
ATOM 3741 C C . TYR A 1 467 ? -14.359 -12.217 36.357 1.00 70.38 467 TYR A C 1
ATOM 3743 O O . TYR A 1 467 ? -13.798 -11.517 37.202 1.00 70.38 467 TYR A O 1
ATOM 3751 N N . VAL A 1 468 ? -15.628 -12.622 36.485 1.00 68.75 468 VAL A N 1
ATOM 3752 C CA . VAL A 1 468 ? -16.514 -12.217 37.591 1.00 68.75 468 VAL A CA 1
ATOM 3753 C C . VAL A 1 468 ? -15.903 -12.595 38.941 1.00 68.75 468 VAL A C 1
ATOM 3755 O O . VAL A 1 468 ? -15.761 -11.753 39.829 1.00 68.75 468 VAL A O 1
ATOM 3758 N N . PHE A 1 469 ? -15.457 -13.848 39.084 1.00 68.00 469 PHE A N 1
ATOM 3759 C CA . PHE A 1 469 ? -14.812 -14.316 40.314 1.00 68.00 469 PHE A CA 1
ATOM 3760 C C . PHE A 1 469 ? -13.502 -13.580 40.617 1.00 68.00 469 PHE A C 1
ATOM 3762 O O . PHE A 1 469 ? -13.241 -13.265 41.781 1.00 68.00 469 PHE A O 1
ATOM 3769 N N . ARG A 1 470 ? -12.693 -13.267 39.594 1.00 71.62 470 ARG A N 1
ATOM 3770 C CA . ARG A 1 470 ? -11.457 -12.488 39.768 1.00 71.62 470 ARG A CA 1
ATOM 3771 C C . ARG A 1 470 ? -11.753 -11.092 40.309 1.00 71.62 470 ARG A C 1
ATOM 3773 O O . ARG A 1 470 ? -11.155 -10.713 41.312 1.00 71.62 470 ARG A O 1
ATOM 3780 N N . GLN A 1 471 ? -12.714 -10.372 39.737 1.00 67.19 471 GLN A N 1
ATOM 3781 C CA . GLN A 1 471 ? -13.078 -9.033 40.217 1.00 67.19 471 GLN A CA 1
ATOM 3782 C C . GLN A 1 471 ? -13.609 -9.050 41.658 1.00 67.19 471 GLN A C 1
ATOM 3784 O O . GLN A 1 471 ? -13.170 -8.256 42.491 1.00 67.19 471 GLN A O 1
ATOM 3789 N N . LEU A 1 472 ? -14.464 -10.023 41.990 1.00 65.00 472 LEU A N 1
ATOM 3790 C CA . LEU A 1 472 ? -14.984 -10.207 43.350 1.00 65.00 472 LEU A CA 1
ATOM 3791 C C . LEU A 1 472 ? -13.878 -10.503 44.377 1.00 65.00 472 LEU A C 1
ATOM 3793 O O . LEU A 1 472 ? -13.969 -10.070 45.524 1.00 65.00 472 LEU A O 1
ATOM 3797 N N . SER A 1 473 ? -12.824 -11.221 43.976 1.00 57.56 473 SER A N 1
ATOM 3798 C CA . SER A 1 473 ? -11.693 -11.554 44.854 1.00 57.56 473 SER A CA 1
ATOM 3799 C C . SER A 1 473 ? -10.723 -10.390 45.101 1.00 57.56 473 SER A C 1
ATOM 3801 O O . SER A 1 473 ? -10.037 -10.382 46.121 1.00 57.56 473 SER A O 1
ATOM 3803 N N . VAL A 1 474 ? -10.682 -9.400 44.199 1.00 52.91 474 VAL A N 1
ATOM 3804 C CA . VAL A 1 474 ? -9.776 -8.234 44.268 1.00 52.91 474 VAL A CA 1
ATOM 3805 C C . VAL A 1 474 ? -10.420 -7.045 45.005 1.00 52.91 474 VAL A C 1
ATOM 3807 O O . VAL A 1 474 ? -9.744 -6.067 45.313 1.00 52.91 474 VAL A O 1
ATOM 3810 N N . GLY A 1 475 ? -11.704 -7.130 45.371 1.00 41.22 475 GLY A N 1
ATOM 3811 C CA . GLY A 1 475 ? -12.372 -6.123 46.204 1.00 41.22 475 GLY A CA 1
ATOM 3812 C C . GLY A 1 475 ? -12.680 -4.801 45.494 1.00 41.22 475 GLY A C 1
ATOM 3813 O O . GLY A 1 475 ? -12.968 -3.815 46.168 1.00 41.22 475 GLY A O 1
ATOM 3814 N N . ARG A 1 476 ? -12.644 -4.768 44.153 1.00 40.84 476 ARG A N 1
ATOM 3815 C CA . ARG A 1 476 ? -13.264 -3.692 43.367 1.00 40.84 476 ARG A CA 1
ATOM 3816 C C . ARG A 1 476 ? -14.776 -3.937 43.362 1.00 40.84 476 ARG A C 1
ATOM 3818 O O . ARG A 1 476 ? -15.284 -4.656 42.504 1.00 40.84 476 ARG A O 1
ATOM 3825 N N . VAL A 1 477 ? -15.441 -3.457 44.412 1.00 38.56 477 VAL A N 1
ATOM 3826 C CA . VAL A 1 477 ? -16.906 -3.361 44.512 1.00 38.56 477 VAL A CA 1
ATOM 3827 C C . VAL A 1 477 ? -17.333 -2.001 44.003 1.00 38.56 477 VAL A C 1
ATOM 3829 O O . VAL A 1 477 ? -16.669 -1.021 44.411 1.00 38.56 477 VAL A O 1
#

Organism: Globisporangium ultimum (strain ATCC 200006 / CBS 805.95 / DAOM BR144) (NCBI:txid431595)

InterPro domains:
  IPR044978 DnaJ homologue subfamily C, GRV2/DNAJC13 [PTHR36983] (3-465)

Secondary structure (DSSP, 8-state):
-PPP-HHHHHHHHHHH-HHHHHHTTSS-HHHHHHHHHS-EESSS-EE-HHHHHHHHHHHHHHHTSPP-TT----HHHHHH---STTTT--EETTEEHHHHHHHHHHHHHH-PPPPGGGGT--HHHHHHHHHHHHH--PPPPTT-TTTS-GGG---SS-TTS-HHHIIIIIHHHHHHHHHHHHHHSHHHHHHHHTT-HHHHHHHHHTTS-TTSGGGSSGGGTTPPPPPHHHHHHHHHHHHHHHHHHTTSHHHHHHHHTTTHHHHHHHHHHH-GGGHHHHHHHHHHHHHSTTHHHHHHHHHHH-THHHHHHHHHT-TTTS-GGGHHHHHHHHHHHHHHHHHHT-TTSTTHHHHHHHHHHHS-HHHHHHHHH-HHHHHHHHHS-EEETTEEE-HHHHHHHHHHHHHHHHHHHTSPP----TT--PPPPPPGGGS-----GGGG-SS-EETTEEHHHHHH-TT---S-HHHHHHHHHHT--

Solvent-accessible surface area (backbone atoms only — not comparable to full-atom values): 26941 Å² total; per-residue (Å²): 135,78,84,75,58,61,68,58,50,46,32,44,30,31,68,53,35,59,58,58,41,54,49,71,75,47,91,55,63,66,58,44,53,52,53,74,75,39,74,42,82,51,31,64,44,78,45,44,72,67,55,52,49,53,47,45,67,65,45,52,72,59,72,70,56,80,92,48,102,82,67,77,77,69,59,63,62,41,46,67,41,65,56,73,89,32,25,74,37,65,57,49,55,71,30,32,52,67,56,40,48,58,51,48,54,53,43,66,73,64,74,58,90,76,61,61,80,83,68,72,68,44,71,63,25,50,55,41,43,53,51,21,53,39,55,28,54,78,74,52,71,88,83,40,70,88,79,41,58,76,95,70,61,60,33,80,44,26,63,66,52,52,66,69,47,31,51,39,68,49,24,43,50,49,41,43,47,49,20,53,45,20,65,76,45,30,73,61,47,41,62,59,40,69,74,38,64,67,52,55,51,51,46,58,52,52,61,50,62,78,87,44,71,87,67,73,44,90,93,32,82,72,54,61,70,55,56,80,92,48,37,63,66,42,24,53,25,39,48,49,27,48,48,42,37,24,65,34,38,74,42,27,51,62,39,56,82,65,50,46,64,61,55,46,53,50,42,36,73,75,43,47,94,50,24,42,64,45,39,46,28,56,31,30,26,39,67,33,77,25,19,58,61,47,47,4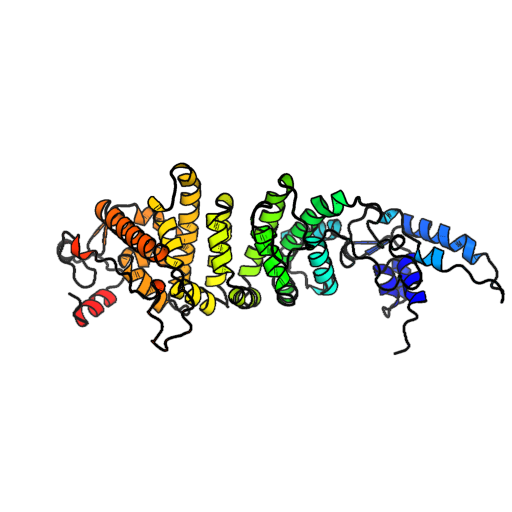8,49,34,57,59,67,37,56,57,52,57,37,50,37,42,47,69,62,41,63,97,78,48,52,84,94,43,43,78,53,42,60,57,32,19,56,36,28,32,45,32,57,11,47,44,32,30,84,92,45,80,67,10,66,63,42,40,52,52,43,46,28,63,31,59,63,60,56,40,49,38,28,42,76,39,28,92,52,27,64,64,58,68,74,44,72,39,84,49,33,62,41,80,38,41,75,67,54,54,50,51,51,50,53,51,52,51,56,46,49,53,55,59,69,68,49,77,76,78,72,87,69,87,79,62,98,64,79,80,75,80,54,65,44,72,52,87,68,66,60,73,62,72,84,76,45,95,54,67,60,55,36,71,27,29,46,69,48,29,71,74,42,75,82,63,85,66,94,58,62,65,56,26,54,51,33,59,73,70,67,66,116

Foldseek 3Di:
DPPDPLLVVLLLCQLQNPLLSVCVVDPDPPVSVVPQPDADDAQQDGHDPLSVVLSCVVCVVVVPDDDDPPDDDPSLVSSLHARPVQQQFDDWLRTRLVRLVVVLVVVVVVVDQDDPVVSVDDLSRLVRLLVLLFALDHDFDPSCVVPDPPVSTARNGNSNPDSVCSLEVVSLSSLLSLLSCCQRPVVVSLVNQLVDVVSLLVLLLLLDQQPDCSCVDPSNPRGRHYDNVRSVSNNVSSLSNLLSNLLPQSSLVSVLVVVVVVSLLVSCLRVLQCNLSSLSSLLSSCQHNNVQSSLCCCLQLVVLLVLVCLLLVQPVRAPPVCVVSSVSSNLSSLSSLLSCCAPPDPNNVVSLVLVVLQDQNVLSCCSNVPSVCSSVVLQDADDAFQDGHDPVNSVQSSVLSVVLVCVLVVDPPDDPPPPDPDDPDRRSSPVRRGRDPVVVDPADDALSTRVVRCVVPVVDDDPCPPSRVVRNVVPPD

pLDDT: mean 86.26, std 13.7, range [30.69, 98.5]

Mean predicted aligned error: 8.64 Å